Protein AF-A0A8S3TZ10-F1 (afdb_monomer_lite)

Secondary structure (DSSP, 8-state):
-HHHHIIIIIS---EEEEE-SS-SGGGGSHHHHHHHHHGGGEEEEE-SS--TTHHHHHHHHHHHHH-HHHHHHHHHHHHHHHHHHHHHHHHHHHHHHHHHHHHHHHHHHHHHHHHHHHHHHHHHHHH--SS-TTS-S-EEEEE----TTTTSSTT--S----------------------------------GGGSPEEEEEE---TT---EEEEEEE-TTS-HHHHHHHHHHHHHHHHHHHHHHTTSS---TTTSS-HHHHHHHHHHHHHHHH---HHHHHHHHHHHHHTSTTHHHHHTTSEEEE-TTS-EEEE-HHHHTSTT-EEPPTT---TTSSS--PPPHHHHHHHHHHHH-HHHHHHHHHHHHHHHHHHHHHHHHHHHHHHHHHHH-------PPP-----------------------------------------------------------------------------

Radius of gyration: 47.6 Å; chains: 1; bounding box: 102×76×146 Å

pLDDT: mean 73.53, std 22.25, range [31.2, 98.0]

Structure (mmCIF, N/CA/C/O backbone):
data_AF-A0A8S3TZ10-F1
#
_entry.id   AF-A0A8S3TZ10-F1
#
loop_
_atom_site.group_PDB
_atom_site.id
_atom_site.type_symbol
_atom_site.label_atom_id
_atom_site.label_alt_id
_atom_site.label_comp_id
_atom_site.label_asym_id
_atom_site.label_entity_id
_atom_site.label_seq_id
_atom_site.pdbx_PDB_ins_code
_atom_site.Cartn_x
_atom_site.Cartn_y
_atom_site.Cartn_z
_atom_site.occupancy
_atom_site.B_iso_or_equiv
_atom_site.auth_seq_id
_atom_site.auth_comp_id
_atom_site.auth_asym_id
_atom_site.auth_atom_id
_atom_site.pdbx_PDB_model_num
ATOM 1 N N . MET A 1 1 ? 53.317 -5.021 -72.072 1.00 69.06 1 MET A N 1
ATOM 2 C CA . MET A 1 1 ? 52.463 -5.849 -71.174 1.00 69.06 1 MET A CA 1
ATOM 3 C C . MET A 1 1 ? 52.929 -5.753 -69.718 1.00 69.06 1 MET A C 1
ATOM 5 O O . MET A 1 1 ? 52.086 -5.650 -68.832 1.00 69.06 1 MET A O 1
ATOM 9 N N . MET A 1 2 ? 54.244 -5.741 -69.465 1.00 80.00 2 MET A N 1
ATOM 10 C CA . MET A 1 2 ? 54.835 -5.533 -68.132 1.00 80.00 2 MET A CA 1
ATOM 11 C C . MET A 1 2 ? 54.403 -4.209 -67.481 1.00 80.00 2 MET A C 1
ATOM 13 O O . MET A 1 2 ? 54.220 -4.145 -66.272 1.00 80.00 2 MET A O 1
ATOM 17 N N . GLU A 1 3 ? 54.148 -3.181 -68.282 1.00 82.88 3 GLU A N 1
ATOM 18 C CA . GLU A 1 3 ? 53.740 -1.843 -67.849 1.00 82.88 3 GLU A CA 1
ATOM 19 C C . GLU A 1 3 ? 52.319 -1.841 -67.279 1.00 82.88 3 GLU A C 1
ATOM 21 O O . GLU A 1 3 ? 52.067 -1.228 -66.248 1.00 82.88 3 GLU A O 1
ATOM 26 N N . ALA A 1 4 ? 51.397 -2.585 -67.902 1.00 80.69 4 ALA A N 1
ATOM 27 C CA . ALA A 1 4 ? 50.028 -2.730 -67.407 1.00 80.69 4 ALA A CA 1
ATOM 28 C C . ALA A 1 4 ? 49.994 -3.524 -66.094 1.00 80.69 4 ALA A C 1
ATOM 30 O O . ALA A 1 4 ? 49.296 -3.136 -65.161 1.00 80.69 4 ALA A O 1
ATOM 31 N N . ARG A 1 5 ? 50.800 -4.593 -65.988 1.00 84.69 5 ARG A N 1
ATOM 32 C CA . ARG A 1 5 ? 50.999 -5.326 -64.726 1.00 84.69 5 ARG A CA 1
ATOM 33 C C . ARG A 1 5 ? 51.559 -4.415 -63.640 1.00 84.69 5 ARG A C 1
ATOM 35 O O . ARG A 1 5 ? 51.068 -4.433 -62.517 1.00 84.69 5 ARG A O 1
ATOM 42 N N . PHE A 1 6 ? 52.578 -3.627 -63.973 1.00 84.94 6 PHE A N 1
ATOM 43 C CA . PHE A 1 6 ? 53.238 -2.739 -63.027 1.00 84.94 6 PHE A CA 1
ATOM 44 C C . PHE A 1 6 ? 52.306 -1.616 -62.554 1.00 84.94 6 PHE A C 1
ATOM 46 O O . PHE A 1 6 ? 52.175 -1.400 -61.351 1.00 84.94 6 PHE A O 1
ATOM 53 N N . GLY A 1 7 ? 51.590 -0.968 -63.476 1.00 83.44 7 GLY A N 1
ATOM 54 C CA . GLY A 1 7 ? 50.599 0.059 -63.155 1.00 83.44 7 GLY A CA 1
ATOM 55 C C . GLY A 1 7 ? 49.444 -0.472 -62.302 1.00 83.44 7 GLY A C 1
ATOM 56 O O . GLY A 1 7 ? 49.073 0.164 -61.316 1.00 83.44 7 GLY A O 1
ATOM 57 N N . ALA A 1 8 ? 48.932 -1.661 -62.632 1.00 82.00 8 ALA A N 1
ATOM 58 C CA . ALA A 1 8 ? 47.834 -2.288 -61.907 1.00 82.00 8 ALA A CA 1
ATOM 59 C C . ALA A 1 8 ? 48.259 -2.795 -60.516 1.00 82.00 8 ALA A C 1
ATOM 61 O O . ALA A 1 8 ? 47.689 -2.406 -59.498 1.00 82.00 8 ALA A O 1
ATOM 62 N N . TYR A 1 9 ? 49.266 -3.664 -60.442 1.00 82.25 9 TYR A N 1
ATOM 63 C CA . TYR A 1 9 ? 49.587 -4.363 -59.196 1.00 82.25 9 TYR A CA 1
ATOM 64 C C . TYR A 1 9 ? 50.545 -3.595 -58.290 1.00 82.25 9 TYR A C 1
ATOM 66 O O . TYR A 1 9 ? 50.345 -3.600 -57.079 1.00 82.25 9 TYR A O 1
ATOM 74 N N . ASN A 1 10 ? 51.564 -2.939 -58.852 1.00 85.06 10 ASN A N 1
ATOM 75 C CA . ASN A 1 10 ? 52.601 -2.297 -58.039 1.00 85.06 10 ASN A CA 1
ATOM 76 C C . ASN A 1 10 ? 52.246 -0.854 -57.686 1.00 85.06 10 ASN A C 1
ATOM 78 O O . ASN A 1 10 ? 52.433 -0.445 -56.546 1.00 85.06 10 ASN A O 1
ATOM 82 N N . LEU A 1 11 ? 51.723 -0.085 -58.644 1.00 81.56 11 LEU A N 1
ATOM 83 C CA . LEU A 1 11 ? 51.404 1.326 -58.412 1.00 81.56 11 LEU A CA 1
ATOM 84 C C . LEU A 1 11 ? 49.951 1.565 -57.978 1.00 81.56 11 LEU A C 1
ATOM 86 O O . LEU A 1 11 ? 49.644 2.663 -57.521 1.00 81.56 11 LEU A O 1
ATOM 90 N N . GLN A 1 12 ? 49.066 0.567 -58.122 1.00 82.62 12 GLN A N 1
ATOM 91 C CA . GLN A 1 12 ? 47.626 0.670 -57.830 1.00 82.62 12 GLN A CA 1
ATOM 92 C C . GLN A 1 12 ? 46.980 1.936 -58.424 1.00 82.62 12 GLN A C 1
ATOM 94 O O . GLN A 1 12 ? 46.103 2.553 -57.817 1.00 82.62 12 GLN A O 1
ATOM 99 N N . MET A 1 13 ? 47.435 2.357 -59.608 1.00 81.69 13 MET A N 1
ATOM 100 C CA . MET A 1 13 ? 46.935 3.579 -60.235 1.00 81.69 13 MET A CA 1
ATOM 101 C C . MET A 1 13 ? 45.570 3.324 -60.874 1.00 81.69 13 MET A C 1
ATOM 103 O O . MET A 1 13 ? 45.371 2.255 -61.459 1.00 81.69 13 MET A O 1
ATOM 107 N N . PRO A 1 14 ? 44.636 4.291 -60.815 1.00 84.25 14 PRO A N 1
ATOM 108 C CA . PRO A 1 14 ? 43.387 4.179 -61.544 1.00 84.25 14 PRO A CA 1
ATOM 109 C C . PRO A 1 14 ? 43.675 4.092 -63.044 1.00 84.25 14 PRO A C 1
ATOM 111 O O . PRO A 1 14 ? 44.387 4.932 -63.600 1.00 84.25 14 PRO A O 1
ATOM 114 N N . MET A 1 15 ? 43.133 3.067 -63.700 1.00 85.62 15 MET A N 1
ATOM 115 C CA . MET A 1 15 ? 43.373 2.815 -65.120 1.00 85.62 15 MET A CA 1
ATOM 116 C C . MET A 1 15 ? 42.093 2.997 -65.928 1.00 85.62 15 MET A C 1
ATOM 118 O O . MET A 1 15 ? 41.047 2.432 -65.609 1.00 85.62 15 MET A O 1
ATOM 122 N N . VAL A 1 16 ? 42.187 3.737 -67.030 1.00 89.38 16 VAL A N 1
ATOM 123 C CA . VAL A 1 16 ? 41.130 3.799 -68.044 1.00 89.38 16 VAL A CA 1
ATOM 124 C C . VAL A 1 16 ? 41.586 2.967 -69.231 1.00 89.38 16 VAL A C 1
ATOM 126 O O . VAL A 1 16 ? 42.602 3.270 -69.852 1.00 89.38 16 VAL A O 1
ATOM 129 N N . VAL A 1 17 ? 40.858 1.893 -69.529 1.00 89.19 17 VAL A N 1
ATOM 130 C CA . VAL A 1 17 ? 41.248 0.941 -70.573 1.00 89.19 17 VAL A CA 1
ATOM 131 C C . VAL A 1 17 ? 40.295 1.039 -71.747 1.00 89.19 17 VAL A C 1
ATOM 133 O O . VAL A 1 17 ? 39.135 0.635 -71.674 1.00 89.19 17 VAL A O 1
ATOM 136 N N . CYS A 1 18 ? 40.814 1.575 -72.846 1.00 91.88 18 CYS A N 1
ATOM 137 C CA . CYS A 1 18 ? 40.077 1.774 -74.084 1.00 91.88 18 CYS A CA 1
ATOM 138 C C . CYS A 1 18 ? 40.222 0.544 -74.984 1.00 91.88 18 CYS A C 1
ATOM 140 O O . CYS A 1 18 ? 41.298 0.262 -75.509 1.00 91.88 18 CYS A O 1
ATOM 142 N N . VAL A 1 19 ? 39.133 -0.199 -75.174 1.00 90.56 19 VAL A N 1
ATOM 143 C CA . VAL A 1 19 ? 39.123 -1.383 -76.040 1.00 90.56 19 VAL A CA 1
ATOM 144 C C . VAL A 1 19 ? 38.812 -0.962 -77.470 1.00 90.56 19 VAL A C 1
ATOM 146 O O . VAL A 1 19 ? 37.687 -0.549 -77.763 1.00 90.56 19 VAL A O 1
ATOM 149 N N . VAL A 1 20 ? 39.792 -1.120 -78.358 1.00 88.25 20 VAL A N 1
ATOM 150 C CA . VAL A 1 20 ? 39.691 -0.827 -79.796 1.00 88.25 20 VAL A CA 1
ATOM 151 C C . VAL A 1 20 ? 39.575 -2.115 -80.630 1.00 88.25 20 VAL A C 1
ATOM 153 O O . VAL A 1 20 ? 40.051 -3.174 -80.223 1.00 88.25 20 VAL A O 1
ATOM 156 N N . GLY A 1 21 ? 38.918 -2.038 -81.796 1.00 85.44 21 GLY A N 1
ATOM 157 C CA . GLY A 1 21 ? 38.685 -3.173 -82.712 1.00 85.44 21 GLY A CA 1
ATOM 158 C C . GLY A 1 21 ? 37.355 -3.909 -82.489 1.00 85.44 21 GLY A C 1
ATOM 159 O O . GLY A 1 21 ? 36.638 -3.619 -81.543 1.00 85.44 21 GLY A O 1
ATOM 160 N N . THR A 1 22 ? 36.992 -4.869 -83.345 1.00 75.75 22 THR A N 1
ATOM 161 C CA . THR A 1 22 ? 35.667 -5.543 -83.328 1.00 75.75 22 THR A CA 1
ATOM 162 C C . THR A 1 22 ? 35.656 -6.916 -82.640 1.00 75.75 22 THR A C 1
ATOM 164 O O . THR A 1 22 ? 34.593 -7.493 -82.403 1.00 75.75 22 THR A O 1
ATOM 167 N N . GLY A 1 23 ? 36.828 -7.453 -82.290 1.00 79.56 23 GLY A N 1
ATOM 168 C CA . GLY A 1 23 ? 36.976 -8.800 -81.738 1.00 79.56 23 GLY A CA 1
ATOM 169 C C . GLY A 1 23 ? 36.624 -8.925 -80.249 1.00 79.56 23 GLY A C 1
ATOM 170 O O . GLY A 1 23 ? 36.856 -8.019 -79.446 1.00 79.56 23 GLY A O 1
ATOM 171 N N . LYS A 1 24 ? 36.120 -10.103 -79.848 1.00 84.69 24 LYS A N 1
ATOM 172 C CA . LYS A 1 24 ? 35.909 -10.483 -78.433 1.00 84.69 24 LYS A CA 1
ATOM 173 C C . LYS A 1 24 ? 37.162 -11.062 -77.762 1.00 84.69 24 LYS A C 1
ATOM 175 O O . LYS A 1 24 ? 37.143 -11.266 -76.551 1.00 84.69 24 LYS A O 1
ATOM 180 N N . ALA A 1 25 ? 38.235 -11.294 -78.523 1.00 87.00 25 ALA A N 1
ATOM 181 C CA . ALA A 1 25 ? 39.472 -11.915 -78.043 1.00 87.00 25 ALA A CA 1
ATOM 182 C C . ALA A 1 25 ? 40.108 -11.161 -76.862 1.00 87.00 25 ALA A C 1
ATOM 184 O O . ALA A 1 25 ? 40.689 -11.782 -75.977 1.00 87.00 25 ALA A O 1
ATOM 185 N N . TRP A 1 26 ? 39.918 -9.838 -76.781 1.00 87.88 26 TRP A N 1
ATOM 186 C CA . TRP A 1 26 ? 40.441 -9.031 -75.677 1.00 87.88 26 TRP A CA 1
ATOM 187 C C . TRP A 1 26 ? 39.925 -9.493 -74.304 1.00 87.88 26 TRP A C 1
ATOM 189 O O . TRP A 1 26 ? 40.665 -9.401 -73.333 1.00 87.88 26 TRP A O 1
ATOM 199 N N . LYS A 1 27 ? 38.703 -10.043 -74.210 1.00 87.50 27 LYS A N 1
ATOM 200 C CA . LYS A 1 27 ? 38.134 -10.518 -72.935 1.00 87.50 27 LYS A CA 1
ATOM 201 C C . LYS A 1 27 ? 38.930 -11.668 -72.320 1.00 87.50 27 LYS A C 1
ATOM 203 O O . LYS A 1 27 ? 38.946 -11.813 -71.104 1.00 87.50 27 LYS A O 1
ATOM 208 N N . LEU A 1 28 ? 39.560 -12.474 -73.175 1.00 90.50 28 LEU A N 1
ATOM 209 C CA . LEU A 1 28 ? 40.430 -13.584 -72.789 1.00 90.50 28 LEU A CA 1
ATOM 210 C C . LEU A 1 28 ? 41.894 -13.147 -72.677 1.00 90.50 28 LEU A C 1
ATOM 212 O O . LEU A 1 28 ? 42.739 -13.937 -72.270 1.00 90.50 28 LEU A O 1
ATOM 216 N N . SER A 1 29 ? 42.207 -11.898 -73.041 1.00 90.00 29 SER A N 1
ATOM 217 C CA . SER A 1 29 ? 43.552 -11.372 -72.870 1.00 90.00 29 SER A CA 1
ATOM 218 C C . SER A 1 29 ? 43.872 -11.222 -71.392 1.00 90.00 29 SER A C 1
ATOM 220 O O . SER A 1 29 ? 43.019 -10.902 -70.558 1.00 90.00 29 SER A O 1
ATOM 222 N N . GLU A 1 30 ? 45.147 -11.387 -71.086 1.00 87.19 30 GLU A N 1
ATOM 223 C CA . GLU A 1 30 ? 45.658 -11.219 -69.739 1.00 87.19 30 GLU A CA 1
ATOM 224 C C . GLU A 1 30 ? 45.326 -9.836 -69.155 1.00 87.19 30 GLU A C 1
ATOM 226 O O . GLU A 1 30 ? 44.957 -9.720 -67.992 1.00 87.19 30 GLU A O 1
ATOM 231 N N . VAL A 1 31 ? 45.353 -8.793 -69.990 1.00 85.88 31 VAL A N 1
ATOM 232 C CA . VAL A 1 31 ? 45.008 -7.420 -69.601 1.00 85.88 31 VAL A CA 1
ATOM 233 C C . VAL A 1 31 ? 43.568 -7.326 -69.095 1.00 85.88 31 VAL A C 1
ATOM 235 O O . VAL A 1 31 ? 43.329 -6.716 -68.056 1.00 85.88 31 VAL A O 1
ATOM 238 N N . SER A 1 32 ? 42.617 -7.991 -69.756 1.00 88.31 32 SER A N 1
ATOM 239 C CA . SER A 1 32 ? 41.219 -8.042 -69.303 1.00 88.31 32 SER A CA 1
ATOM 240 C C . SER A 1 32 ? 41.070 -8.748 -67.957 1.00 88.31 32 SER A C 1
ATOM 242 O O . SER A 1 32 ? 40.354 -8.263 -67.080 1.00 88.31 32 SER A O 1
ATOM 244 N N . LEU A 1 33 ? 41.770 -9.869 -67.766 1.00 87.31 33 LEU A N 1
ATOM 245 C CA . LEU A 1 33 ? 41.759 -10.601 -66.497 1.00 87.31 33 LEU A CA 1
ATOM 246 C C . LEU A 1 33 ? 42.357 -9.768 -65.357 1.00 87.31 33 LEU A C 1
ATOM 248 O O . LEU A 1 33 ? 41.825 -9.783 -64.248 1.00 87.31 33 LEU A O 1
ATOM 252 N N . MET A 1 34 ? 43.426 -9.014 -65.625 1.00 85.38 34 MET A N 1
ATOM 253 C CA . MET A 1 34 ? 44.031 -8.109 -64.643 1.00 85.38 34 MET A CA 1
ATOM 254 C C . MET A 1 34 ? 43.084 -6.981 -64.239 1.00 85.38 34 MET A C 1
ATOM 256 O O . MET A 1 34 ? 42.878 -6.748 -63.052 1.00 85.38 34 MET A O 1
ATOM 260 N N . ILE A 1 35 ? 42.464 -6.322 -65.218 1.00 85.25 35 ILE A N 1
ATOM 261 C CA . ILE A 1 35 ? 41.505 -5.236 -64.984 1.00 85.25 35 ILE A CA 1
ATOM 262 C C . ILE A 1 35 ? 40.304 -5.733 -64.180 1.00 85.25 35 ILE A C 1
ATOM 264 O O . ILE A 1 35 ? 39.905 -5.095 -63.211 1.00 85.25 35 ILE A O 1
ATOM 268 N N . SER A 1 36 ? 39.769 -6.908 -64.525 1.00 84.88 36 SER A N 1
ATOM 269 C CA . SER A 1 36 ? 38.631 -7.495 -63.813 1.00 84.88 36 SER A CA 1
ATOM 270 C C . SER A 1 36 ? 38.933 -7.782 -62.341 1.00 84.88 36 SER A C 1
ATOM 272 O O . SER A 1 36 ? 38.014 -7.748 -61.528 1.00 84.88 36 SER A O 1
ATOM 274 N N . LYS A 1 37 ? 40.193 -8.071 -61.987 1.00 85.31 37 LYS A N 1
ATOM 275 C CA . LYS A 1 37 ? 40.607 -8.300 -60.595 1.00 85.31 37 LYS A CA 1
ATOM 276 C C . LYS A 1 37 ? 40.741 -7.010 -59.784 1.00 85.31 37 LYS A C 1
ATOM 278 O O . LYS A 1 37 ? 40.631 -7.069 -58.566 1.00 85.31 37 LYS A O 1
ATOM 283 N N . GLN A 1 38 ? 40.973 -5.866 -60.428 1.00 78.88 38 GLN A N 1
ATOM 284 C CA . GLN A 1 38 ? 41.128 -4.580 -59.740 1.00 78.88 38 GLN A CA 1
ATOM 285 C C . GLN A 1 38 ? 39.804 -3.906 -59.346 1.00 78.88 38 GLN A C 1
ATOM 287 O O . GLN A 1 38 ? 39.829 -2.919 -58.611 1.00 78.88 38 GLN A O 1
ATOM 292 N N . GLY A 1 39 ? 38.661 -4.424 -59.805 1.00 81.25 39 GLY A N 1
ATOM 293 C CA . GLY A 1 39 ? 37.341 -3.889 -59.462 1.00 81.25 39 GLY A CA 1
ATOM 294 C C . GLY A 1 39 ? 37.189 -2.415 -59.850 1.00 81.25 39 GLY A C 1
ATOM 295 O O . GLY A 1 39 ? 37.499 -2.028 -60.975 1.00 81.25 39 GLY A O 1
ATOM 296 N N . ASP A 1 40 ? 36.752 -1.592 -58.896 1.00 78.38 40 ASP A N 1
ATOM 297 C CA . ASP A 1 40 ? 36.383 -0.179 -59.096 1.00 78.38 40 ASP A CA 1
ATOM 298 C C . ASP A 1 40 ? 37.543 0.745 -59.522 1.00 78.38 40 ASP A C 1
ATOM 300 O O . ASP A 1 40 ? 37.321 1.901 -59.891 1.00 78.38 40 ASP A O 1
ATOM 304 N N . MET A 1 41 ? 38.788 0.262 -59.476 1.00 77.69 41 MET A N 1
ATOM 305 C CA . MET A 1 41 ? 39.972 1.048 -59.847 1.00 77.69 41 MET A CA 1
ATOM 306 C C . MET A 1 41 ? 40.266 1.045 -61.351 1.00 77.69 41 MET A C 1
ATOM 308 O O . MET A 1 41 ? 41.078 1.849 -61.811 1.00 77.69 41 MET A O 1
ATOM 312 N N . ALA A 1 42 ? 39.620 0.179 -62.134 1.00 85.88 42 ALA A N 1
ATOM 313 C CA . ALA A 1 42 ? 39.851 0.097 -63.569 1.00 85.88 42 ALA A CA 1
ATOM 314 C C . ALA A 1 42 ? 38.538 0.219 -64.353 1.00 85.88 42 ALA A C 1
ATOM 316 O O . ALA A 1 42 ? 37.657 -0.635 -64.280 1.00 85.88 42 ALA A O 1
ATOM 317 N N . THR A 1 43 ? 38.416 1.284 -65.147 1.00 88.69 43 THR A N 1
ATOM 318 C CA . THR A 1 43 ? 37.225 1.532 -65.969 1.00 88.69 43 THR A CA 1
ATOM 319 C C . THR A 1 43 ? 37.487 1.123 -67.412 1.00 88.69 43 THR A C 1
ATOM 321 O O . THR A 1 43 ? 38.398 1.635 -68.063 1.00 88.69 43 THR A O 1
ATOM 324 N N . VAL A 1 44 ? 36.671 0.205 -67.936 1.00 89.62 44 VAL A N 1
ATOM 325 C CA . VAL A 1 44 ? 36.777 -0.259 -69.325 1.00 89.62 44 VAL A CA 1
ATOM 326 C C . VAL A 1 44 ? 35.833 0.536 -70.221 1.00 89.62 44 VAL A C 1
ATOM 328 O O . VAL A 1 44 ? 34.612 0.416 -70.110 1.00 89.62 44 VAL A O 1
ATOM 331 N N . VAL A 1 45 ? 36.392 1.270 -71.182 1.00 91.44 45 VAL A N 1
ATOM 332 C CA . VAL A 1 45 ? 35.627 2.002 -72.197 1.00 91.44 45 VAL A CA 1
ATOM 333 C C . VAL A 1 45 ? 35.708 1.258 -73.527 1.00 91.44 45 VAL A C 1
ATOM 335 O O . VAL A 1 45 ? 36.778 1.055 -74.097 1.00 91.44 45 VAL A O 1
ATOM 338 N N . LYS A 1 46 ? 34.559 0.806 -74.035 1.00 89.62 46 LYS A N 1
ATOM 339 C CA . LYS A 1 46 ? 34.483 0.047 -75.291 1.00 89.62 46 LYS A CA 1
ATOM 340 C C . LYS A 1 46 ? 34.338 1.010 -76.467 1.00 89.62 46 LYS A C 1
ATOM 342 O O . LYS A 1 46 ? 33.260 1.552 -76.671 1.00 89.62 46 LYS A O 1
ATOM 347 N N . MET A 1 47 ? 35.383 1.141 -77.279 1.00 89.25 47 MET A N 1
ATOM 348 C CA . MET A 1 47 ? 35.381 1.932 -78.522 1.00 89.25 47 MET A CA 1
ATOM 349 C C . MET A 1 47 ? 35.062 1.082 -79.765 1.00 89.25 47 MET A C 1
ATOM 351 O O . MET A 1 47 ? 35.232 1.511 -80.898 1.00 89.25 47 MET A O 1
ATOM 355 N N . GLN A 1 48 ? 34.617 -0.162 -79.556 1.00 81.69 48 GLN A N 1
ATOM 356 C CA . GLN A 1 48 ? 34.420 -1.168 -80.607 1.00 81.69 48 GLN A CA 1
ATOM 357 C C . GLN A 1 48 ? 33.201 -0.898 -81.507 1.00 81.69 48 GLN A C 1
ATOM 359 O O . GLN A 1 48 ? 33.123 -1.411 -82.621 1.00 81.69 48 GLN A O 1
ATOM 364 N N . LYS A 1 49 ? 32.220 -0.139 -81.010 1.00 77.31 49 LYS A N 1
ATOM 365 C CA . LYS A 1 49 ? 31.034 0.292 -81.762 1.00 77.31 49 LYS A CA 1
ATOM 366 C C . LYS A 1 49 ? 31.226 1.758 -82.153 1.00 77.31 49 LYS A C 1
ATOM 368 O O . LYS A 1 49 ? 31.906 2.473 -81.424 1.00 77.31 49 LYS A O 1
ATOM 373 N N . LYS A 1 50 ? 30.597 2.215 -83.246 1.00 76.12 50 LYS A N 1
ATOM 374 C CA . LYS A 1 50 ? 30.467 3.649 -83.591 1.00 76.12 50 LYS A CA 1
ATOM 375 C C . LYS A 1 50 ? 29.553 4.370 -82.581 1.00 76.12 50 LYS A C 1
ATOM 377 O O . LYS A 1 50 ? 28.531 4.933 -82.945 1.00 76.12 50 LYS A O 1
ATOM 382 N N . ASP A 1 51 ? 29.874 4.251 -81.300 1.00 78.94 51 ASP A N 1
ATOM 383 C CA . ASP A 1 51 ? 29.222 4.946 -80.205 1.00 78.94 51 ASP A CA 1
ATOM 384 C C . ASP A 1 51 ? 29.912 6.305 -80.086 1.00 78.94 51 ASP A C 1
ATOM 386 O O . ASP A 1 51 ? 31.065 6.385 -79.655 1.00 78.94 51 ASP A O 1
ATOM 390 N N . SER A 1 52 ? 29.241 7.367 -80.539 1.00 80.25 52 SER A N 1
ATOM 391 C CA . SER A 1 52 ? 29.810 8.720 -80.526 1.00 80.25 52 SER A CA 1
ATOM 392 C C . SER A 1 52 ? 30.146 9.186 -79.106 1.00 80.25 52 SER A C 1
ATOM 394 O O . SER A 1 52 ? 31.056 9.989 -78.939 1.00 80.25 52 SER A O 1
ATOM 396 N N . GLY A 1 53 ? 29.491 8.625 -78.081 1.00 86.19 53 GLY A N 1
ATOM 397 C CA . GLY A 1 53 ? 29.718 8.960 -76.673 1.00 86.19 53 GLY A CA 1
ATOM 398 C C . GLY A 1 53 ? 30.889 8.225 -76.010 1.00 86.19 53 GLY A C 1
ATOM 399 O O . GLY A 1 53 ? 31.125 8.403 -74.815 1.00 86.19 53 GLY A O 1
ATOM 400 N N . ALA A 1 54 ? 31.628 7.373 -76.728 1.00 86.25 54 ALA A N 1
ATOM 401 C CA . ALA A 1 54 ? 32.771 6.669 -76.141 1.00 86.25 54 ALA A CA 1
ATOM 402 C C . ALA A 1 54 ? 33.913 7.631 -75.764 1.00 86.25 54 ALA A C 1
ATOM 404 O O . ALA A 1 54 ? 34.561 7.439 -74.736 1.00 86.25 54 ALA A O 1
ATOM 405 N N . TYR A 1 55 ? 34.132 8.678 -76.564 1.00 87.81 55 TYR A N 1
ATOM 406 C CA . TYR A 1 55 ? 35.150 9.697 -76.296 1.00 87.81 55 TYR A CA 1
ATOM 407 C C . TYR A 1 55 ? 34.794 10.558 -75.081 1.00 87.81 55 TYR A C 1
ATOM 409 O O . TYR A 1 55 ? 35.656 10.791 -74.233 1.00 87.81 55 TYR A O 1
ATOM 417 N N . ASP A 1 56 ? 33.521 10.934 -74.939 1.00 90.38 56 ASP A N 1
ATOM 418 C CA . ASP A 1 56 ? 33.036 11.697 -73.784 1.00 90.38 56 ASP A CA 1
ATOM 419 C C . ASP A 1 56 ? 33.187 10.904 -72.484 1.00 90.38 56 ASP A C 1
ATOM 421 O O . ASP A 1 56 ? 33.645 11.446 -71.482 1.00 90.38 56 ASP A O 1
ATOM 425 N N . LYS A 1 57 ? 32.913 9.592 -72.518 1.00 87.81 57 LYS A N 1
ATOM 426 C CA . LYS A 1 57 ? 33.135 8.697 -71.371 1.00 87.81 57 LYS A CA 1
ATOM 427 C C . LYS A 1 57 ? 34.605 8.616 -70.969 1.00 87.81 57 LYS A C 1
ATOM 429 O O . LYS A 1 57 ? 34.905 8.633 -69.780 1.00 87.81 57 LYS A O 1
ATOM 434 N N . VAL A 1 58 ? 35.536 8.550 -71.927 1.00 89.69 58 VAL A N 1
ATOM 435 C CA . VAL A 1 58 ? 36.973 8.605 -71.597 1.00 89.69 58 VAL A CA 1
ATOM 436 C C . VAL A 1 58 ? 37.315 9.942 -70.955 1.00 89.69 58 VAL A C 1
ATOM 438 O O . VAL A 1 58 ? 37.986 9.959 -69.927 1.00 89.69 58 VAL A O 1
ATOM 441 N N . LEU A 1 59 ? 36.839 11.049 -71.528 1.00 87.75 59 LEU A N 1
ATOM 442 C CA . LEU A 1 59 ? 37.096 12.384 -71.001 1.00 87.75 59 LEU A CA 1
ATOM 443 C C . LEU A 1 59 ? 36.542 12.550 -69.578 1.00 87.75 59 LEU A C 1
ATOM 445 O O . LEU A 1 59 ? 37.215 13.124 -68.725 1.00 87.75 59 LEU A O 1
ATOM 449 N N . GLU A 1 60 ? 35.352 12.021 -69.306 1.00 85.62 60 GLU A N 1
ATOM 450 C CA . GLU A 1 60 ? 34.738 12.004 -67.979 1.00 85.62 60 GLU A CA 1
ATOM 451 C C . GLU A 1 60 ? 35.566 11.182 -66.985 1.00 85.62 60 GLU A C 1
ATOM 453 O O . GLU A 1 60 ? 35.906 11.679 -65.910 1.00 85.62 60 GLU A O 1
ATOM 458 N N . CYS A 1 61 ? 35.971 9.961 -67.352 1.00 84.38 61 CYS A N 1
ATOM 459 C CA . CYS A 1 61 ? 36.843 9.141 -66.512 1.00 84.38 61 CYS A CA 1
ATOM 460 C C . CYS A 1 61 ? 38.163 9.863 -66.214 1.00 84.38 61 CYS A C 1
ATOM 462 O O . CYS A 1 61 ? 38.575 9.953 -65.061 1.00 84.38 61 CYS A O 1
ATOM 464 N N . VAL A 1 62 ? 38.807 10.435 -67.231 1.00 83.88 62 VAL A N 1
ATOM 465 C CA . VAL A 1 62 ? 40.073 11.161 -67.077 1.00 83.88 62 VAL A CA 1
ATOM 466 C C . VAL A 1 62 ? 39.904 12.376 -66.162 1.00 83.88 62 VAL A C 1
ATOM 468 O O . VAL A 1 62 ? 40.722 12.567 -65.265 1.00 83.88 62 VAL A O 1
ATOM 471 N N . LYS A 1 63 ? 38.825 13.156 -66.307 1.00 82.44 63 LYS A N 1
ATOM 472 C CA . LYS A 1 63 ? 38.513 14.274 -65.401 1.00 82.44 63 LYS A CA 1
ATOM 473 C C . LYS A 1 63 ? 38.291 13.799 -63.964 1.00 82.44 63 LYS A C 1
ATOM 475 O O . LYS A 1 63 ? 38.817 14.413 -63.041 1.00 82.44 63 LYS A O 1
ATOM 480 N N . ASN A 1 64 ? 37.581 12.690 -63.773 1.00 77.25 64 ASN A N 1
ATOM 481 C CA . ASN A 1 64 ? 37.306 12.129 -62.450 1.00 77.25 64 ASN A CA 1
ATOM 482 C C . ASN A 1 64 ? 38.564 11.593 -61.744 1.00 77.25 64 ASN A C 1
ATOM 484 O O . ASN A 1 64 ? 38.626 11.643 -60.516 1.00 77.25 64 ASN A O 1
ATOM 488 N N . TYR A 1 65 ? 39.556 11.096 -62.493 1.00 74.44 65 TYR A N 1
ATOM 489 C CA . TYR A 1 65 ? 40.770 10.499 -61.922 1.00 74.44 65 TYR A CA 1
ATOM 490 C C . TYR A 1 65 ? 41.990 11.438 -61.879 1.00 74.44 65 TYR A C 1
ATOM 492 O O . TYR A 1 65 ? 42.815 11.286 -60.980 1.00 74.44 65 TYR A O 1
ATOM 500 N N . LEU A 1 66 ? 42.122 12.404 -62.800 1.00 66.00 66 LEU A N 1
ATOM 501 C CA . LEU A 1 66 ? 43.271 13.324 -62.849 1.00 66.00 66 LEU A CA 1
ATOM 502 C C . LEU A 1 66 ? 43.056 14.644 -62.103 1.00 66.00 66 LEU A C 1
ATOM 504 O O . LEU A 1 66 ? 44.046 15.284 -61.756 1.00 66.00 66 LEU A O 1
ATOM 508 N N . LEU A 1 67 ? 41.814 15.069 -61.839 1.00 63.81 67 LEU A N 1
ATOM 509 C CA . LEU A 1 67 ? 41.555 16.312 -61.104 1.00 63.81 67 LEU A CA 1
ATOM 510 C C . LEU A 1 67 ? 41.543 16.028 -59.585 1.00 63.81 67 LEU A C 1
ATOM 512 O O . LEU A 1 67 ? 40.604 15.411 -59.081 1.00 63.81 67 LEU A O 1
ATOM 516 N N . PRO A 1 68 ? 42.556 16.473 -58.810 1.00 55.12 68 PRO A N 1
ATOM 517 C CA . PRO A 1 68 ? 42.720 16.106 -57.393 1.00 55.12 68 PRO A CA 1
ATOM 518 C C . PRO A 1 68 ? 41.631 16.661 -56.460 1.00 55.12 68 PRO A C 1
ATOM 520 O O . PRO A 1 68 ? 41.562 16.293 -55.283 1.00 55.12 68 PRO A O 1
ATOM 523 N N . GLU A 1 69 ? 40.810 17.576 -56.964 1.00 56.19 69 GLU A N 1
ATOM 524 C CA . GLU A 1 69 ? 39.863 18.376 -56.193 1.00 56.19 69 GLU A CA 1
ATOM 525 C C . GLU A 1 69 ? 38.621 17.567 -55.777 1.00 56.19 69 GLU A C 1
ATOM 527 O O . GLU A 1 69 ? 38.139 17.700 -54.653 1.00 56.19 69 GLU A O 1
ATOM 532 N N . THR A 1 70 ? 38.184 16.607 -56.599 1.00 55.38 70 THR A N 1
ATOM 533 C CA . THR A 1 70 ? 37.021 15.742 -56.318 1.00 55.38 70 THR A CA 1
ATOM 534 C C . THR A 1 70 ? 37.380 14.521 -55.458 1.00 55.38 70 THR A C 1
ATOM 536 O O . THR A 1 70 ? 36.612 14.119 -54.578 1.00 55.38 70 THR A O 1
ATOM 539 N N . ALA A 1 71 ? 38.581 13.955 -55.623 1.00 56.28 71 ALA A N 1
ATOM 540 C CA . ALA A 1 71 ? 39.041 12.794 -54.853 1.00 56.28 71 ALA A CA 1
ATOM 541 C C . ALA A 1 71 ? 39.360 13.130 -53.382 1.00 56.28 71 ALA A C 1
ATOM 543 O O . ALA A 1 71 ? 39.071 12.333 -52.480 1.00 56.28 71 ALA A O 1
ATOM 544 N N . LYS A 1 72 ? 39.915 14.322 -53.110 1.00 58.81 72 LYS A N 1
ATOM 545 C CA . LYS A 1 72 ? 40.144 14.806 -51.735 1.00 58.81 72 LYS A CA 1
ATOM 546 C C . LYS A 1 72 ? 38.824 15.107 -51.020 1.00 58.81 72 LYS A C 1
ATOM 548 O O . LYS A 1 72 ? 38.650 14.675 -49.882 1.00 58.81 72 LYS A O 1
ATOM 553 N N . GLN A 1 73 ? 37.864 15.743 -51.696 1.00 59.94 73 GLN A N 1
ATOM 554 C CA . GLN A 1 73 ? 36.539 16.027 -51.130 1.00 59.94 73 GLN A CA 1
ATOM 555 C C . GLN A 1 73 ? 35.750 14.748 -50.805 1.00 59.94 73 GLN A C 1
ATOM 557 O O . GLN A 1 73 ? 35.116 14.668 -49.752 1.00 59.94 73 GLN A O 1
ATOM 562 N N . ARG A 1 74 ? 35.848 13.700 -51.637 1.00 63.84 74 ARG A N 1
ATOM 563 C CA . ARG A 1 74 ? 35.178 12.414 -51.374 1.00 63.84 74 ARG A CA 1
ATOM 564 C C . ARG A 1 74 ? 35.744 11.694 -50.146 1.00 63.84 74 ARG A C 1
ATOM 566 O O . ARG A 1 74 ? 34.969 11.242 -49.306 1.00 63.84 74 ARG A O 1
ATOM 573 N N . LYS A 1 75 ? 37.075 11.660 -49.980 1.00 70.44 75 LYS A N 1
ATOM 574 C CA . LYS A 1 75 ? 37.723 11.070 -48.789 1.00 70.44 75 LYS A CA 1
ATOM 575 C C . LYS A 1 75 ? 37.395 11.835 -47.502 1.00 70.44 75 LYS A C 1
ATOM 577 O O . LYS A 1 75 ? 37.253 11.217 -46.449 1.00 70.44 75 LYS A O 1
ATOM 582 N N . VAL A 1 76 ? 37.255 13.161 -47.574 1.00 72.62 76 VAL A N 1
ATOM 583 C CA . VAL A 1 76 ? 36.832 13.992 -46.433 1.00 72.62 76 VAL A CA 1
ATOM 584 C C . VAL A 1 76 ? 35.368 13.720 -46.074 1.00 72.62 76 VAL A C 1
ATOM 586 O O . VAL A 1 76 ? 35.064 13.501 -44.902 1.00 72.62 76 VAL A O 1
ATOM 589 N N . ARG A 1 77 ? 34.476 13.631 -47.068 1.00 72.50 77 ARG A N 1
ATOM 590 C CA . ARG A 1 77 ? 33.049 13.343 -46.854 1.00 72.50 77 ARG A CA 1
ATOM 591 C C . ARG A 1 77 ? 32.808 11.939 -46.292 1.00 72.50 77 ARG A C 1
ATOM 593 O O . ARG A 1 77 ? 31.987 11.778 -45.397 1.00 72.50 77 ARG A O 1
ATOM 600 N N . GLU A 1 78 ? 33.555 10.937 -46.753 1.00 78.75 78 GLU A N 1
ATOM 601 C CA . GLU A 1 78 ? 33.458 9.567 -46.231 1.00 78.75 78 GLU A CA 1
ATOM 602 C C . GLU A 1 78 ? 33.985 9.456 -44.789 1.00 78.75 78 GLU A C 1
ATOM 604 O O . GLU A 1 78 ? 33.392 8.763 -43.963 1.00 78.75 78 GLU A O 1
ATOM 609 N N . LYS A 1 79 ? 35.064 10.178 -44.447 1.00 80.00 79 LYS A N 1
ATOM 610 C CA . LYS A 1 79 ? 35.548 10.265 -43.059 1.00 80.00 79 LYS A CA 1
ATOM 611 C C . LYS A 1 79 ? 34.537 10.954 -42.141 1.00 80.00 79 LYS A C 1
ATOM 613 O O . LYS A 1 79 ? 34.308 10.459 -41.042 1.00 80.00 79 LYS A O 1
ATOM 618 N N . LEU A 1 80 ? 33.909 12.040 -42.597 1.00 76.69 80 LEU A N 1
ATOM 619 C CA . LEU A 1 80 ? 32.841 12.726 -41.860 1.00 76.69 80 LEU A CA 1
ATOM 620 C C . LEU A 1 80 ? 31.628 11.816 -41.631 1.00 76.69 80 LEU A C 1
ATOM 622 O O . LEU A 1 80 ? 31.168 11.708 -40.499 1.00 76.69 80 LEU A O 1
ATOM 626 N N . ALA A 1 81 ? 31.181 11.085 -42.656 1.00 80.44 81 ALA A N 1
ATOM 627 C CA . ALA A 1 81 ? 30.068 10.143 -42.527 1.00 80.44 81 ALA A CA 1
ATOM 628 C C . ALA A 1 81 ? 30.378 8.993 -41.549 1.00 80.44 81 ALA A C 1
ATOM 630 O O . ALA A 1 81 ? 29.533 8.620 -40.739 1.00 80.44 81 ALA A O 1
ATOM 631 N N . LYS A 1 82 ? 31.608 8.457 -41.562 1.00 82.56 82 LYS A N 1
ATOM 632 C CA . LYS A 1 82 ? 32.033 7.415 -40.607 1.00 82.56 82 LYS A CA 1
ATOM 633 C C . LYS A 1 82 ? 32.143 7.933 -39.171 1.00 82.56 82 LYS A C 1
ATOM 635 O O . LYS A 1 82 ? 31.881 7.174 -38.243 1.00 82.56 82 LYS A O 1
ATOM 640 N N . LEU A 1 83 ? 32.536 9.194 -38.975 1.00 78.38 83 LEU A N 1
ATOM 641 C CA . LEU A 1 83 ? 32.568 9.819 -37.649 1.00 78.38 83 LEU A CA 1
ATOM 642 C C . LEU A 1 83 ? 31.156 10.072 -37.113 1.00 78.38 83 LEU A C 1
ATOM 644 O O . LEU A 1 83 ? 30.902 9.751 -35.957 1.00 78.38 83 LEU A O 1
ATOM 648 N N . GLN A 1 84 ? 30.238 10.551 -37.957 1.00 78.94 84 GLN A N 1
ATOM 649 C CA . GLN A 1 84 ? 28.829 10.721 -37.590 1.00 78.94 84 GLN A CA 1
ATOM 650 C C . GLN A 1 84 ? 28.180 9.379 -37.233 1.00 78.94 84 GLN A C 1
ATOM 652 O O . GLN A 1 84 ? 27.655 9.240 -36.137 1.00 78.94 84 GLN A O 1
ATOM 657 N N . ALA A 1 85 ? 28.351 8.342 -38.060 1.00 81.06 85 ALA A N 1
ATOM 658 C CA . ALA A 1 85 ? 27.810 7.012 -37.767 1.00 81.06 85 ALA A CA 1
ATOM 659 C C . ALA A 1 85 ? 28.372 6.395 -36.469 1.00 81.06 85 ALA A C 1
ATOM 661 O O . ALA A 1 85 ? 27.653 5.710 -35.745 1.00 81.06 85 ALA A O 1
ATOM 662 N N . LYS A 1 86 ? 29.652 6.639 -36.144 1.00 83.44 86 LYS A N 1
ATOM 663 C CA . LYS A 1 86 ? 30.229 6.222 -34.854 1.00 83.44 86 LYS A CA 1
ATOM 664 C C . LYS A 1 86 ? 29.640 7.001 -33.681 1.00 83.44 86 LYS A C 1
ATOM 666 O O . LYS A 1 86 ? 29.394 6.400 -32.643 1.00 83.44 86 LYS A O 1
ATOM 671 N N . GLN A 1 87 ? 29.425 8.304 -33.843 1.00 79.94 87 GLN A N 1
ATOM 672 C CA . GLN A 1 87 ? 28.844 9.152 -32.807 1.00 79.94 87 GLN A CA 1
ATOM 673 C C . GLN A 1 87 ? 27.375 8.795 -32.545 1.00 79.94 87 GLN A C 1
ATOM 675 O O . GLN A 1 87 ? 26.962 8.745 -31.390 1.00 79.94 87 GLN A O 1
ATOM 680 N N . ASP A 1 88 ? 26.614 8.483 -33.592 1.00 80.06 88 ASP A N 1
ATOM 681 C CA . ASP A 1 88 ? 25.216 8.065 -33.476 1.00 80.06 88 ASP A CA 1
ATOM 682 C C . ASP A 1 88 ? 25.096 6.677 -32.833 1.00 80.06 88 ASP A C 1
ATOM 684 O O . ASP A 1 88 ? 24.233 6.471 -31.986 1.00 80.06 88 ASP A O 1
ATOM 688 N N . LYS A 1 89 ? 26.010 5.747 -33.150 1.00 84.38 89 LYS A N 1
ATOM 689 C CA . LYS A 1 89 ? 26.066 4.429 -32.497 1.00 84.38 89 LYS A CA 1
ATOM 690 C C . LYS A 1 89 ? 26.399 4.530 -31.006 1.00 84.38 89 LYS A C 1
ATOM 692 O O . LYS A 1 89 ? 25.767 3.845 -30.214 1.00 84.38 89 LYS A O 1
ATOM 697 N N . LEU A 1 90 ? 27.338 5.405 -30.633 1.00 84.56 90 LEU A N 1
ATOM 698 C CA . LEU A 1 90 ? 27.686 5.655 -29.228 1.00 84.56 90 LEU A CA 1
ATOM 699 C C . LEU A 1 90 ? 26.500 6.243 -28.454 1.00 84.56 90 LEU A C 1
ATOM 701 O O . LEU A 1 90 ? 26.154 5.737 -27.399 1.00 84.56 90 LEU A O 1
ATOM 705 N N . LYS A 1 91 ? 25.807 7.238 -29.026 1.00 81.81 91 LYS A N 1
ATOM 706 C CA . LYS A 1 91 ? 24.601 7.820 -28.414 1.00 81.81 91 LYS A CA 1
ATOM 707 C C . LYS A 1 91 ? 23.470 6.806 -28.248 1.00 81.81 91 LYS A C 1
ATOM 709 O O . LYS A 1 91 ? 22.734 6.882 -27.272 1.00 81.81 91 LYS A O 1
ATOM 714 N N . LEU A 1 92 ? 23.307 5.887 -29.202 1.00 80.56 92 LEU A N 1
ATOM 715 C CA . LEU A 1 92 ? 22.285 4.846 -29.115 1.00 80.56 92 LEU A CA 1
ATOM 716 C C . LEU A 1 92 ? 22.609 3.834 -28.004 1.00 80.56 92 LEU A C 1
ATOM 718 O O . LEU A 1 92 ? 21.719 3.470 -27.244 1.00 80.56 92 LEU A O 1
ATOM 722 N N . GLU A 1 93 ? 23.878 3.422 -27.895 1.00 80.62 93 GLU A N 1
ATOM 723 C CA . GLU A 1 93 ? 24.366 2.527 -26.834 1.00 80.62 93 GLU A CA 1
ATOM 724 C C . GLU A 1 93 ? 24.278 3.190 -25.447 1.00 80.62 93 GLU A C 1
ATOM 726 O O . GLU A 1 93 ? 23.847 2.545 -24.491 1.00 80.62 93 GLU A O 1
ATOM 731 N N . ASP A 1 94 ? 24.606 4.481 -25.337 1.00 79.38 94 ASP A N 1
ATOM 732 C CA . ASP A 1 94 ? 24.466 5.252 -24.095 1.00 79.38 94 ASP A CA 1
ATOM 733 C C . ASP A 1 94 ? 22.989 5.362 -23.673 1.00 79.38 94 ASP A C 1
ATOM 735 O O . ASP A 1 94 ? 22.648 5.075 -22.526 1.00 79.38 94 ASP A O 1
ATOM 739 N N . MET A 1 95 ? 22.088 5.674 -24.613 1.00 78.69 95 MET A N 1
ATOM 740 C CA . MET A 1 95 ? 20.645 5.759 -24.356 1.00 78.69 95 MET A CA 1
ATOM 741 C C . MET A 1 95 ? 20.042 4.401 -23.954 1.00 78.69 95 MET A C 1
ATOM 743 O O . MET A 1 95 ? 19.185 4.337 -23.073 1.00 78.69 95 MET A O 1
ATOM 747 N N . GLU A 1 96 ? 20.492 3.299 -24.563 1.00 79.75 96 GLU A N 1
ATOM 748 C CA . GLU A 1 96 ? 20.048 1.949 -24.193 1.00 79.75 96 GLU A CA 1
ATOM 749 C C . GLU A 1 96 ? 20.549 1.546 -22.796 1.00 79.75 96 GLU A C 1
ATOM 751 O O . GLU A 1 96 ? 19.800 0.951 -22.016 1.00 79.75 96 GLU A O 1
ATOM 756 N N . ASN A 1 97 ? 21.785 1.907 -22.442 1.00 76.38 97 ASN A N 1
ATOM 757 C CA . ASN A 1 97 ? 22.333 1.664 -21.108 1.00 76.38 97 ASN A CA 1
ATOM 758 C C . ASN A 1 97 ? 21.610 2.478 -20.025 1.00 76.38 97 ASN A C 1
ATOM 760 O O . ASN A 1 97 ? 21.338 1.937 -18.953 1.00 76.38 97 ASN A O 1
ATOM 764 N N . GLU A 1 98 ? 21.246 3.733 -20.298 1.00 75.88 98 GLU A N 1
ATOM 765 C CA . GLU A 1 98 ? 20.438 4.549 -19.382 1.00 75.88 98 GLU A CA 1
ATOM 766 C C . GLU A 1 98 ? 19.045 3.944 -19.154 1.00 75.88 98 GLU A C 1
ATOM 768 O O . GLU A 1 98 ? 18.597 3.837 -18.011 1.00 75.88 98 GLU A O 1
ATOM 773 N N . LEU A 1 99 ? 18.382 3.472 -20.216 1.00 72.56 99 LEU A N 1
ATOM 774 C CA . LEU A 1 99 ? 17.087 2.785 -20.122 1.00 72.56 99 LEU A CA 1
ATOM 775 C C . LEU A 1 99 ? 17.170 1.497 -19.289 1.00 72.56 99 LEU A C 1
ATOM 777 O O . LEU A 1 99 ? 16.285 1.233 -18.471 1.00 72.56 99 LEU A O 1
ATOM 781 N N . ARG A 1 100 ? 18.240 0.708 -19.454 1.00 72.88 100 ARG A N 1
ATOM 782 C CA . ARG A 1 100 ? 18.475 -0.504 -18.649 1.00 72.88 100 ARG A CA 1
ATOM 783 C C . ARG A 1 100 ? 18.727 -0.170 -17.178 1.00 72.88 100 ARG A C 1
ATOM 785 O O . ARG A 1 100 ? 18.091 -0.763 -16.311 1.00 72.88 100 ARG A O 1
ATOM 792 N N . GLN A 1 101 ? 19.565 0.829 -16.893 1.00 69.38 101 GLN A N 1
ATOM 793 C CA . GLN A 1 101 ? 19.840 1.271 -15.519 1.00 69.38 101 GLN A CA 1
ATOM 794 C C . GLN A 1 101 ? 18.594 1.836 -14.821 1.00 69.38 101 GLN A C 1
ATOM 796 O O . GLN A 1 101 ? 18.399 1.612 -13.627 1.00 69.38 101 GLN A O 1
ATOM 801 N N . GLN A 1 102 ? 17.717 2.537 -15.547 1.00 66.38 102 GLN A N 1
ATOM 802 C CA . GLN A 1 102 ? 16.433 2.992 -15.004 1.00 66.38 102 GLN A CA 1
ATOM 803 C C . GLN A 1 102 ? 15.504 1.823 -14.653 1.00 66.38 102 GLN A C 1
ATOM 805 O O . GLN A 1 102 ? 14.801 1.889 -13.643 1.00 66.38 102 GLN A O 1
ATOM 810 N N . GLY A 1 103 ? 15.517 0.751 -15.452 1.00 68.31 103 GLY A N 1
ATOM 811 C CA . GLY A 1 103 ? 14.794 -0.485 -15.154 1.00 68.31 103 GLY A CA 1
ATOM 812 C C . GLY A 1 103 ? 15.283 -1.142 -13.864 1.00 68.31 103 GLY A C 1
ATOM 813 O O . GLY A 1 103 ? 14.484 -1.373 -12.958 1.00 68.31 103 GLY A O 1
ATOM 814 N N . ASP A 1 104 ? 16.593 -1.365 -13.745 1.00 72.81 104 ASP A N 1
ATOM 815 C CA . ASP A 1 104 ? 17.195 -2.036 -12.584 1.00 72.81 104 ASP A CA 1
ATOM 816 C C . ASP A 1 104 ? 16.972 -1.254 -11.278 1.00 72.81 104 ASP A C 1
ATOM 818 O O . ASP A 1 104 ? 16.607 -1.837 -10.255 1.00 72.81 104 ASP A O 1
ATOM 822 N N . ASN A 1 105 ? 17.087 0.079 -11.321 1.00 77.00 105 ASN A N 1
ATOM 823 C CA . ASN A 1 105 ? 16.814 0.944 -10.167 1.00 77.00 105 ASN A CA 1
ATOM 824 C C . ASN A 1 105 ? 15.339 0.931 -9.742 1.00 77.00 105 ASN A C 1
ATOM 826 O O . ASN A 1 105 ? 15.022 1.129 -8.569 1.00 77.00 105 ASN A O 1
ATOM 830 N N . ARG A 1 106 ? 14.417 0.706 -10.683 1.00 82.50 106 ARG A N 1
ATOM 831 C CA . ARG A 1 106 ? 12.990 0.600 -10.371 1.00 82.50 106 ARG A CA 1
ATOM 832 C C . ARG A 1 106 ? 12.677 -0.709 -9.652 1.00 82.50 106 ARG A C 1
ATOM 834 O O . ARG A 1 106 ? 11.886 -0.696 -8.712 1.00 82.50 106 ARG A O 1
ATOM 841 N N . PHE A 1 107 ? 13.300 -1.811 -10.070 1.00 83.38 107 PHE A N 1
ATOM 842 C CA . PHE A 1 107 ? 13.125 -3.108 -9.415 1.00 83.38 107 PHE A CA 1
ATOM 843 C C . PHE A 1 107 ? 13.723 -3.124 -8.008 1.00 83.38 107 PHE A C 1
ATOM 845 O O . PHE A 1 107 ? 13.054 -3.578 -7.082 1.00 83.38 107 PHE A O 1
ATOM 852 N N . SER A 1 108 ? 14.928 -2.574 -7.823 1.00 87.25 108 SER A N 1
ATOM 853 C CA . SER A 1 108 ? 15.542 -2.487 -6.492 1.00 87.25 108 SER A CA 1
ATOM 854 C C . SER A 1 108 ? 14.718 -1.616 -5.540 1.00 87.25 108 SER A C 1
ATOM 856 O O . SER A 1 108 ? 14.450 -2.022 -4.411 1.00 87.25 108 SER A O 1
ATOM 858 N N . PHE A 1 109 ? 14.226 -0.466 -6.012 1.00 90.00 109 PHE A N 1
ATOM 859 C CA . PHE A 1 109 ? 13.349 0.394 -5.218 1.00 90.00 109 PHE A CA 1
ATOM 860 C C . PHE A 1 109 ? 12.035 -0.303 -4.843 1.00 90.00 109 PHE A C 1
ATOM 862 O O . PHE A 1 109 ? 11.591 -0.223 -3.698 1.00 90.00 109 PHE A O 1
ATOM 869 N N . GLN A 1 110 ? 11.416 -1.019 -5.785 1.00 92.12 110 GLN A N 1
ATOM 870 C CA . GLN A 1 110 ? 10.200 -1.780 -5.506 1.00 92.12 110 GLN A CA 1
ATOM 871 C C . GLN A 1 110 ? 10.444 -2.854 -4.434 1.00 92.12 110 GLN A C 1
ATOM 873 O O . GLN A 1 110 ? 9.658 -2.967 -3.492 1.00 92.12 110 GLN A O 1
ATOM 878 N N . GLU A 1 111 ? 11.549 -3.596 -4.527 1.00 92.69 111 GLU A N 1
ATOM 879 C CA . GLU A 1 111 ? 11.908 -4.608 -3.531 1.00 92.69 111 GLU A CA 1
ATOM 880 C C . GLU A 1 111 ? 12.114 -3.992 -2.136 1.00 92.69 111 GLU A C 1
ATOM 882 O O . GLU A 1 111 ? 11.654 -4.549 -1.135 1.00 92.69 111 GLU A O 1
ATOM 887 N N . GLU A 1 112 ? 12.747 -2.819 -2.046 1.00 93.50 112 GLU A N 1
ATOM 888 C CA . GLU A 1 112 ? 12.903 -2.089 -0.783 1.00 93.50 112 GLU A CA 1
ATOM 889 C C . GLU A 1 112 ? 11.553 -1.699 -0.167 1.00 93.50 112 GLU A C 1
ATOM 891 O O . GLU A 1 112 ? 11.340 -1.901 1.036 1.00 93.50 112 GLU A O 1
ATOM 896 N N . VAL A 1 113 ? 10.619 -1.197 -0.980 1.00 94.69 113 VAL A N 1
ATOM 897 C CA . VAL A 1 113 ? 9.262 -0.851 -0.532 1.00 94.69 113 VAL A CA 1
ATOM 898 C C . VAL A 1 113 ? 8.532 -2.094 -0.021 1.00 94.69 113 VAL A C 1
ATOM 900 O O . VAL A 1 113 ? 7.984 -2.073 1.086 1.00 94.69 113 VAL A O 1
ATOM 903 N N . GLU A 1 114 ? 8.582 -3.207 -0.752 1.00 94.44 114 GLU A N 1
ATOM 904 C CA . GLU A 1 114 ? 7.979 -4.474 -0.323 1.00 94.44 114 GLU A CA 1
ATOM 905 C C . GLU A 1 114 ? 8.622 -5.012 0.971 1.00 94.44 114 GLU A C 1
ATOM 907 O O . GLU A 1 114 ? 7.940 -5.516 1.870 1.00 94.44 114 GLU A O 1
ATOM 912 N N . LEU A 1 115 ? 9.939 -4.867 1.136 1.00 94.75 115 LEU A N 1
ATOM 913 C CA . LEU A 1 115 ? 10.632 -5.239 2.371 1.00 94.75 115 LEU A CA 1
ATOM 914 C C . LEU A 1 115 ? 10.166 -4.398 3.565 1.00 94.75 115 LEU A C 1
ATOM 916 O O . LEU A 1 115 ? 9.992 -4.940 4.667 1.00 94.75 115 LEU A O 1
ATOM 920 N N . ILE A 1 116 ? 9.958 -3.093 3.372 1.00 96.31 116 ILE A N 1
ATOM 921 C CA . ILE A 1 116 ? 9.413 -2.194 4.396 1.00 96.31 116 ILE A CA 1
ATOM 922 C C . ILE A 1 116 ? 7.975 -2.598 4.740 1.00 96.31 116 ILE A C 1
ATOM 924 O O . ILE A 1 116 ? 7.662 -2.741 5.926 1.00 96.31 116 ILE A O 1
ATOM 928 N N . GLN A 1 117 ? 7.136 -2.881 3.740 1.00 95.56 117 GLN A N 1
ATOM 929 C CA . GLN A 1 117 ? 5.776 -3.399 3.923 1.00 95.56 117 GLN A CA 1
ATOM 930 C C . GLN A 1 117 ? 5.774 -4.685 4.770 1.00 95.56 117 GLN A C 1
ATOM 932 O O . GLN A 1 117 ? 5.124 -4.751 5.820 1.00 95.56 117 GLN A O 1
ATOM 937 N N . ARG A 1 118 ? 6.599 -5.683 4.419 1.00 94.75 118 ARG A N 1
ATOM 938 C CA . ARG A 1 118 ? 6.736 -6.941 5.184 1.00 94.75 118 ARG A CA 1
ATOM 939 C C . ARG A 1 118 ? 7.254 -6.714 6.609 1.00 94.75 118 ARG A C 1
ATOM 941 O O . ARG A 1 118 ? 6.890 -7.448 7.532 1.00 94.75 118 ARG A O 1
ATOM 948 N N . LYS A 1 119 ? 8.145 -5.739 6.833 1.00 95.62 119 LYS A N 1
ATOM 949 C CA . LYS A 1 119 ? 8.608 -5.361 8.185 1.00 95.62 119 LYS A CA 1
ATOM 950 C C . LYS A 1 119 ? 7.485 -4.711 8.996 1.00 95.62 119 LYS A C 1
ATOM 952 O O . LYS A 1 119 ? 7.317 -5.060 10.165 1.00 95.62 119 LYS A O 1
ATOM 957 N N . PHE A 1 120 ? 6.701 -3.828 8.384 1.00 96.44 120 PHE A N 1
ATOM 958 C CA . PHE A 1 120 ? 5.576 -3.155 9.029 1.00 96.44 120 PHE A CA 1
ATOM 959 C C . PHE A 1 120 ? 4.466 -4.137 9.422 1.00 96.44 120 PHE A C 1
ATOM 961 O O . PHE A 1 120 ? 4.051 -4.156 10.580 1.00 96.44 120 PHE A O 1
ATOM 968 N N . LEU A 1 121 ? 4.069 -5.040 8.519 1.00 94.94 121 LEU A N 1
ATOM 969 C CA . LEU A 1 121 ? 3.059 -6.062 8.810 1.00 94.94 121 LEU A CA 1
ATOM 970 C C . LEU A 1 121 ? 3.515 -7.027 9.919 1.00 94.94 121 LEU A C 1
ATOM 972 O O . LEU A 1 121 ? 2.726 -7.399 10.790 1.00 94.94 121 LEU A O 1
ATOM 976 N N . ARG A 1 122 ? 4.808 -7.390 9.953 1.00 93.12 122 ARG A N 1
ATOM 977 C CA . ARG A 1 122 ? 5.397 -8.165 11.063 1.00 93.12 122 ARG A CA 1
ATOM 978 C C . ARG A 1 122 ? 5.357 -7.408 12.388 1.00 93.12 122 ARG A C 1
ATOM 980 O O . ARG A 1 122 ? 5.090 -8.021 13.419 1.00 93.12 122 ARG A O 1
ATOM 987 N N . HIS A 1 123 ? 5.625 -6.103 12.376 1.00 93.62 123 HIS A N 1
ATOM 988 C CA . HIS A 1 123 ? 5.538 -5.267 13.573 1.00 93.62 123 HIS A CA 1
ATOM 989 C C . HIS A 1 123 ? 4.106 -5.238 14.125 1.00 93.62 123 HIS A C 1
ATOM 991 O O . HIS A 1 123 ? 3.923 -5.491 15.315 1.00 93.62 123 HIS A O 1
ATOM 997 N N . ILE A 1 124 ? 3.107 -5.044 13.258 1.00 93.56 124 ILE A N 1
ATOM 998 C CA . ILE A 1 124 ? 1.686 -5.116 13.625 1.00 93.56 124 ILE A CA 1
ATOM 999 C C . ILE A 1 124 ? 1.337 -6.500 14.184 1.00 93.56 124 ILE A C 1
ATOM 1001 O O . ILE A 1 124 ? 0.815 -6.609 15.289 1.00 93.56 124 ILE A O 1
ATOM 1005 N N . SER A 1 125 ? 1.716 -7.568 13.480 1.00 90.69 125 SER A N 1
ATOM 1006 C CA . SER A 1 125 ? 1.422 -8.947 13.898 1.00 90.69 125 SER A CA 1
ATOM 1007 C C . SER A 1 125 ? 2.054 -9.314 15.248 1.00 90.69 125 SER A C 1
ATOM 1009 O O . SER A 1 125 ? 1.513 -10.124 15.985 1.00 90.69 125 SER A O 1
ATOM 1011 N N . LYS A 1 126 ? 3.207 -8.728 15.596 1.00 90.06 126 LYS A N 1
ATOM 1012 C CA . LYS A 1 126 ? 3.859 -8.935 16.901 1.00 90.06 126 LYS A CA 1
ATOM 1013 C C . LYS A 1 126 ? 3.154 -8.185 18.036 1.00 90.06 126 LYS A C 1
ATOM 1015 O O . LYS A 1 126 ? 3.242 -8.594 19.196 1.00 90.06 126 LYS A O 1
ATOM 1020 N N . MET A 1 127 ? 2.540 -7.054 17.707 1.00 88.94 127 MET A N 1
ATOM 1021 C CA . MET A 1 127 ? 1.840 -6.185 18.646 1.00 88.94 127 MET A CA 1
ATOM 1022 C C . MET A 1 127 ? 0.459 -6.741 18.995 1.00 88.94 127 MET A C 1
ATOM 1024 O O . MET A 1 127 ? 0.095 -6.756 20.169 1.00 88.94 127 MET A O 1
ATOM 1028 N N . ILE A 1 128 ? -0.270 -7.242 17.999 1.00 84.75 128 ILE A N 1
ATOM 1029 C CA . ILE A 1 128 ? -1.565 -7.896 18.191 1.00 84.75 128 ILE A CA 1
ATOM 1030 C C . ILE A 1 128 ? -1.301 -9.296 18.740 1.00 84.75 128 ILE A C 1
ATOM 1032 O O . ILE A 1 128 ? -0.990 -10.234 18.010 1.00 84.75 128 ILE A O 1
ATOM 1036 N N . ARG A 1 129 ? -1.350 -9.429 20.064 1.00 69.69 129 ARG A N 1
ATOM 1037 C CA . ARG A 1 129 ? -1.280 -10.727 20.736 1.00 69.69 129 ARG A CA 1
ATOM 1038 C C . ARG A 1 129 ? -2.704 -11.197 21.015 1.00 69.69 129 ARG A C 1
ATOM 1040 O O . ARG A 1 129 ? -3.342 -10.637 21.897 1.00 69.69 129 ARG A O 1
ATOM 1047 N N . GLY A 1 130 ? -3.167 -12.225 20.307 1.00 62.88 130 GLY A N 1
ATOM 1048 C CA . GLY A 1 130 ? -4.438 -12.904 20.590 1.00 62.88 130 GLY A CA 1
ATOM 1049 C C . GLY A 1 130 ? -5.378 -13.023 19.390 1.00 62.88 130 GLY A C 1
ATOM 1050 O O . GLY A 1 130 ? -5.008 -12.693 18.263 1.00 62.88 130 GLY A O 1
ATOM 1051 N N . ASP A 1 131 ? -6.596 -13.488 19.674 1.00 55.31 131 ASP A N 1
ATOM 1052 C CA . ASP A 1 131 ? -7.670 -13.775 18.714 1.00 55.31 131 ASP A CA 1
ATOM 1053 C C . ASP A 1 131 ? -8.348 -12.524 18.121 1.00 55.31 131 ASP A C 1
ATOM 1055 O O . ASP A 1 131 ? -9.279 -12.668 17.338 1.00 55.31 131 ASP A O 1
ATOM 1059 N N . GLU A 1 132 ? -7.817 -11.307 18.345 1.00 57.78 132 GLU A N 1
ATOM 1060 C CA . GLU A 1 132 ? -8.204 -10.050 17.648 1.00 57.78 132 GLU A CA 1
ATOM 1061 C C . GLU A 1 132 ? -7.978 -10.110 16.103 1.00 57.78 132 GLU A C 1
ATOM 1063 O O . GLU A 1 132 ? -7.981 -9.097 15.412 1.00 57.78 132 GLU A O 1
ATOM 1068 N N . SER A 1 133 ? -7.759 -11.305 15.540 1.00 62.78 133 SER A N 1
ATOM 1069 C CA . SER A 1 133 ? -7.425 -11.615 14.143 1.00 62.78 133 SER A CA 1
ATOM 1070 C C . SER A 1 133 ? -8.611 -11.647 13.174 1.00 62.78 133 SER A C 1
ATOM 1072 O O . SER A 1 133 ? -8.430 -12.031 12.018 1.00 62.78 133 SER A O 1
ATOM 1074 N N . GLU A 1 134 ? -9.811 -11.295 13.631 1.00 79.56 134 GLU A N 1
ATOM 1075 C CA . GLU A 1 134 ? -11.034 -11.317 12.813 1.00 79.56 134 GLU A CA 1
ATOM 1076 C C . GLU A 1 134 ? -11.141 -10.128 11.852 1.00 79.56 134 GLU A C 1
ATOM 1078 O O . GLU A 1 134 ? -12.000 -10.113 10.980 1.00 79.56 134 GLU A O 1
ATOM 1083 N N . LEU A 1 135 ? -10.225 -9.166 11.965 1.00 90.56 135 LEU A N 1
ATOM 1084 C CA . LEU A 1 135 ? -10.152 -7.988 11.113 1.00 90.56 135 LEU A CA 1
ATOM 1085 C C . LEU A 1 135 ? -8.893 -7.996 10.228 1.00 90.56 135 LEU A C 1
ATOM 1087 O O . LEU A 1 135 ? -7.825 -8.417 10.696 1.00 90.56 135 LEU A O 1
ATOM 1091 N N . PRO A 1 136 ? -8.976 -7.479 8.984 1.00 94.19 136 PRO A N 1
ATOM 1092 C CA . PRO A 1 136 ? -7.818 -7.088 8.193 1.00 94.19 136 PRO A CA 1
ATOM 1093 C C . PRO A 1 136 ? -6.906 -6.165 8.990 1.00 94.19 136 PRO A C 1
ATOM 1095 O O . PRO A 1 136 ? -7.357 -5.179 9.565 1.00 94.19 136 PRO A O 1
ATOM 1098 N N . LYS A 1 137 ? -5.607 -6.462 9.004 1.00 95.25 137 LYS A N 1
ATOM 1099 C CA . LYS A 1 137 ? -4.622 -5.729 9.807 1.00 95.25 137 LYS A CA 1
ATOM 1100 C C . LYS A 1 137 ? -4.265 -4.368 9.212 1.00 95.25 137 LYS A C 1
ATOM 1102 O O . LYS A 1 137 ? -3.670 -3.518 9.878 1.00 95.25 137 LYS A O 1
ATOM 1107 N N . LEU A 1 138 ? -4.525 -4.186 7.921 1.00 97.25 138 LEU A N 1
ATOM 1108 C CA . LEU A 1 138 ? -4.156 -2.995 7.168 1.00 97.25 138 LEU A CA 1
ATOM 1109 C C . LEU A 1 138 ? -5.416 -2.215 6.798 1.00 97.25 138 LEU A C 1
ATOM 1111 O O . LEU A 1 138 ? -6.095 -2.531 5.821 1.00 97.25 138 LEU A O 1
ATOM 1115 N N . LEU A 1 139 ? -5.694 -1.184 7.591 1.00 97.75 139 LEU A N 1
ATOM 1116 C CA . LEU A 1 139 ? -6.804 -0.257 7.405 1.00 97.75 139 LEU A CA 1
ATOM 1117 C C . LEU A 1 139 ? -6.240 1.148 7.209 1.00 97.75 139 LEU A C 1
ATOM 1119 O O . LEU A 1 139 ? -5.267 1.526 7.857 1.00 97.75 139 LEU A O 1
ATOM 1123 N N . VAL A 1 140 ? -6.834 1.936 6.324 1.00 97.75 140 VAL A N 1
ATOM 1124 C CA . VAL A 1 140 ? -6.390 3.306 6.035 1.00 97.75 140 VAL A CA 1
ATOM 1125 C C . VAL A 1 140 ? -7.573 4.243 5.888 1.00 97.75 140 VAL A C 1
ATOM 1127 O O . VAL A 1 140 ? -8.652 3.799 5.512 1.00 97.75 140 VAL A O 1
ATOM 1130 N N . LEU A 1 141 ? -7.370 5.533 6.162 1.00 97.81 141 LEU A N 1
ATOM 1131 C CA . LEU A 1 141 ? -8.371 6.562 5.888 1.00 97.81 141 LEU A CA 1
ATOM 1132 C C . LEU A 1 141 ? -8.116 7.198 4.518 1.00 97.81 141 LEU A C 1
ATOM 1134 O O . LEU A 1 141 ? -6.983 7.464 4.127 1.00 97.81 141 LEU A O 1
ATOM 1138 N N . ASP A 1 142 ? -9.176 7.461 3.778 1.00 97.62 142 ASP A N 1
ATOM 1139 C CA . ASP A 1 142 ? -9.097 8.096 2.468 1.00 97.62 142 ASP A CA 1
ATOM 1140 C C . ASP A 1 142 ? -10.233 9.103 2.290 1.00 97.62 142 ASP A C 1
ATOM 1142 O O . ASP A 1 142 ? -11.216 9.085 3.038 1.00 97.62 142 ASP A O 1
ATOM 1146 N N . PHE A 1 143 ? -10.105 9.980 1.298 1.00 96.44 143 PHE A N 1
ATOM 1147 C CA . PHE A 1 143 ? -11.212 10.834 0.880 1.00 96.44 143 PHE A CA 1
ATOM 1148 C C . PHE A 1 143 ? -12.178 10.035 0.006 1.00 96.44 143 PHE A C 1
ATOM 1150 O O . PHE A 1 143 ? -11.758 9.222 -0.823 1.00 96.44 143 PHE A O 1
ATOM 1157 N N . VAL A 1 144 ? -13.475 10.266 0.183 1.00 94.44 144 VAL A N 1
ATOM 1158 C CA . VAL A 1 144 ? -14.507 9.706 -0.694 1.00 94.44 144 VAL A CA 1
ATOM 1159 C C . VAL A 1 144 ? -14.404 10.393 -2.056 1.00 94.44 144 VAL A C 1
ATOM 1161 O O . VAL A 1 144 ? -14.397 11.620 -2.133 1.00 94.44 144 VAL A O 1
ATOM 1164 N N . THR A 1 145 ? -14.320 9.617 -3.139 1.00 84.00 145 THR A N 1
ATOM 1165 C CA . THR A 1 145 ? -14.557 10.157 -4.479 1.00 84.00 145 THR A CA 1
ATOM 1166 C C . THR A 1 145 ? -16.041 10.464 -4.583 1.00 84.00 145 THR A C 1
ATOM 1168 O O . THR A 1 145 ? -16.865 9.555 -4.647 1.00 84.00 145 THR A O 1
ATOM 1171 N N . VAL A 1 146 ? -16.401 11.744 -4.555 1.00 73.62 146 VAL A N 1
ATOM 1172 C CA . VAL A 1 146 ? -17.722 12.147 -5.031 1.00 73.62 146 VAL A CA 1
ATOM 1173 C C . VAL A 1 146 ? -17.640 12.050 -6.545 1.00 73.62 146 VAL A C 1
ATOM 1175 O O . VAL A 1 146 ? -17.193 12.988 -7.202 1.00 73.62 146 VAL A O 1
ATOM 1178 N N . ASP A 1 147 ? -17.976 10.885 -7.089 1.00 60.28 147 ASP A N 1
ATOM 1179 C CA . ASP A 1 147 ? -18.183 10.752 -8.522 1.00 60.28 147 ASP A CA 1
ATOM 1180 C C . ASP A 1 147 ? -19.383 11.651 -8.852 1.00 60.28 147 ASP A C 1
ATOM 1182 O O . ASP A 1 147 ? -20.530 11.346 -8.525 1.00 60.28 147 ASP A O 1
ATOM 1186 N N . GLU A 1 148 ? -19.109 12.837 -9.407 1.00 56.66 148 GLU A N 1
ATOM 1187 C CA . GLU A 1 148 ? -20.116 13.873 -9.694 1.00 56.66 148 GLU A CA 1
ATOM 1188 C C . GLU A 1 148 ? -21.215 13.389 -10.668 1.00 56.66 148 GLU A C 1
ATOM 1190 O O . GLU A 1 148 ? -22.215 14.082 -10.861 1.00 56.66 148 GLU A O 1
ATOM 1195 N N . ASP A 1 149 ? -21.065 12.190 -11.238 1.00 50.72 149 ASP A N 1
ATOM 1196 C CA . ASP A 1 149 ? -21.952 11.605 -12.238 1.00 50.72 149 ASP A CA 1
ATOM 1197 C C . ASP A 1 149 ? -23.197 10.906 -11.646 1.00 50.72 149 ASP A C 1
ATOM 1199 O O . ASP A 1 149 ? -24.250 10.922 -12.284 1.00 50.72 149 ASP A O 1
ATOM 1203 N N . ASP A 1 150 ? -23.172 10.395 -10.406 1.00 50.22 150 ASP A N 1
ATOM 1204 C CA . ASP A 1 150 ? -24.345 9.699 -9.825 1.00 50.22 150 ASP A CA 1
ATOM 1205 C C . ASP A 1 150 ? -25.450 10.654 -9.338 1.00 50.22 150 ASP A C 1
ATOM 1207 O O . ASP A 1 150 ? -26.603 10.262 -9.133 1.00 50.22 150 ASP A O 1
ATOM 1211 N N . ASN A 1 151 ? -25.142 11.947 -9.211 1.00 43.19 151 ASN A N 1
ATOM 1212 C CA . ASN A 1 151 ? -26.128 12.969 -8.850 1.00 43.19 151 ASN A CA 1
ATOM 1213 C C . ASN A 1 151 ? -26.899 13.523 -10.066 1.00 43.19 151 ASN A C 1
ATOM 1215 O O . ASN A 1 151 ? -27.828 14.314 -9.895 1.00 43.19 151 ASN A O 1
ATOM 1219 N N . ALA A 1 152 ? -26.545 13.112 -11.291 1.00 46.06 152 ALA A N 1
ATOM 1220 C CA . ALA A 1 152 ? -27.252 13.509 -12.510 1.00 46.06 152 ALA A CA 1
ATOM 1221 C C . ALA A 1 152 ? -28.454 12.602 -12.843 1.00 46.06 152 ALA A C 1
ATOM 1223 O O . ALA A 1 152 ? -29.353 13.033 -13.569 1.00 46.06 152 ALA A O 1
ATOM 1224 N N . GLN A 1 153 ? -28.523 11.386 -12.287 1.00 46.22 153 GLN A N 1
ATOM 1225 C CA . GLN A 1 153 ? -29.556 10.403 -12.645 1.00 46.22 153 GLN A CA 1
ATOM 1226 C C . GLN A 1 153 ? -30.798 10.401 -11.735 1.00 46.22 153 GLN A C 1
ATOM 1228 O O . GLN A 1 153 ? -31.834 9.894 -12.149 1.00 46.22 153 GLN A O 1
ATOM 1233 N N . ASN A 1 154 ? -30.760 11.021 -10.550 1.00 42.69 154 ASN A N 1
ATOM 1234 C CA . ASN A 1 154 ? -31.884 10.999 -9.594 1.00 42.69 154 ASN A CA 1
ATOM 1235 C C . ASN A 1 154 ? -32.870 12.184 -9.715 1.00 42.69 154 ASN A C 1
ATOM 1237 O O . ASN A 1 154 ? -33.653 12.430 -8.800 1.00 42.69 154 ASN A O 1
ATOM 1241 N N . VAL A 1 155 ? -32.860 12.930 -10.830 1.00 48.88 155 VAL A N 1
ATOM 1242 C CA . VAL A 1 155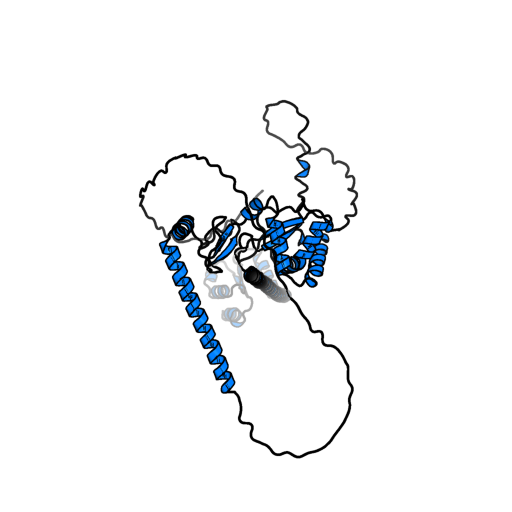 ? -33.789 14.066 -11.069 1.00 48.88 155 VAL A CA 1
ATOM 1243 C C . VAL A 1 155 ? -34.752 13.816 -12.245 1.00 48.88 155 VAL A C 1
ATOM 1245 O O . VAL A 1 155 ? -35.521 14.697 -12.617 1.00 48.88 155 VAL A O 1
ATOM 1248 N N . ILE A 1 156 ? -34.775 12.613 -12.828 1.00 47.22 156 ILE A N 1
ATOM 1249 C CA . ILE A 1 156 ? -35.700 12.274 -13.925 1.00 47.22 156 ILE A CA 1
ATOM 1250 C C . ILE A 1 156 ? -36.503 11.022 -13.567 1.00 47.22 156 ILE A C 1
ATOM 1252 O O . ILE A 1 156 ? -36.396 10.008 -14.234 1.00 47.22 156 ILE A O 1
ATOM 1256 N N . ASP A 1 157 ? -37.304 11.096 -12.508 1.00 43.78 157 ASP A N 1
ATOM 1257 C CA . ASP A 1 157 ? -38.370 10.122 -12.242 1.00 43.78 157 ASP A CA 1
ATOM 1258 C C . ASP A 1 157 ? -39.538 10.813 -11.521 1.00 43.78 157 ASP A C 1
ATOM 1260 O O . ASP A 1 157 ? -39.951 10.421 -10.438 1.00 43.78 157 ASP A O 1
ATOM 1264 N N . ASP A 1 158 ? -40.068 11.893 -12.110 1.00 48.50 158 ASP A N 1
ATOM 1265 C CA . ASP A 1 158 ? -41.458 12.300 -11.855 1.00 48.50 158 ASP A CA 1
ATOM 1266 C C . ASP A 1 158 ? -41.998 13.220 -12.963 1.00 48.50 158 ASP A C 1
ATOM 1268 O O . ASP A 1 158 ? -42.090 14.437 -12.817 1.00 48.50 158 ASP A O 1
ATOM 1272 N N . MET A 1 159 ? -42.308 12.642 -14.124 1.00 43.78 159 MET A N 1
ATOM 1273 C CA . MET A 1 159 ? -43.440 13.080 -14.950 1.00 43.78 159 MET A CA 1
ATOM 1274 C C . MET A 1 159 ? -43.654 12.072 -16.076 1.00 43.78 159 MET A C 1
ATOM 1276 O O . MET A 1 159 ? -42.886 11.993 -17.034 1.00 43.78 159 MET A O 1
ATOM 1280 N N . GLY A 1 160 ? -44.702 11.265 -15.935 1.00 44.28 160 GLY A N 1
ATOM 1281 C CA . GLY A 1 160 ? -45.047 10.235 -16.901 1.00 44.28 160 GLY A CA 1
ATOM 1282 C C . GLY A 1 160 ? -45.389 10.778 -18.286 1.00 44.28 160 GLY A C 1
ATOM 1283 O O . GLY A 1 160 ? -45.859 11.901 -18.441 1.00 44.28 160 GLY A O 1
ATOM 1284 N N . SER A 1 161 ? -45.250 9.924 -19.296 1.00 40.97 161 SER A N 1
ATOM 1285 C CA . SER A 1 161 ? -46.217 9.879 -20.388 1.00 40.97 161 SER A CA 1
ATOM 1286 C C . SER A 1 161 ? -46.102 8.574 -21.165 1.00 40.97 161 SER A C 1
ATOM 1288 O O . SER A 1 161 ? -45.029 8.006 -21.352 1.00 40.97 161 SER A O 1
ATOM 1290 N N . GLN A 1 162 ? -47.268 8.106 -21.577 1.00 46.19 162 GLN A N 1
ATOM 1291 C CA . GLN A 1 162 ? -47.543 6.879 -22.297 1.00 46.19 162 GLN A CA 1
ATOM 1292 C C . GLN A 1 162 ? -46.885 6.834 -23.683 1.00 46.19 162 GLN A C 1
ATOM 1294 O O . GLN A 1 162 ? -46.899 7.818 -24.412 1.00 46.19 162 GLN A O 1
ATOM 1299 N N . GLY A 1 163 ? -46.480 5.622 -24.075 1.00 41.41 163 GLY A N 1
ATOM 1300 C CA . GLY A 1 163 ? -46.647 5.089 -25.430 1.00 41.41 163 GLY A CA 1
ATOM 1301 C C . GLY A 1 163 ? -45.712 5.607 -26.525 1.00 41.41 163 GLY A C 1
ATOM 1302 O O . GLY A 1 163 ? -45.810 6.744 -26.953 1.00 41.41 163 GLY A O 1
ATOM 1303 N N . SER A 1 164 ? -44.915 4.708 -27.106 1.00 40.41 164 SER A N 1
ATOM 1304 C CA . SER A 1 164 ? -45.025 4.379 -28.537 1.00 40.41 164 SER A CA 1
ATOM 1305 C C . SER A 1 164 ? -44.013 3.299 -28.911 1.00 40.41 164 SER A C 1
ATOM 1307 O O . SER A 1 164 ? -42.812 3.433 -28.698 1.00 40.41 164 SER A O 1
ATOM 1309 N N . LEU A 1 165 ? -44.528 2.235 -29.519 1.00 44.34 165 LEU A N 1
ATOM 1310 C CA . LEU A 1 165 ? -43.781 1.272 -30.321 1.00 44.34 165 LEU A CA 1
ATOM 1311 C C . LEU A 1 165 ? -43.212 1.970 -31.569 1.00 44.34 165 LEU A C 1
ATOM 1313 O O . LEU A 1 165 ? -43.863 2.858 -32.118 1.00 44.34 165 LEU A O 1
ATOM 1317 N N . GLY A 1 166 ? -42.060 1.516 -32.067 1.00 37.09 166 GLY A N 1
ATOM 1318 C CA . GLY A 1 166 ? -41.615 1.826 -33.431 1.00 37.09 166 GLY A CA 1
ATOM 1319 C C . GLY A 1 166 ? -40.103 1.945 -33.581 1.00 37.09 166 GLY A C 1
ATOM 1320 O O . GLY A 1 166 ? -39.504 2.906 -33.117 1.00 37.09 166 GLY A O 1
ATOM 1321 N N . GLY A 1 167 ? -39.495 0.962 -34.247 1.00 38.19 167 GLY A N 1
ATOM 1322 C CA . GLY A 1 167 ? -38.081 0.981 -34.610 1.00 38.19 167 GLY A CA 1
ATOM 1323 C C . GLY A 1 167 ? -37.739 1.982 -35.717 1.00 38.19 167 GLY A C 1
ATOM 1324 O O . GLY A 1 167 ? -38.612 2.539 -36.376 1.00 38.19 167 GLY A O 1
ATOM 1325 N N . GLY A 1 168 ? -36.442 2.160 -35.958 1.00 35.16 168 GLY A N 1
ATOM 1326 C CA . GLY A 1 168 ? -35.955 2.941 -37.089 1.00 35.16 168 GLY A CA 1
ATOM 1327 C C . GLY A 1 168 ? -34.476 3.271 -36.972 1.00 35.16 168 GLY A C 1
ATOM 1328 O O . GLY A 1 168 ? -34.078 4.125 -36.190 1.00 35.16 168 GLY A O 1
ATOM 1329 N N . PHE A 1 169 ? -33.667 2.586 -37.775 1.00 39.12 169 PHE A N 1
ATOM 1330 C CA . PHE A 1 169 ? -32.297 2.977 -38.076 1.00 39.12 169 PHE A CA 1
ATOM 1331 C C . PHE A 1 169 ? -32.240 4.389 -38.689 1.00 39.12 169 PHE A C 1
ATOM 1333 O O . PHE A 1 169 ? -33.070 4.740 -39.524 1.00 39.12 169 PHE A O 1
ATOM 1340 N N . SER A 1 170 ? -31.124 5.071 -38.409 1.00 35.94 170 SER A N 1
ATOM 1341 C CA . SER A 1 170 ? -30.326 5.870 -39.353 1.00 35.94 170 SER A CA 1
ATOM 1342 C C . SER A 1 170 ? -30.218 7.385 -39.125 1.00 35.94 170 SER A C 1
ATOM 1344 O O . SER A 1 170 ? -31.186 8.133 -39.055 1.00 35.94 170 SER A O 1
ATOM 1346 N N . SER A 1 171 ? -28.954 7.801 -39.234 1.00 37.69 171 SER A N 1
ATOM 1347 C CA . SER A 1 171 ? -28.449 9.059 -39.788 1.00 37.69 171 SER A CA 1
ATOM 1348 C C . SER A 1 171 ? -28.294 10.279 -38.868 1.00 37.69 171 SER A C 1
ATOM 1350 O O . SER A 1 171 ? -29.236 10.936 -38.441 1.00 37.69 171 SER A O 1
ATOM 1352 N N . VAL A 1 172 ? -27.010 10.567 -38.620 1.00 47.72 172 VAL A N 1
ATOM 1353 C CA . VAL A 1 172 ? -26.349 11.881 -38.677 1.00 47.72 172 VAL A CA 1
ATOM 1354 C C . VAL A 1 172 ? -27.262 13.085 -38.919 1.00 47.72 172 VAL A C 1
ATOM 1356 O O . VAL A 1 172 ? -27.765 13.280 -40.020 1.00 47.72 172 VAL A O 1
ATOM 1359 N N . ASN A 1 173 ? -27.290 13.992 -37.939 1.00 41.16 173 ASN A N 1
ATOM 1360 C CA . ASN A 1 173 ? -27.395 15.419 -38.211 1.00 41.16 173 ASN A CA 1
ATOM 1361 C C . ASN A 1 173 ? -26.383 16.207 -37.375 1.00 41.16 173 ASN A C 1
ATOM 1363 O O . ASN A 1 173 ? -26.461 16.311 -36.152 1.00 41.16 173 ASN A O 1
ATOM 1367 N N . LEU A 1 174 ? -25.410 16.739 -38.113 1.00 49.31 174 LEU A N 1
ATOM 1368 C CA . LEU A 1 174 ? -24.529 17.833 -37.751 1.00 49.31 174 LEU A CA 1
ATOM 1369 C C . LEU A 1 174 ? -25.337 19.119 -37.477 1.00 49.31 174 LEU A C 1
ATOM 1371 O O . LEU A 1 174 ? -26.379 19.356 -38.078 1.00 49.31 174 LEU A O 1
ATOM 1375 N N . PHE A 1 175 ? -24.736 19.999 -36.673 1.00 47.62 175 PHE A N 1
ATOM 1376 C CA . PHE A 1 175 ? -25.059 21.423 -36.502 1.00 47.62 175 PHE A CA 1
ATOM 1377 C C . PHE A 1 175 ? -26.398 21.779 -35.835 1.00 47.62 175 PHE A C 1
ATOM 1379 O O . PHE A 1 175 ? -27.387 22.093 -36.490 1.00 47.62 175 PHE A O 1
ATOM 1386 N N . SER A 1 176 ? -26.366 21.972 -34.511 1.00 41.00 176 SER A N 1
ATOM 1387 C CA . SER A 1 176 ? -27.237 22.965 -33.871 1.00 41.00 176 SER A CA 1
ATOM 1388 C C . SER A 1 176 ? -26.616 23.553 -32.599 1.00 41.00 176 SER A C 1
ATOM 1390 O O . SER A 1 176 ? -26.444 22.888 -31.587 1.00 41.00 176 SER A O 1
ATOM 1392 N N . LYS A 1 177 ? -26.295 24.848 -32.704 1.00 41.84 177 LYS A N 1
ATOM 1393 C CA . LYS A 1 177 ? -26.354 25.883 -31.657 1.00 41.84 177 LYS A CA 1
ATOM 1394 C C . LYS A 1 177 ? -25.574 25.631 -30.361 1.00 41.84 177 LYS A C 1
ATOM 1396 O O . LYS A 1 177 ? -26.107 25.265 -29.324 1.00 41.84 177 LYS A O 1
ATOM 1401 N N . ARG A 1 178 ? -24.308 26.044 -30.431 1.00 43.56 178 ARG A N 1
ATOM 1402 C CA . ARG A 1 178 ? -23.414 26.422 -29.325 1.00 43.56 178 ARG A CA 1
ATOM 1403 C C . ARG A 1 178 ? -24.147 27.341 -28.316 1.00 43.56 178 ARG A C 1
ATOM 1405 O O . ARG A 1 178 ? -24.416 28.497 -28.663 1.00 43.56 178 ARG A O 1
ATOM 1412 N N . PRO A 1 179 ? -24.457 26.894 -27.085 1.00 45.88 179 PRO A N 1
ATOM 1413 C CA . PRO A 1 179 ? -24.901 27.791 -26.025 1.00 45.88 179 PRO A CA 1
ATOM 1414 C C . PRO A 1 179 ? -23.742 28.720 -25.659 1.00 45.88 179 PRO A C 1
ATOM 1416 O O . PRO A 1 179 ? -22.591 28.293 -25.542 1.00 45.88 179 PRO A O 1
ATOM 1419 N N . LYS A 1 180 ? -24.033 30.014 -25.519 1.00 46.53 180 LYS A N 1
ATOM 1420 C CA . LYS A 1 180 ? -23.062 31.015 -25.077 1.00 46.53 180 LYS A CA 1
ATOM 1421 C C . LYS A 1 180 ? -22.547 30.608 -23.698 1.00 46.53 180 LYS A C 1
ATOM 1423 O O . LYS A 1 180 ? -23.303 30.583 -22.735 1.00 46.53 180 LYS A O 1
ATOM 1428 N N . SER A 1 181 ? -21.255 30.308 -23.635 1.00 44.97 181 SER A N 1
ATOM 1429 C CA . SER A 1 181 ? -20.509 30.001 -22.422 1.00 44.97 181 SER A CA 1
ATOM 1430 C C . SER A 1 181 ? -20.600 31.168 -21.435 1.00 44.97 181 SER A C 1
ATOM 1432 O O . SER A 1 181 ? -19.820 32.124 -21.505 1.00 44.97 181 SER A O 1
ATOM 1434 N N . SER A 1 182 ? -21.543 31.098 -20.498 1.00 49.97 182 SER A N 1
ATOM 1435 C CA . SER A 1 182 ? -21.421 31.811 -19.234 1.00 49.97 182 SER A CA 1
ATOM 1436 C C . SER A 1 182 ? -20.189 31.243 -18.541 1.00 49.97 182 SER A C 1
ATOM 1438 O O . SER A 1 182 ? -20.194 30.087 -18.123 1.00 49.97 182 SER A O 1
ATOM 1440 N N . LYS A 1 183 ? -19.106 32.026 -18.490 1.00 47.53 183 LYS A N 1
ATOM 1441 C CA . LYS A 1 183 ? -17.892 31.666 -17.752 1.00 47.53 183 LYS A CA 1
ATOM 1442 C C . LYS A 1 183 ? -18.316 31.220 -16.347 1.00 47.53 183 LYS A C 1
ATOM 1444 O O . LYS A 1 183 ? -18.918 32.042 -15.647 1.00 47.53 183 LYS A O 1
ATOM 1449 N N . PRO A 1 184 ? -18.056 29.966 -15.933 1.00 47.16 184 PRO A N 1
ATOM 1450 C CA . PRO A 1 184 ? -18.346 29.559 -14.572 1.00 47.16 184 PRO A CA 1
ATOM 1451 C C . PRO A 1 184 ? -17.539 30.482 -13.663 1.00 47.16 184 PRO A C 1
ATOM 1453 O O . PRO A 1 184 ? -16.321 30.614 -13.806 1.00 47.16 184 PRO A O 1
ATOM 1456 N N . LYS A 1 185 ? -18.238 31.211 -12.788 1.00 42.09 185 LYS A N 1
ATOM 1457 C CA . LYS A 1 185 ? -17.602 31.992 -11.731 1.00 42.09 185 LYS A CA 1
ATOM 1458 C C . LYS A 1 185 ? -16.777 30.994 -10.927 1.00 42.09 185 LYS A C 1
ATOM 1460 O O . LYS A 1 185 ? -17.348 30.172 -10.216 1.00 42.09 185 LYS A O 1
ATOM 1465 N N . ARG A 1 186 ? -15.455 31.034 -11.111 1.00 47.06 186 ARG A N 1
ATOM 1466 C CA . ARG A 1 186 ? -14.466 30.244 -10.377 1.00 47.06 186 ARG A CA 1
ATOM 1467 C C . ARG A 1 186 ? -14.611 30.645 -8.911 1.00 47.06 186 ARG A C 1
ATOM 1469 O O . ARG A 1 186 ? -14.040 31.646 -8.486 1.00 47.06 186 ARG A O 1
ATOM 1476 N N . LYS A 1 187 ? -15.498 29.955 -8.185 1.00 54.69 187 LYS A N 1
ATOM 1477 C CA . LYS A 1 187 ? -15.623 30.095 -6.736 1.00 54.69 187 LYS A CA 1
ATOM 1478 C C . LYS A 1 187 ? -14.217 29.850 -6.199 1.00 54.69 187 LYS A C 1
ATOM 1480 O O . LYS A 1 187 ? -13.588 28.873 -6.594 1.00 54.69 187 LYS A O 1
ATOM 1485 N N . GLN A 1 188 ? -13.694 30.782 -5.408 1.00 51.75 188 GLN A N 1
ATOM 1486 C CA . GLN A 1 188 ? -12.482 30.539 -4.638 1.00 51.75 188 GLN A CA 1
ATOM 1487 C C . GLN A 1 188 ? -12.781 29.322 -3.767 1.00 51.75 188 GLN A C 1
ATOM 1489 O O . GLN A 1 188 ? -13.553 29.417 -2.815 1.00 51.75 188 GLN A O 1
ATOM 1494 N N . ILE A 1 189 ? -12.273 28.166 -4.185 1.00 58.16 189 ILE A N 1
ATOM 1495 C CA . ILE A 1 189 ? -12.333 26.937 -3.413 1.00 58.16 189 ILE A CA 1
ATOM 1496 C C . ILE A 1 189 ? -11.481 27.238 -2.185 1.00 58.16 189 ILE A C 1
ATOM 1498 O O . ILE A 1 189 ? -10.293 27.525 -2.308 1.00 58.16 189 ILE A O 1
ATOM 1502 N N . LYS A 1 190 ? -12.112 27.307 -1.011 1.00 64.25 190 LYS A N 1
ATOM 1503 C CA . LYS A 1 190 ? -11.366 27.239 0.240 1.00 64.25 190 LYS A CA 1
ATOM 1504 C C . LYS A 1 190 ? -10.756 25.843 0.266 1.00 64.25 190 LYS A C 1
ATOM 1506 O O . LYS A 1 190 ? -11.485 24.858 0.299 1.00 64.25 190 LYS A O 1
ATOM 1511 N N . ASP A 1 191 ? -9.435 25.771 0.187 1.00 74.75 191 ASP A N 1
ATOM 1512 C CA . ASP A 1 191 ? -8.678 24.519 0.218 1.00 74.75 191 ASP A CA 1
ATOM 1513 C C . ASP A 1 191 ? -8.594 23.972 1.651 1.00 74.75 191 ASP A C 1
ATOM 1515 O O . ASP A 1 191 ? -7.512 23.813 2.212 1.00 74.75 191 ASP A O 1
ATOM 1519 N N . ASP A 1 192 ? -9.750 23.730 2.272 1.00 89.12 192 ASP A N 1
ATOM 1520 C CA . ASP A 1 192 ? -9.833 23.094 3.582 1.00 89.12 192 ASP A CA 1
ATOM 1521 C C . ASP A 1 192 ? -10.156 21.609 3.400 1.00 89.12 192 ASP A C 1
ATOM 1523 O O . ASP A 1 192 ? -11.229 21.234 2.925 1.00 89.12 192 ASP A O 1
ATOM 1527 N N . TRP A 1 193 ? -9.203 20.749 3.750 1.00 93.88 193 TRP A N 1
ATOM 1528 C CA . TRP A 1 193 ? -9.377 19.297 3.689 1.00 93.88 193 TRP A CA 1
ATOM 1529 C C . TRP A 1 193 ? -10.410 18.798 4.713 1.00 93.88 193 TRP A C 1
ATOM 1531 O O . TRP A 1 193 ? -10.918 17.692 4.578 1.00 93.88 193 TRP A O 1
ATOM 1541 N N . GLN A 1 194 ? -10.759 19.607 5.721 1.00 93.94 194 GLN A N 1
ATOM 1542 C CA . GLN A 1 194 ? -11.752 19.260 6.748 1.00 93.94 194 GLN A CA 1
ATOM 1543 C C . GLN A 1 194 ? -13.196 19.225 6.219 1.00 93.94 194 GLN A C 1
ATOM 1545 O O . GLN A 1 194 ? -14.105 18.755 6.909 1.00 93.94 194 GLN A O 1
ATOM 1550 N N . GLU A 1 195 ? -13.439 19.767 5.023 1.00 91.88 195 GLU A N 1
ATOM 1551 C CA . GLU A 1 195 ? -14.742 19.694 4.358 1.00 91.88 195 GLU A CA 1
ATOM 1552 C C . GLU A 1 195 ? -14.941 18.381 3.589 1.00 91.88 195 GLU A C 1
ATOM 1554 O O . GLU A 1 195 ? -16.076 18.063 3.236 1.00 91.88 195 GLU A O 1
ATOM 1559 N N . GLU A 1 196 ? -13.869 17.615 3.366 1.00 93.62 196 GLU A N 1
ATOM 1560 C CA . GLU A 1 196 ? -13.920 16.340 2.655 1.00 93.62 196 GLU A CA 1
ATOM 1561 C C . GLU A 1 196 ? -14.645 15.262 3.468 1.00 93.62 196 GLU A C 1
ATOM 1563 O O . GLU A 1 196 ? -14.605 15.227 4.703 1.00 93.62 196 GLU A O 1
ATOM 1568 N N . GLN A 1 197 ? -15.301 14.348 2.756 1.00 95.06 197 GLN A N 1
ATOM 1569 C CA . GLN A 1 197 ? -15.868 13.148 3.358 1.00 95.06 197 GLN A CA 1
ATOM 1570 C C . GLN A 1 197 ? -14.784 12.079 3.493 1.00 95.06 197 GLN A C 1
ATOM 1572 O O . GLN A 1 197 ? -14.016 11.832 2.563 1.00 95.06 197 GLN A O 1
ATOM 1577 N N . PHE A 1 198 ? -14.736 11.433 4.656 1.00 96.81 198 PHE A N 1
ATOM 1578 C CA . PHE A 1 198 ? -13.755 10.397 4.961 1.00 96.81 198 PHE A CA 1
ATOM 1579 C C . PHE A 1 198 ? -14.356 9.008 4.807 1.00 96.81 198 PHE A C 1
ATOM 1581 O O . PHE A 1 198 ? -15.529 8.778 5.100 1.00 96.81 198 PHE A O 1
ATOM 1588 N N . CYS A 1 199 ? -13.515 8.064 4.413 1.00 97.25 199 CYS A N 1
ATOM 1589 C CA . CYS A 1 199 ? -13.840 6.650 4.414 1.00 97.25 199 CYS A CA 1
ATOM 1590 C C . CYS A 1 199 ? -12.663 5.812 4.907 1.00 97.25 199 CYS A C 1
ATOM 1592 O O . CYS A 1 199 ? -11.514 6.251 4.848 1.00 97.25 199 CYS A O 1
ATOM 1594 N N . ILE A 1 200 ? -12.946 4.604 5.392 1.00 97.94 200 ILE A N 1
ATOM 1595 C CA . ILE A 1 200 ? -11.929 3.599 5.703 1.00 97.94 200 ILE A CA 1
ATOM 1596 C C . ILE A 1 200 ? -11.827 2.633 4.524 1.00 97.94 200 ILE A C 1
ATOM 1598 O O . ILE A 1 200 ? -12.832 2.139 4.019 1.00 97.94 200 ILE A O 1
ATOM 1602 N N . ARG A 1 201 ? -10.605 2.335 4.089 1.00 97.75 201 ARG A N 1
ATOM 1603 C CA . ARG A 1 201 ? -10.322 1.306 3.086 1.00 97.75 201 ARG A CA 1
ATOM 1604 C C . ARG A 1 201 ? -9.458 0.206 3.688 1.00 97.75 201 ARG A C 1
ATOM 1606 O O . ARG A 1 201 ? -8.589 0.478 4.518 1.00 97.75 201 ARG A O 1
ATOM 1613 N N . ALA A 1 202 ? -9.683 -1.025 3.243 1.00 97.38 202 ALA A N 1
ATOM 1614 C CA . ALA A 1 202 ? -8.840 -2.163 3.578 1.00 97.38 202 ALA A CA 1
ATOM 1615 C C . ALA A 1 202 ? -7.800 -2.412 2.475 1.00 97.38 202 ALA A C 1
ATOM 1617 O O . ALA A 1 202 ? -8.052 -2.179 1.288 1.00 97.38 202 ALA A O 1
ATOM 1618 N N . LEU A 1 203 ? -6.623 -2.889 2.876 1.00 97.81 203 LEU A N 1
ATOM 1619 C CA . LEU A 1 203 ? -5.540 -3.267 1.969 1.00 97.81 203 LEU A CA 1
ATOM 1620 C C . LEU A 1 203 ? -5.344 -4.785 1.971 1.00 97.81 203 LEU A C 1
ATOM 1622 O O . LEU A 1 203 ? -5.359 -5.418 3.027 1.00 97.81 203 LEU A O 1
ATOM 1626 N N . CYS A 1 204 ? -5.076 -5.359 0.797 1.00 97.31 204 CYS A N 1
ATOM 1627 C CA . CYS A 1 204 ? -4.641 -6.750 0.683 1.00 97.31 204 CYS A CA 1
ATOM 1628 C C . CYS A 1 204 ? -3.266 -6.948 1.349 1.00 97.31 204 CYS A C 1
ATOM 1630 O O . CYS A 1 204 ? -2.312 -6.227 1.051 1.00 97.31 204 CYS A O 1
ATOM 1632 N N . GLU A 1 205 ? -3.134 -7.979 2.186 1.00 96.56 205 GLU A N 1
ATOM 1633 C CA . GLU A 1 205 ? -1.916 -8.311 2.945 1.00 96.56 205 GLU A CA 1
ATOM 1634 C C . GLU A 1 205 ? -0.947 -9.232 2.177 1.00 96.56 205 GLU A C 1
ATOM 1636 O O . GLU A 1 205 ? -0.254 -10.057 2.782 1.00 96.56 205 GLU A O 1
ATOM 1641 N N . ASP A 1 206 ? -0.909 -9.133 0.846 1.00 95.56 206 ASP A N 1
ATOM 1642 C CA . ASP A 1 206 ? -0.005 -9.957 0.039 1.00 95.56 206 ASP A CA 1
ATOM 1643 C C . ASP A 1 206 ? 1.454 -9.494 0.188 1.00 95.56 206 ASP A C 1
ATOM 1645 O O . ASP A 1 206 ? 1.745 -8.298 0.271 1.00 95.56 206 ASP A O 1
ATOM 1649 N N . GLU A 1 207 ? 2.397 -10.442 0.231 1.00 91.25 207 GLU A N 1
ATOM 1650 C CA . GLU A 1 207 ? 3.818 -10.135 0.467 1.00 91.25 207 GLU A CA 1
ATOM 1651 C C . GLU A 1 207 ? 4.514 -9.501 -0.759 1.00 91.25 207 GLU A C 1
ATOM 1653 O O . GLU A 1 207 ? 5.620 -8.973 -0.598 1.00 91.25 207 GLU A O 1
ATOM 1658 N N . GLN A 1 208 ? 3.877 -9.533 -1.942 1.00 90.44 208 GLN A N 1
ATOM 1659 C CA . GLN A 1 208 ? 4.366 -8.934 -3.199 1.00 90.44 208 GLN A CA 1
ATOM 1660 C C . GLN A 1 208 ? 3.834 -7.514 -3.453 1.00 90.44 208 GLN A C 1
ATOM 1662 O O . GLN A 1 208 ? 4.054 -6.952 -4.522 1.00 90.44 208 GLN A O 1
ATOM 1667 N N . GLY A 1 209 ? 3.101 -6.938 -2.502 1.00 92.75 209 GLY A N 1
ATOM 1668 C CA . GLY A 1 209 ? 2.615 -5.570 -2.612 1.00 92.75 209 GLY A CA 1
ATOM 1669 C C . GLY A 1 209 ? 1.186 -5.405 -2.121 1.00 92.75 209 GLY A C 1
ATOM 1670 O O . GLY A 1 209 ? 0.297 -6.218 -2.387 1.00 92.75 209 GLY A O 1
ATOM 1671 N N . TRP A 1 210 ? 0.958 -4.304 -1.416 1.00 96.50 210 TRP A N 1
ATOM 1672 C CA . TRP A 1 210 ? -0.374 -3.913 -0.973 1.00 96.50 210 TRP A CA 1
ATOM 1673 C C . TRP A 1 210 ? -1.154 -3.240 -2.100 1.00 96.50 210 TRP A C 1
ATOM 1675 O O . TRP A 1 210 ? -0.585 -2.534 -2.928 1.00 96.50 210 TRP A O 1
ATOM 1685 N N . HIS A 1 211 ? -2.469 -3.432 -2.103 1.00 96.62 211 HIS A N 1
ATOM 1686 C CA . HIS A 1 211 ? -3.406 -2.714 -2.964 1.00 96.62 211 HIS A CA 1
ATOM 1687 C C . HIS A 1 211 ? -4.759 -2.589 -2.259 1.00 96.62 211 HIS A C 1
ATOM 1689 O O . HIS A 1 211 ? -5.060 -3.369 -1.351 1.00 96.62 211 HIS A O 1
ATOM 1695 N N . LEU A 1 212 ? -5.549 -1.590 -2.652 1.00 96.62 212 LEU A N 1
ATOM 1696 C CA . LEU A 1 212 ? -6.886 -1.355 -2.104 1.00 96.62 212 LEU A CA 1
ATOM 1697 C C . LEU A 1 212 ? -7.860 -2.416 -2.606 1.00 96.62 212 LEU A C 1
ATOM 1699 O O . LEU A 1 212 ? -7.802 -2.807 -3.772 1.00 96.62 212 LEU A O 1
ATOM 1703 N N . VAL A 1 213 ? -8.765 -2.850 -1.734 1.00 95.19 213 VAL A N 1
ATOM 1704 C CA . VAL A 1 213 ? -9.751 -3.882 -2.060 1.00 95.19 213 VAL A CA 1
ATOM 1705 C C . VAL A 1 213 ? -11.158 -3.348 -1.834 1.00 95.19 213 VAL A C 1
ATOM 1707 O O . VAL A 1 213 ? -11.436 -2.762 -0.792 1.00 95.19 213 VAL A O 1
ATOM 1710 N N . GLY A 1 214 ? -12.001 -3.563 -2.847 1.00 92.25 214 GLY A N 1
ATOM 1711 C CA . GLY A 1 214 ? -13.445 -3.351 -2.842 1.00 92.25 214 GLY A CA 1
ATOM 1712 C C . GLY A 1 214 ? -13.928 -1.955 -2.435 1.00 92.25 214 GLY A C 1
ATOM 1713 O O . GLY A 1 214 ? -13.321 -0.935 -2.779 1.00 92.25 214 GLY A O 1
ATOM 1714 N N . ASN A 1 215 ? -15.091 -1.926 -1.785 1.00 95.12 215 ASN A N 1
ATOM 1715 C CA . ASN A 1 215 ? -15.844 -0.719 -1.485 1.00 95.12 215 ASN A CA 1
ATOM 1716 C C . ASN A 1 215 ? -15.381 -0.093 -0.160 1.00 95.12 215 ASN A C 1
ATOM 1718 O O . ASN A 1 215 ? -15.252 -0.803 0.843 1.00 95.12 215 ASN A O 1
ATOM 1722 N N . PRO A 1 216 ? -15.164 1.233 -0.128 1.00 96.50 216 PRO A N 1
ATOM 1723 C CA . PRO A 1 216 ? -14.789 1.938 1.090 1.00 96.50 216 PRO A CA 1
ATOM 1724 C C . PRO A 1 216 ? -15.924 1.926 2.128 1.00 96.50 216 PRO A C 1
ATOM 1726 O O . PRO A 1 216 ? -17.099 2.000 1.777 1.00 96.50 216 PRO A O 1
ATOM 1729 N N . LEU A 1 217 ? -15.563 1.908 3.411 1.00 96.44 217 LEU A N 1
ATOM 1730 C CA . LEU A 1 217 ? -16.482 2.094 4.533 1.00 96.44 217 LEU A CA 1
ATOM 1731 C C . LEU A 1 217 ? -16.673 3.594 4.785 1.00 96.44 217 LEU A C 1
ATOM 1733 O O . LEU A 1 217 ? -15.754 4.267 5.258 1.00 96.44 217 LEU A O 1
ATOM 1737 N N . SER A 1 218 ? -17.832 4.135 4.419 1.00 96.19 218 SER A N 1
ATOM 1738 C CA . SER A 1 218 ? -18.113 5.570 4.536 1.00 96.19 218 SER A CA 1
ATOM 1739 C C . SER A 1 218 ? -18.236 6.006 5.997 1.00 96.19 218 SER A C 1
ATOM 1741 O O . SER A 1 218 ? -19.003 5.424 6.747 1.00 96.19 218 SER A O 1
ATOM 1743 N N . LEU A 1 219 ? -17.554 7.081 6.401 1.00 95.75 219 LEU A N 1
ATOM 1744 C CA . LEU A 1 219 ? -17.677 7.652 7.751 1.00 95.75 219 LEU A CA 1
ATOM 1745 C C . LEU A 1 219 ? -18.687 8.809 7.816 1.00 95.75 219 LEU A C 1
ATOM 1747 O O . LEU A 1 219 ? -18.605 9.662 8.699 1.00 95.75 219 LEU A O 1
ATOM 1751 N N . THR A 1 220 ? -19.651 8.860 6.893 1.00 93.12 220 THR A N 1
ATOM 1752 C CA . THR A 1 220 ? -20.659 9.934 6.801 1.00 93.12 220 THR A CA 1
ATOM 1753 C C . THR A 1 220 ? -21.564 10.050 8.027 1.00 93.12 220 THR A C 1
ATOM 1755 O O . THR A 1 220 ? -22.111 11.123 8.273 1.00 93.12 220 THR A O 1
ATOM 1758 N N . ASN A 1 221 ? -21.705 8.976 8.807 1.00 91.94 221 ASN A N 1
ATOM 1759 C CA . ASN A 1 221 ? -22.556 8.948 10.000 1.00 91.94 221 ASN A CA 1
ATOM 1760 C C . ASN A 1 221 ? -21.898 9.615 11.223 1.00 91.94 221 ASN A C 1
ATOM 1762 O O . ASN A 1 221 ? -22.585 9.951 12.188 1.00 91.94 221 ASN A O 1
ATOM 1766 N N . LEU A 1 222 ? -20.578 9.830 11.189 1.00 93.62 222 LEU A N 1
ATOM 1767 C CA . LEU A 1 222 ? -19.827 10.441 12.283 1.00 93.62 222 LEU A CA 1
ATOM 1768 C C . LEU A 1 222 ? -19.857 11.967 12.190 1.00 93.62 222 LEU A C 1
ATOM 1770 O O . LEU A 1 222 ? -19.723 12.564 11.118 1.00 93.62 222 LEU A O 1
ATOM 1774 N N . LYS A 1 223 ? -19.979 12.631 13.342 1.00 95.44 223 LYS A N 1
ATOM 1775 C CA . LYS A 1 223 ? -19.891 14.097 13.394 1.00 95.44 223 LYS A CA 1
ATOM 1776 C C . LYS A 1 223 ? -18.463 14.544 13.083 1.00 95.44 223 LYS A C 1
ATOM 1778 O O . LYS A 1 223 ? -17.499 13.875 13.448 1.00 95.44 223 LYS A O 1
ATOM 1783 N N . LYS A 1 224 ? -18.305 15.737 12.497 1.00 94.31 224 LYS A N 1
ATOM 1784 C CA . LYS A 1 224 ? -16.982 16.302 12.160 1.00 94.31 224 LYS A CA 1
ATOM 1785 C C . LYS A 1 224 ? -16.011 16.313 13.349 1.00 94.31 224 LYS A C 1
ATOM 1787 O O . LYS A 1 224 ? -14.847 15.956 13.191 1.00 94.31 224 LYS A O 1
ATOM 1792 N N . ASP A 1 225 ? -16.495 16.648 14.544 1.00 96.06 225 ASP A N 1
ATOM 1793 C CA . ASP A 1 225 ? -15.673 16.668 15.763 1.00 96.06 225 ASP A CA 1
ATOM 1794 C C . ASP A 1 225 ? -15.173 15.268 16.161 1.00 96.06 225 ASP A C 1
ATOM 1796 O O . ASP A 1 225 ? -14.036 15.109 16.613 1.00 96.06 225 ASP A O 1
ATOM 1800 N N . GLU A 1 226 ? -15.997 14.237 15.955 1.00 96.00 226 GLU A N 1
ATOM 1801 C CA . GLU A 1 226 ? -15.657 12.837 16.231 1.00 96.00 226 GLU A CA 1
ATOM 1802 C C . GLU A 1 226 ? -14.650 12.300 15.209 1.00 96.00 226 GLU A C 1
ATOM 1804 O O . GLU A 1 226 ? -13.704 11.604 15.589 1.00 96.00 226 GLU A O 1
ATOM 1809 N N . ILE A 1 227 ? -14.787 12.689 13.936 1.00 95.88 227 ILE A N 1
ATOM 1810 C CA . ILE A 1 227 ? -13.808 12.388 12.882 1.00 95.88 227 ILE A CA 1
ATOM 1811 C C . ILE A 1 227 ? -12.461 13.030 13.223 1.00 95.88 227 ILE A C 1
ATOM 1813 O O . ILE A 1 227 ? -11.435 12.357 13.209 1.00 95.88 227 ILE A O 1
ATOM 1817 N N . MET A 1 228 ? -12.441 14.308 13.607 1.00 96.12 228 MET A N 1
ATOM 1818 C CA . MET A 1 228 ? -11.197 14.997 13.969 1.00 96.12 228 MET A CA 1
ATOM 1819 C C . MET A 1 228 ? -10.530 14.394 15.206 1.00 96.12 228 MET A C 1
ATOM 1821 O O . MET A 1 228 ? -9.305 14.257 15.244 1.00 96.12 228 MET A O 1
ATOM 1825 N N . LYS A 1 229 ? -11.318 13.999 16.211 1.00 96.12 229 LYS A N 1
ATOM 1826 C CA . LYS A 1 229 ? -10.816 13.262 17.377 1.00 96.12 229 LYS A CA 1
ATOM 1827 C C . LYS A 1 229 ? -10.208 11.922 16.957 1.00 96.12 229 LYS A C 1
ATOM 1829 O O . LYS A 1 229 ? -9.080 11.622 17.338 1.00 96.12 229 LYS A O 1
ATOM 1834 N N . THR A 1 230 ? -10.914 11.169 16.118 1.00 95.88 230 THR A N 1
ATOM 1835 C CA . THR A 1 230 ? -10.447 9.896 15.556 1.00 95.88 230 THR A CA 1
ATOM 1836 C C . THR A 1 230 ? -9.137 10.061 14.793 1.00 95.88 230 THR A C 1
ATOM 1838 O O . THR A 1 230 ? -8.204 9.288 15.001 1.00 95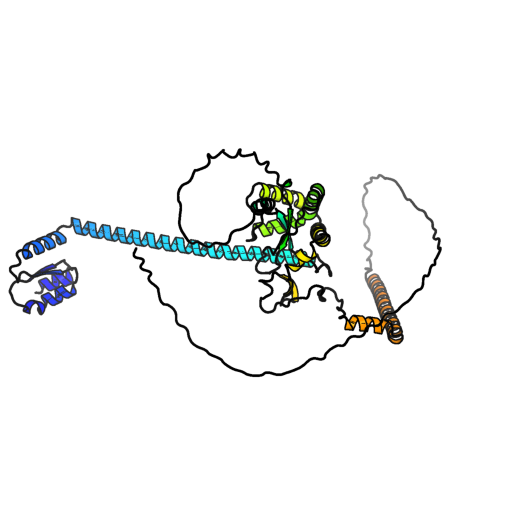.88 230 THR A O 1
ATOM 1841 N N . LEU A 1 231 ? -9.036 11.073 13.930 1.00 96.44 231 LEU A N 1
ATOM 1842 C CA . LEU A 1 231 ? -7.836 11.337 13.138 1.00 96.44 231 LEU A CA 1
ATOM 1843 C C . LEU A 1 231 ? -6.623 11.601 14.030 1.00 96.44 231 LEU A C 1
ATOM 1845 O O . LEU A 1 231 ? -5.556 11.059 13.766 1.00 96.44 231 LEU A O 1
ATOM 1849 N N . LYS A 1 232 ? -6.787 12.363 15.117 1.00 96.06 232 LYS A N 1
ATOM 1850 C CA . LYS A 1 232 ? -5.714 12.601 16.096 1.00 96.06 232 LYS A CA 1
ATOM 1851 C C . LYS A 1 232 ? -5.325 11.334 16.852 1.00 96.06 232 LYS A C 1
ATOM 1853 O O . LYS A 1 232 ? -4.142 11.048 16.998 1.00 96.06 232 LYS A O 1
ATOM 1858 N N . GLU A 1 233 ? -6.308 10.555 17.303 1.00 95.94 233 GLU A N 1
ATOM 1859 C CA . GLU A 1 233 ? -6.062 9.299 18.024 1.00 95.94 233 GLU A CA 1
ATOM 1860 C C . GLU A 1 233 ? -5.380 8.244 17.139 1.00 95.94 233 GLU A C 1
ATOM 1862 O O . GLU A 1 233 ? -4.550 7.477 17.622 1.00 95.94 233 GLU A O 1
ATOM 1867 N N . THR A 1 234 ? -5.692 8.219 15.842 1.00 97.12 234 THR A N 1
ATOM 1868 C CA . THR A 1 234 ? -5.152 7.254 14.869 1.00 97.12 234 THR A CA 1
ATOM 186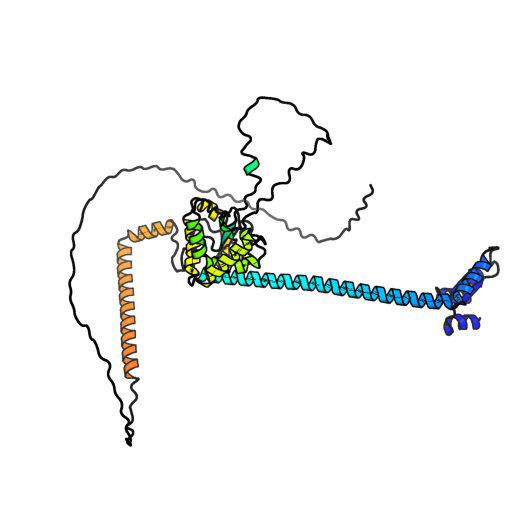9 C C . THR A 1 234 ? -3.901 7.758 14.134 1.00 97.12 234 THR A C 1
ATOM 1871 O O . THR A 1 234 ? -3.193 6.960 13.509 1.00 97.12 234 THR A O 1
ATOM 1874 N N . ALA A 1 235 ? -3.560 9.046 14.260 1.00 97.19 235 ALA A N 1
ATOM 1875 C CA . ALA A 1 235 ? -2.447 9.704 13.574 1.00 97.19 235 ALA A CA 1
ATOM 1876 C C . ALA A 1 235 ? -1.100 8.956 13.631 1.00 97.19 235 ALA A C 1
ATOM 1878 O O . ALA A 1 235 ? -0.486 8.808 12.575 1.00 97.19 235 ALA A O 1
ATOM 1879 N N . PRO A 1 236 ? -0.605 8.424 14.771 1.00 96.69 236 PRO A N 1
ATOM 1880 C CA . PRO A 1 236 ? 0.704 7.757 14.784 1.00 96.69 236 PRO A CA 1
ATOM 1881 C C . PRO A 1 236 ? 0.724 6.441 13.997 1.00 96.69 236 PRO A C 1
ATOM 1883 O O . PRO A 1 236 ? 1.784 6.028 13.517 1.00 96.69 236 PRO A O 1
ATOM 1886 N N . TYR A 1 237 ? -0.422 5.770 13.854 1.00 97.19 237 TYR A N 1
ATOM 1887 C CA . TYR A 1 237 ? -0.551 4.616 12.968 1.00 97.19 237 TYR A CA 1
ATOM 1888 C C . TYR A 1 237 ? -0.592 5.065 11.503 1.00 97.19 237 TYR A C 1
ATOM 1890 O O . TYR A 1 237 ? 0.227 4.606 10.699 1.00 97.19 237 TYR A O 1
ATOM 1898 N N . LEU A 1 238 ? -1.472 6.023 11.192 1.00 97.62 238 LEU A N 1
ATOM 1899 C CA . LEU A 1 238 ? -1.677 6.554 9.843 1.00 97.62 238 LEU A CA 1
ATOM 1900 C C . LEU A 1 238 ? -0.407 7.184 9.260 1.00 97.62 238 LEU A C 1
ATOM 1902 O O . LEU A 1 238 ? -0.043 6.902 8.124 1.00 97.62 238 LEU A O 1
ATOM 1906 N N . ALA A 1 239 ? 0.342 7.951 10.052 1.00 96.88 239 ALA A N 1
ATOM 1907 C CA . ALA A 1 239 ? 1.592 8.572 9.624 1.00 96.88 239 ALA A CA 1
ATOM 1908 C C . ALA A 1 239 ? 2.619 7.537 9.141 1.00 96.88 239 ALA A C 1
ATOM 1910 O O . ALA A 1 239 ? 3.316 7.762 8.151 1.00 96.88 239 ALA A O 1
ATOM 1911 N N . ARG A 1 240 ? 2.705 6.381 9.815 1.00 96.38 240 ARG A N 1
ATOM 1912 C CA . ARG A 1 240 ? 3.640 5.315 9.434 1.00 96.38 240 ARG A CA 1
ATOM 1913 C C . ARG A 1 240 ? 3.177 4.571 8.192 1.00 96.38 240 ARG A C 1
ATOM 1915 O O . ARG A 1 240 ? 3.990 4.362 7.298 1.00 96.38 240 ARG A O 1
ATOM 1922 N N . ILE A 1 241 ? 1.904 4.178 8.126 1.00 97.75 241 ILE A N 1
ATOM 1923 C CA . ILE A 1 241 ? 1.397 3.455 6.954 1.00 97.75 241 ILE A CA 1
ATOM 1924 C C . ILE A 1 241 ? 1.377 4.361 5.716 1.00 97.75 241 ILE A C 1
ATOM 1926 O O . ILE A 1 241 ? 1.809 3.922 4.656 1.00 97.75 241 ILE A O 1
ATOM 1930 N N . TYR A 1 242 ? 1.029 5.646 5.837 1.00 98.00 242 TYR A N 1
ATOM 1931 C CA . TYR A 1 242 ? 1.080 6.582 4.711 1.00 98.00 242 TYR A CA 1
ATOM 1932 C C . TYR A 1 242 ? 2.494 6.899 4.236 1.00 98.00 242 TYR A C 1
ATOM 1934 O O . TYR A 1 242 ? 2.690 7.104 3.042 1.00 98.00 242 TYR A O 1
ATOM 1942 N N . ALA A 1 243 ? 3.498 6.903 5.120 1.00 96.69 243 ALA A N 1
ATOM 1943 C CA . ALA A 1 243 ? 4.890 7.030 4.686 1.00 96.69 243 ALA A CA 1
ATOM 1944 C C . ALA A 1 243 ? 5.304 5.873 3.757 1.00 96.69 243 ALA A C 1
ATOM 1946 O O . ALA A 1 243 ? 6.029 6.097 2.791 1.00 96.69 243 ALA A O 1
ATOM 1947 N N . ILE A 1 244 ? 4.799 4.662 4.023 1.00 96.88 244 ILE A N 1
ATOM 1948 C CA . ILE A 1 244 ? 5.014 3.478 3.180 1.00 96.88 244 ILE A CA 1
ATOM 1949 C C . ILE A 1 244 ? 4.183 3.585 1.898 1.00 96.88 244 ILE A C 1
ATOM 1951 O O . ILE A 1 244 ? 4.704 3.385 0.804 1.00 96.88 244 ILE A O 1
ATOM 1955 N N . LEU A 1 245 ? 2.899 3.934 2.015 1.00 96.88 245 LEU A N 1
ATOM 1956 C CA . LEU A 1 245 ? 1.988 3.990 0.872 1.00 96.88 245 LEU A CA 1
ATOM 1957 C C . LEU A 1 245 ? 2.364 5.081 -0.131 1.00 96.88 245 LEU A C 1
ATOM 1959 O O . LEU A 1 245 ? 2.264 4.843 -1.329 1.00 96.88 245 LEU A O 1
ATOM 1963 N N . LYS A 1 246 ? 2.903 6.216 0.330 1.00 95.62 246 LYS A N 1
ATOM 1964 C CA . LYS A 1 246 ? 3.422 7.289 -0.533 1.00 95.62 246 LYS A CA 1
ATOM 1965 C C . LYS A 1 246 ? 4.554 6.827 -1.461 1.00 95.62 246 LYS A C 1
ATOM 1967 O O . LYS A 1 246 ? 4.764 7.432 -2.505 1.00 95.62 246 LYS A O 1
ATOM 1972 N N . GLN A 1 247 ? 5.298 5.791 -1.072 1.00 94.06 247 GLN A N 1
ATOM 1973 C CA . GLN A 1 247 ? 6.362 5.192 -1.888 1.00 94.06 247 GLN A CA 1
ATOM 1974 C C . GLN A 1 247 ? 5.873 3.990 -2.708 1.00 94.06 247 GLN A C 1
ATOM 1976 O O . GLN A 1 247 ? 6.599 3.490 -3.563 1.00 94.06 247 GLN A O 1
ATOM 1981 N N . SER A 1 248 ? 4.659 3.512 -2.439 1.00 93.88 248 SER A N 1
ATOM 1982 C CA . SER A 1 248 ? 4.060 2.367 -3.117 1.00 93.88 248 SER A CA 1
ATOM 1983 C C . SER A 1 248 ? 3.290 2.782 -4.373 1.00 93.88 248 SER A C 1
ATOM 1985 O O . SER A 1 248 ? 3.056 3.961 -4.621 1.00 93.88 248 SER A O 1
ATOM 1987 N N . SER A 1 249 ? 2.846 1.797 -5.152 1.00 91.81 249 SER A N 1
ATOM 1988 C CA . SER A 1 249 ? 1.962 1.995 -6.306 1.00 91.81 249 SER A CA 1
ATOM 1989 C C . SER A 1 249 ? 0.482 2.191 -5.940 1.00 91.81 249 SER A C 1
ATOM 1991 O O . SER A 1 249 ? -0.351 2.291 -6.839 1.00 91.81 249 SER A O 1
ATOM 1993 N N . VAL A 1 250 ? 0.130 2.227 -4.650 1.00 95.38 250 VAL A N 1
ATOM 1994 C CA . VAL A 1 250 ? -1.262 2.343 -4.199 1.00 95.38 250 VAL A CA 1
ATOM 1995 C C . VAL A 1 250 ? -1.785 3.760 -4.439 1.00 95.38 250 VAL A C 1
ATOM 1997 O O . VAL A 1 250 ? -1.294 4.719 -3.844 1.00 95.38 250 VAL A O 1
ATOM 2000 N N . SER A 1 251 ? -2.812 3.898 -5.280 1.00 93.62 251 SER A N 1
ATOM 2001 C CA . SER A 1 251 ? -3.501 5.167 -5.512 1.00 93.62 251 SER A CA 1
ATOM 2002 C C . SER A 1 251 ? -4.578 5.403 -4.452 1.00 93.62 251 SER A C 1
ATOM 2004 O O . SER A 1 251 ? -5.519 4.628 -4.321 1.00 93.62 251 SER A O 1
ATOM 2006 N N . MET A 1 252 ? -4.449 6.498 -3.703 1.00 95.25 252 MET A N 1
ATOM 2007 C CA . MET A 1 252 ? -5.454 6.983 -2.750 1.00 95.25 252 MET A CA 1
ATOM 2008 C C . MET A 1 252 ? -5.749 8.451 -3.030 1.00 95.25 252 MET A C 1
ATOM 2010 O O . MET A 1 252 ? -4.857 9.196 -3.452 1.00 95.25 252 MET A O 1
ATOM 2014 N N . ASN A 1 253 ? -6.965 8.896 -2.738 1.00 95.31 253 ASN A N 1
ATOM 2015 C CA . ASN A 1 253 ? -7.364 10.284 -2.969 1.00 95.31 253 ASN A CA 1
ATOM 2016 C C . ASN A 1 253 ? -6.617 11.244 -2.041 1.00 95.31 253 ASN A C 1
ATOM 2018 O O . ASN A 1 253 ? -6.159 12.298 -2.484 1.00 95.31 253 ASN A O 1
ATOM 2022 N N . CYS A 1 254 ? -6.403 10.855 -0.784 1.00 95.19 254 CYS A N 1
ATOM 2023 C CA . CYS A 1 254 ? -5.644 11.649 0.181 1.00 95.19 254 CYS A CA 1
ATOM 2024 C C . CYS A 1 254 ? -4.133 11.704 -0.120 1.00 95.19 254 CYS A C 1
ATOM 2026 O O . CYS A 1 254 ? -3.455 12.626 0.328 1.00 95.19 254 CYS A O 1
ATOM 2028 N N . LEU A 1 255 ? -3.610 10.749 -0.903 1.00 94.31 255 LEU A N 1
ATOM 2029 C CA . LEU A 1 255 ? -2.213 10.715 -1.357 1.00 94.31 255 LEU A CA 1
ATOM 2030 C C . LEU A 1 255 ? -2.011 11.341 -2.741 1.00 94.31 255 LEU A C 1
ATOM 2032 O O . LEU A 1 255 ? -0.868 11.509 -3.172 1.00 94.31 255 LEU A O 1
ATOM 2036 N N . SER A 1 256 ? -3.095 11.682 -3.442 1.00 89.25 256 SER A N 1
ATOM 2037 C CA . SER A 1 256 ? -3.010 12.433 -4.692 1.00 89.25 256 SER A CA 1
ATOM 2038 C C . SER A 1 256 ? -2.287 13.763 -4.451 1.00 89.25 256 SER A C 1
ATOM 2040 O O . SER A 1 256 ? -2.420 14.359 -3.382 1.00 89.25 256 SER A O 1
ATOM 2042 N N . SER A 1 257 ? -1.542 14.264 -5.443 1.00 80.44 257 SER A N 1
ATOM 2043 C CA . SER A 1 257 ? -0.828 15.558 -5.383 1.00 80.44 257 SER A CA 1
ATOM 2044 C C . SER A 1 257 ? -1.764 16.781 -5.369 1.00 80.44 257 SER A C 1
ATOM 2046 O O . SER A 1 257 ? -1.430 17.844 -5.890 1.00 80.44 257 SER A O 1
ATOM 2048 N N . SER A 1 258 ? -2.970 16.630 -4.822 1.00 89.31 258 SER A N 1
ATOM 2049 C CA . SER A 1 258 ? -3.873 17.727 -4.523 1.00 89.31 258 SER A CA 1
ATOM 2050 C C . SER A 1 258 ? -3.368 18.487 -3.296 1.00 89.31 258 SER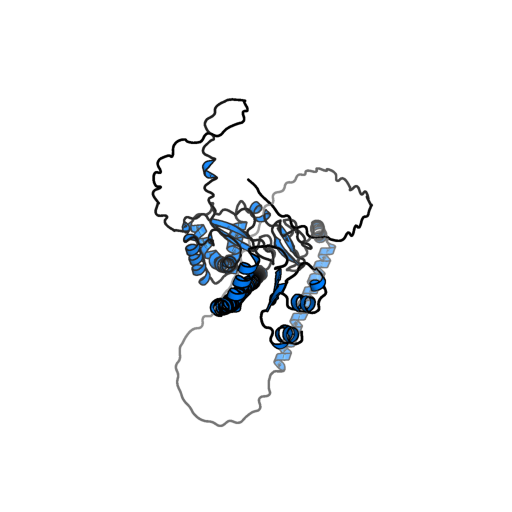 A C 1
ATOM 2052 O O . SER A 1 258 ? -2.876 17.897 -2.334 1.00 89.31 258 SER A O 1
ATOM 2054 N N . LEU A 1 259 ? -3.538 19.812 -3.299 1.00 92.19 259 LEU A N 1
ATOM 2055 C CA . LEU A 1 259 ? -3.162 20.660 -2.164 1.00 92.19 259 LEU A CA 1
ATOM 2056 C C . LEU A 1 259 ? -3.836 20.193 -0.859 1.00 92.19 259 LEU A C 1
ATOM 2058 O O . LEU A 1 259 ? -3.217 20.198 0.201 1.00 92.19 259 LEU A O 1
ATOM 2062 N N . LYS A 1 260 ? -5.088 19.724 -0.946 1.00 93.38 260 LYS A N 1
ATOM 2063 C CA . LYS A 1 260 ? -5.837 19.178 0.194 1.00 93.38 260 LYS A CA 1
ATOM 2064 C C . LYS A 1 260 ? -5.195 17.911 0.763 1.00 93.38 260 LYS A C 1
ATOM 2066 O O . LYS A 1 260 ? -5.059 17.802 1.979 1.00 93.38 260 LYS A O 1
ATOM 2071 N N . GLY A 1 261 ? -4.776 16.982 -0.101 1.00 94.62 261 GLY A N 1
ATOM 2072 C CA . GLY A 1 261 ? -4.071 15.764 0.305 1.00 94.62 261 GLY A CA 1
ATOM 2073 C C . GLY A 1 261 ? -2.755 16.071 1.017 1.00 94.62 261 GLY A C 1
ATOM 2074 O O . GLY A 1 261 ? -2.486 15.526 2.085 1.00 94.62 261 GLY A O 1
ATOM 2075 N N . GLU A 1 262 ? -1.971 17.021 0.500 1.00 94.81 262 GLU A N 1
ATOM 2076 C CA . GLU A 1 262 ? -0.720 17.452 1.139 1.00 94.81 262 GLU A CA 1
ATOM 2077 C C . GLU A 1 262 ? -0.949 18.070 2.526 1.00 94.81 262 GLU A C 1
ATOM 2079 O O . GLU A 1 262 ? -0.278 17.681 3.483 1.00 94.81 262 GLU A O 1
ATOM 2084 N N . LEU A 1 263 ? -1.939 18.959 2.668 1.00 95.88 263 LEU A N 1
ATOM 2085 C CA . LEU A 1 263 ? -2.296 19.564 3.958 1.00 95.88 263 LEU A CA 1
ATOM 2086 C C . LEU A 1 263 ? -2.791 18.526 4.977 1.00 95.88 263 LEU A C 1
ATOM 2088 O O . LEU A 1 263 ? -2.432 18.591 6.156 1.00 95.88 263 LEU A O 1
ATOM 2092 N N . PHE A 1 264 ? -3.586 17.552 4.533 1.00 97.00 264 PHE A N 1
ATOM 2093 C CA . PHE A 1 264 ? -4.025 16.436 5.370 1.00 97.00 264 PHE A CA 1
ATOM 2094 C C . PHE A 1 264 ? -2.842 15.566 5.815 1.00 97.00 264 PHE A C 1
ATOM 2096 O O . PHE A 1 264 ? -2.708 15.225 6.992 1.00 97.00 264 PHE A O 1
ATOM 2103 N N . MET A 1 265 ? -1.934 15.253 4.894 1.00 96.75 265 MET A N 1
ATOM 2104 C CA . MET A 1 265 ? -0.726 14.490 5.186 1.00 96.75 265 MET A CA 1
ATOM 2105 C C . MET A 1 265 ? 0.210 15.222 6.153 1.00 96.75 265 MET A C 1
ATOM 2107 O O . MET A 1 265 ? 0.812 14.589 7.022 1.00 96.75 265 MET A O 1
ATOM 2111 N N . ASP A 1 266 ? 0.326 16.543 6.046 1.00 96.25 266 ASP A N 1
ATOM 2112 C CA . ASP A 1 266 ? 1.068 17.378 6.995 1.00 96.25 266 ASP A CA 1
ATOM 2113 C C . ASP A 1 266 ? 0.449 17.343 8.387 1.00 96.25 266 ASP A C 1
ATOM 2115 O O . ASP A 1 266 ? 1.168 17.183 9.377 1.00 96.25 266 ASP A O 1
ATOM 2119 N N . PHE A 1 267 ? -0.879 17.424 8.461 1.00 96.44 267 PHE A N 1
ATOM 2120 C CA . PHE A 1 267 ? -1.616 17.288 9.710 1.00 96.44 267 PHE A CA 1
ATOM 2121 C C . PHE A 1 267 ? -1.349 15.929 10.376 1.00 96.44 267 PHE A C 1
ATOM 2123 O O . PHE A 1 267 ? -0.911 15.891 11.526 1.00 96.44 267 PHE A O 1
ATOM 2130 N N . ILE A 1 268 ? -1.510 14.819 9.646 1.00 97.19 268 ILE A N 1
ATOM 2131 C CA . ILE A 1 268 ? -1.263 13.468 10.177 1.00 97.19 268 ILE A CA 1
ATOM 2132 C C . ILE A 1 268 ? 0.197 13.289 10.609 1.00 97.19 268 ILE A C 1
ATOM 2134 O O . ILE A 1 268 ? 0.461 12.700 11.658 1.00 97.19 268 ILE A O 1
ATOM 2138 N N . ARG A 1 269 ? 1.160 13.820 9.842 1.00 95.81 269 ARG A N 1
ATOM 2139 C CA . ARG A 1 269 ? 2.581 13.784 10.219 1.00 95.81 269 ARG A CA 1
ATOM 2140 C C . ARG A 1 269 ? 2.850 14.559 11.503 1.00 95.81 269 ARG A C 1
ATOM 2142 O O . ARG A 1 269 ? 3.594 14.063 12.343 1.00 95.81 269 ARG A O 1
ATOM 2149 N N . LYS A 1 270 ? 2.261 15.746 11.657 1.00 95.62 270 LYS A N 1
ATOM 2150 C CA . LYS A 1 270 ? 2.437 16.588 12.843 1.00 95.62 270 LYS A CA 1
ATOM 2151 C C . LYS A 1 270 ? 1.855 15.922 14.089 1.00 95.62 270 LYS A C 1
ATOM 2153 O O . LYS A 1 270 ? 2.571 15.755 15.069 1.00 95.62 270 LYS A O 1
ATOM 2158 N N . GLU A 1 271 ? 0.602 15.481 14.025 1.00 95.19 271 GLU A N 1
ATOM 2159 C CA . GLU A 1 271 ? -0.072 14.832 15.158 1.00 95.19 271 GLU A CA 1
ATOM 2160 C C . GLU A 1 271 ? 0.560 13.467 15.491 1.00 95.19 271 GLU A C 1
ATOM 2162 O O . GLU A 1 271 ? 0.686 13.097 16.656 1.00 95.19 271 GLU A O 1
ATOM 2167 N N . GLY A 1 272 ? 1.034 12.729 14.480 1.00 92.44 272 GLY A N 1
ATOM 2168 C CA . GLY A 1 272 ? 1.647 11.413 14.662 1.00 92.44 272 GLY A CA 1
ATOM 2169 C C . GLY A 1 272 ? 3.020 11.424 15.347 1.00 92.44 272 GLY A C 1
ATOM 2170 O O . GLY A 1 272 ? 3.442 10.379 15.847 1.00 92.44 272 GLY A O 1
ATOM 2171 N N . ILE A 1 273 ? 3.719 12.568 15.391 1.00 89.00 273 ILE A N 1
ATOM 2172 C CA . ILE A 1 273 ? 5.004 12.717 16.105 1.00 89.00 273 ILE A CA 1
ATOM 2173 C C . ILE A 1 273 ? 4.787 12.784 17.623 1.00 89.00 273 ILE A C 1
ATOM 2175 O O . ILE A 1 273 ? 5.573 12.211 18.381 1.00 89.00 273 ILE A O 1
ATOM 2179 N N . ASP A 1 274 ? 3.717 13.447 18.065 1.00 74.88 274 ASP A N 1
ATOM 2180 C CA . ASP A 1 274 ? 3.495 13.771 19.480 1.00 74.88 274 ASP A CA 1
ATOM 2181 C C . ASP A 1 274 ? 2.922 12.591 20.286 1.00 74.88 274 ASP A C 1
ATOM 2183 O O . ASP A 1 274 ? 3.098 12.487 21.505 1.00 74.88 274 ASP A O 1
ATOM 2187 N N . THR A 1 275 ? 2.273 11.642 19.616 1.00 69.31 275 THR A N 1
ATOM 2188 C CA . THR A 1 275 ? 1.578 10.516 20.251 1.00 69.31 275 THR A CA 1
ATOM 2189 C C . THR A 1 275 ? 2.465 9.273 20.393 1.00 69.31 275 THR A C 1
ATOM 2191 O O . THR A 1 275 ? 2.917 8.685 19.410 1.00 69.31 275 THR A O 1
ATOM 2194 N N . LYS A 1 276 ? 2.681 8.808 21.632 1.00 74.94 276 LYS A N 1
ATOM 2195 C CA . LYS A 1 276 ? 3.592 7.682 21.935 1.00 74.94 276 LYS A CA 1
ATOM 2196 C C . LYS A 1 276 ? 2.997 6.281 21.720 1.00 74.94 276 LYS A C 1
ATOM 2198 O O . LYS A 1 276 ? 3.756 5.314 21.664 1.00 74.94 276 LYS A O 1
ATOM 2203 N N . ASN A 1 277 ? 1.681 6.143 21.548 1.00 88.19 277 ASN A N 1
ATOM 2204 C CA . ASN A 1 277 ? 1.018 4.836 21.602 1.00 88.19 277 ASN A CA 1
ATOM 2205 C C . ASN A 1 277 ? 0.500 4.368 20.235 1.00 88.19 277 ASN A C 1
ATOM 2207 O O . ASN A 1 277 ? -0.695 4.392 19.956 1.00 88.19 277 ASN A O 1
ATOM 2211 N N . PHE A 1 278 ? 1.408 3.863 19.395 1.00 92.56 278 PHE A N 1
ATOM 2212 C CA . PHE A 1 278 ? 1.060 3.234 18.110 1.00 92.56 278 PHE A CA 1
ATOM 2213 C C . PHE A 1 278 ? 0.018 2.103 18.257 1.00 92.56 278 PHE A C 1
ATOM 2215 O O . PHE A 1 278 ? -0.851 1.960 17.405 1.00 92.56 278 PHE A O 1
ATOM 2222 N N . SER A 1 279 ? 0.080 1.322 19.344 1.00 92.62 279 SER A N 1
ATOM 2223 C CA . SER A 1 279 ? -0.870 0.228 19.599 1.00 92.62 279 SER A CA 1
ATOM 2224 C C . SER A 1 279 ? -2.287 0.712 19.878 1.00 92.62 279 SER A C 1
ATOM 2226 O O . SER A 1 279 ? -3.236 0.064 19.444 1.00 92.62 279 SER A O 1
ATOM 2228 N N . ASP A 1 280 ? -2.437 1.821 20.598 1.00 93.94 280 ASP A N 1
ATOM 2229 C CA . ASP A 1 280 ? -3.758 2.360 20.923 1.00 93.94 280 ASP A CA 1
ATOM 2230 C C . ASP A 1 280 ? -4.383 2.956 19.663 1.00 93.94 280 ASP A C 1
ATOM 2232 O O . ASP A 1 280 ? -5.517 2.633 19.334 1.00 93.94 280 ASP A O 1
ATOM 2236 N N . ALA A 1 281 ? -3.596 3.705 18.882 1.00 95.56 281 ALA A N 1
ATOM 2237 C CA . ALA A 1 281 ? -4.006 4.229 17.581 1.00 95.56 281 ALA A CA 1
ATOM 2238 C C . ALA A 1 281 ? -4.470 3.128 16.617 1.00 95.56 281 ALA A C 1
ATOM 2240 O O . ALA A 1 281 ? -5.503 3.256 15.959 1.00 95.56 281 ALA A O 1
ATOM 2241 N N . TYR A 1 282 ? -3.727 2.020 16.570 1.00 95.38 282 TYR A N 1
ATOM 2242 C CA . TYR A 1 282 ? -4.091 0.839 15.796 1.00 95.38 282 TYR A CA 1
ATOM 2243 C C . TYR A 1 282 ? -5.420 0.222 16.264 1.00 95.38 282 TYR A C 1
ATOM 2245 O O . TYR A 1 282 ? -6.284 -0.093 15.447 1.00 95.38 282 TYR A O 1
ATOM 2253 N N . LYS A 1 283 ? -5.610 0.058 17.578 1.00 94.12 283 LYS A N 1
ATOM 2254 C CA . LYS A 1 283 ? -6.853 -0.489 18.138 1.00 94.12 283 LYS A CA 1
ATOM 2255 C C . LYS A 1 283 ? -8.039 0.449 17.909 1.00 94.12 283 LYS A C 1
ATOM 2257 O O . LYS A 1 283 ? -9.130 -0.032 17.626 1.00 94.12 283 LYS A O 1
ATOM 2262 N N . THR A 1 284 ? -7.833 1.765 17.968 1.00 95.44 284 THR A N 1
ATOM 2263 C CA . THR A 1 284 ? -8.882 2.763 17.723 1.00 95.44 284 THR A CA 1
ATOM 2264 C C . THR A 1 284 ? -9.456 2.645 16.315 1.00 95.44 284 THR A C 1
ATOM 2266 O O . THR A 1 284 ? -10.674 2.581 16.185 1.00 95.44 284 THR A O 1
ATOM 2269 N N . ILE A 1 285 ? -8.621 2.557 15.268 1.00 95.88 285 ILE A N 1
ATOM 2270 C CA . ILE A 1 285 ? -9.141 2.424 13.894 1.00 95.88 285 ILE A CA 1
ATOM 2271 C C . ILE A 1 285 ? -9.907 1.106 13.700 1.00 95.88 285 ILE A C 1
ATOM 2273 O O . ILE A 1 285 ? -10.950 1.094 13.056 1.00 95.88 285 ILE A O 1
ATOM 2277 N N . HIS A 1 286 ? -9.451 0.015 14.321 1.00 95.12 286 HIS A N 1
ATOM 2278 C CA . HIS A 1 286 ? -10.136 -1.280 14.255 1.00 95.12 286 HIS A CA 1
ATOM 2279 C C . HIS A 1 286 ? -11.467 -1.275 15.006 1.00 95.12 286 HIS A C 1
ATOM 2281 O O . HIS A 1 286 ? -12.441 -1.835 14.515 1.00 95.12 286 HIS A O 1
ATOM 2287 N N . ARG A 1 287 ? -11.527 -0.612 16.167 1.00 95.31 287 ARG A N 1
ATOM 2288 C CA . ARG A 1 287 ? -12.767 -0.437 16.928 1.00 95.31 287 ARG A CA 1
ATOM 2289 C C . ARG A 1 287 ? -13.820 0.304 16.106 1.00 95.31 287 ARG A C 1
ATOM 2291 O O . ARG A 1 287 ? -14.960 -0.125 16.084 1.00 95.31 287 ARG A O 1
ATOM 2298 N N . ILE A 1 288 ? -13.425 1.358 15.392 1.00 95.62 288 ILE A N 1
ATOM 2299 C CA . ILE A 1 288 ? -14.350 2.127 14.544 1.00 95.62 288 ILE A CA 1
ATOM 2300 C C . ILE A 1 288 ? -14.932 1.258 13.433 1.00 95.62 288 ILE A C 1
ATOM 2302 O O . ILE A 1 288 ? -16.126 1.332 13.178 1.00 95.62 288 ILE A O 1
ATOM 2306 N N . VAL A 1 289 ? -14.109 0.418 12.799 1.00 95.75 289 VAL A N 1
ATOM 2307 C CA . VAL A 1 289 ? -14.606 -0.535 11.797 1.00 95.75 289 VAL A CA 1
ATOM 2308 C C . VAL A 1 289 ? -15.546 -1.557 12.433 1.00 95.75 289 VAL A C 1
ATOM 2310 O O . VAL A 1 289 ? -16.608 -1.807 11.881 1.00 95.75 289 VAL A O 1
ATOM 2313 N N . ALA A 1 290 ? -15.186 -2.118 13.591 1.00 94.38 290 ALA A N 1
ATOM 2314 C CA . ALA A 1 290 ? -15.992 -3.121 14.292 1.00 94.38 290 ALA A CA 1
ATOM 2315 C C . ALA A 1 290 ? -17.351 -2.595 14.789 1.00 94.38 290 ALA A C 1
ATOM 2317 O O . ALA A 1 290 ? -18.295 -3.366 14.903 1.00 94.38 290 ALA A O 1
ATOM 2318 N N . GLU A 1 291 ? -17.444 -1.302 15.105 1.00 95.12 291 GLU A N 1
ATOM 2319 C CA . GLU A 1 291 ? -18.669 -0.642 15.576 1.00 95.12 291 GLU A CA 1
ATOM 2320 C C . GLU A 1 291 ? -19.535 -0.085 14.430 1.00 95.12 291 GLU A C 1
ATOM 2322 O O . GLU A 1 291 ? -20.605 0.460 14.692 1.00 95.12 291 GLU A O 1
ATOM 2327 N N . HIS A 1 292 ? -19.090 -0.186 13.173 1.00 96.00 292 HIS A N 1
ATOM 2328 C CA . HIS A 1 292 ? -19.805 0.363 12.021 1.00 96.00 292 HIS A CA 1
ATOM 2329 C C . HIS A 1 292 ? -20.921 -0.572 11.530 1.00 96.00 292 HIS A C 1
ATOM 2331 O O . HIS A 1 292 ? -20.721 -1.781 11.441 1.00 96.00 292 HIS A O 1
ATOM 2337 N N . ASP A 1 293 ? -22.061 -0.011 11.115 1.00 94.94 293 ASP A N 1
ATOM 2338 C CA . ASP A 1 293 ? -23.232 -0.783 10.665 1.00 94.94 293 ASP A CA 1
ATOM 2339 C C . ASP A 1 293 ? -22.907 -1.705 9.469 1.00 94.94 293 ASP A C 1
ATOM 2341 O O . ASP A 1 293 ? -23.242 -2.887 9.470 1.00 94.94 293 ASP A O 1
ATOM 2345 N N . ASP A 1 294 ? -22.162 -1.194 8.482 1.00 94.62 294 ASP A N 1
ATOM 2346 C CA . ASP A 1 294 ? -21.732 -1.954 7.292 1.00 94.62 294 ASP A CA 1
ATOM 2347 C C . ASP A 1 294 ? -20.474 -2.831 7.503 1.00 94.62 294 ASP A C 1
ATOM 2349 O O . ASP A 1 294 ? -19.809 -3.223 6.537 1.00 94.62 294 ASP A O 1
ATOM 2353 N N . TYR A 1 295 ? -20.111 -3.135 8.756 1.00 93.19 295 TYR A N 1
ATOM 2354 C CA . TYR A 1 295 ? -18.929 -3.933 9.106 1.00 93.19 295 TYR A CA 1
ATOM 2355 C C . TYR A 1 295 ? -18.846 -5.250 8.321 1.00 93.19 295 TYR A C 1
ATOM 2357 O O . TYR A 1 295 ? -17.825 -5.533 7.693 1.00 93.19 295 TYR A O 1
ATOM 2365 N N . GLU A 1 296 ? -19.915 -6.051 8.310 1.00 91.06 296 GLU A N 1
ATOM 2366 C CA . GLU A 1 296 ? -19.884 -7.384 7.695 1.00 91.06 296 GLU A CA 1
ATOM 2367 C C . GLU A 1 296 ? -19.616 -7.301 6.189 1.00 91.06 296 GLU A C 1
ATOM 2369 O O . GLU A 1 296 ? -18.778 -8.029 5.653 1.00 91.06 296 GLU A O 1
ATOM 2374 N N . GLN A 1 297 ? -20.281 -6.369 5.499 1.00 93.19 297 GLN A N 1
ATOM 2375 C CA . GLN A 1 297 ? -20.078 -6.156 4.069 1.00 93.19 297 GLN A CA 1
ATOM 2376 C C . GLN A 1 297 ? -18.657 -5.672 3.769 1.00 93.19 297 GLN A C 1
ATOM 2378 O O . GLN A 1 297 ? -18.083 -6.060 2.751 1.00 93.19 297 GLN A O 1
ATOM 2383 N N . PHE A 1 298 ? -18.080 -4.842 4.638 1.00 94.25 298 PHE A N 1
ATOM 2384 C CA . PHE A 1 298 ? -16.714 -4.352 4.494 1.00 94.25 298 PHE A CA 1
ATOM 2385 C C . PHE A 1 298 ? -15.669 -5.463 4.653 1.00 94.25 298 PHE A C 1
ATOM 2387 O O . PHE A 1 298 ? -14.757 -5.578 3.834 1.00 94.25 298 PHE A O 1
ATOM 2394 N N . ILE A 1 299 ? -15.823 -6.322 5.661 1.00 90.94 299 ILE A N 1
ATOM 2395 C CA . ILE A 1 299 ? -14.871 -7.405 5.942 1.00 90.94 299 ILE A CA 1
ATOM 2396 C C . ILE A 1 299 ? -14.939 -8.522 4.906 1.00 90.94 299 ILE A C 1
ATOM 2398 O O . ILE A 1 299 ? -13.895 -9.029 4.499 1.00 90.94 299 ILE A O 1
ATOM 2402 N N . ASN A 1 300 ? -16.131 -8.838 4.399 1.00 91.31 300 ASN A N 1
ATOM 2403 C CA . ASN A 1 300 ? -16.337 -9.899 3.406 1.00 91.31 300 ASN A CA 1
ATOM 2404 C C . ASN A 1 300 ? -15.686 -9.625 2.033 1.00 91.31 300 ASN A C 1
ATOM 2406 O O . ASN A 1 300 ? -15.730 -10.475 1.145 1.00 91.31 300 ASN A O 1
ATOM 2410 N N . GLN A 1 301 ? -15.070 -8.457 1.834 1.00 94.38 301 GLN A N 1
ATOM 2411 C CA . GLN A 1 301 ? -14.311 -8.128 0.622 1.00 94.38 301 GLN A CA 1
ATOM 2412 C C . GLN A 1 301 ? -12.917 -8.770 0.603 1.00 94.38 301 GLN A C 1
ATOM 2414 O O . GLN A 1 301 ? -12.305 -8.915 -0.460 1.00 94.38 301 GLN A O 1
ATOM 2419 N N . LEU A 1 302 ? -12.403 -9.131 1.779 1.00 95.56 302 LEU A N 1
ATOM 2420 C CA . LEU A 1 302 ? -11.135 -9.815 1.962 1.00 95.56 302 LEU A CA 1
ATOM 2421 C C . LEU A 1 302 ? -11.383 -11.184 2.580 1.00 95.56 302 LEU A C 1
ATOM 2423 O O . LEU A 1 302 ? -12.214 -11.365 3.462 1.00 95.56 302 LEU A O 1
ATOM 2427 N N . ASN A 1 303 ? -10.585 -12.145 2.150 1.00 94.75 303 ASN A N 1
ATOM 2428 C CA . ASN A 1 303 ? -10.666 -13.511 2.605 1.00 94.75 303 ASN A CA 1
ATOM 2429 C C . ASN A 1 303 ? -9.488 -13.843 3.509 1.00 94.75 303 ASN A C 1
ATOM 2431 O O . ASN A 1 303 ? -8.319 -13.610 3.180 1.00 94.75 303 ASN A O 1
ATOM 2435 N N . ARG A 1 304 ? -9.798 -14.428 4.662 1.00 93.56 304 ARG A N 1
ATOM 2436 C CA . ARG A 1 304 ? -8.795 -14.922 5.595 1.00 93.56 304 ARG A CA 1
ATOM 2437 C C . ARG A 1 304 ? -8.136 -16.164 4.994 1.00 93.56 304 ARG A C 1
ATOM 2439 O O . ARG A 1 304 ? -8.808 -17.133 4.664 1.00 93.56 304 ARG A O 1
ATOM 2446 N N . CYS A 1 305 ? -6.819 -16.149 4.854 1.00 94.19 305 CYS A N 1
ATOM 2447 C CA . CYS A 1 305 ? -6.077 -17.190 4.151 1.00 94.19 305 CYS A CA 1
ATOM 2448 C C . CYS A 1 305 ? -4.886 -17.684 4.979 1.00 94.19 305 CYS A C 1
ATOM 2450 O O . CYS A 1 305 ? -4.121 -16.877 5.515 1.00 94.19 305 CYS A O 1
ATOM 2452 N N . TYR A 1 306 ? -4.685 -19.001 5.041 1.00 93.00 306 TYR A N 1
ATOM 2453 C CA . TYR A 1 306 ? -3.423 -19.599 5.468 1.00 93.00 306 TYR A CA 1
ATOM 2454 C C . TYR A 1 306 ? -2.433 -19.600 4.311 1.00 93.00 306 TYR A C 1
ATOM 2456 O O . TYR A 1 306 ? -2.669 -20.203 3.262 1.00 93.00 306 TYR A O 1
ATOM 2464 N N . LEU A 1 307 ? -1.295 -18.955 4.535 1.00 92.62 307 LEU A N 1
ATOM 2465 C CA . LEU A 1 307 ? -0.149 -19.029 3.642 1.00 92.62 307 LEU A CA 1
ATOM 2466 C C . LEU A 1 307 ? 0.632 -20.325 3.890 1.00 92.62 307 LEU A C 1
ATOM 2468 O O . LEU A 1 307 ? 0.626 -20.861 4.998 1.00 92.62 307 LEU A O 1
ATOM 2472 N N . GLN A 1 308 ? 1.428 -20.754 2.907 1.00 90.00 308 GLN A N 1
ATOM 2473 C CA . GLN A 1 308 ? 2.357 -21.891 3.041 1.00 90.00 308 GLN A CA 1
ATOM 2474 C C . GLN A 1 308 ? 3.327 -21.750 4.230 1.00 90.00 308 GLN A C 1
ATOM 2476 O O . GLN A 1 308 ? 3.840 -22.734 4.752 1.00 90.00 308 GLN A O 1
ATOM 2481 N N . THR A 1 309 ? 3.572 -20.516 4.682 1.00 8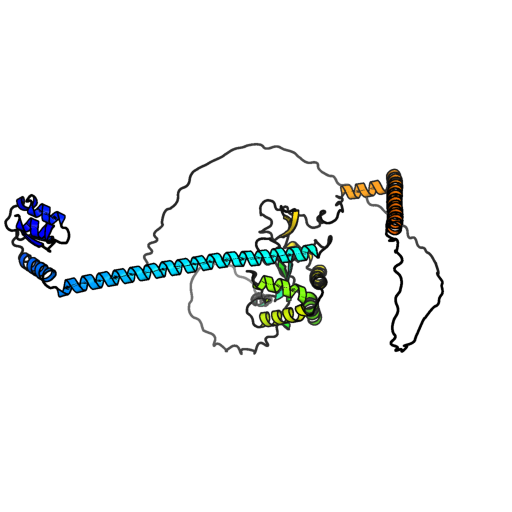8.19 309 THR A N 1
ATOM 2482 C CA . THR A 1 309 ? 4.408 -20.213 5.852 1.00 88.19 309 THR A CA 1
ATOM 2483 C C . THR A 1 309 ? 3.727 -20.513 7.195 1.00 88.19 309 THR A C 1
ATOM 2485 O O . THR A 1 309 ? 4.361 -20.360 8.237 1.00 88.19 309 THR A O 1
ATOM 2488 N N . GLY A 1 310 ? 2.441 -20.882 7.195 1.00 87.81 310 GLY A N 1
ATOM 2489 C CA . GLY A 1 310 ? 1.608 -21.057 8.389 1.00 87.81 310 GLY A CA 1
ATOM 2490 C C . GLY A 1 310 ? 1.042 -19.751 8.961 1.00 87.81 310 GLY A C 1
ATOM 2491 O O . GLY A 1 310 ? 0.330 -19.773 9.962 1.00 87.81 310 GLY A O 1
ATOM 2492 N N . LYS A 1 311 ? 1.344 -18.600 8.347 1.00 89.50 311 LYS A N 1
ATOM 2493 C CA . LYS A 1 311 ? 0.772 -17.304 8.738 1.00 89.50 311 LYS A CA 1
ATOM 2494 C C . LYS A 1 311 ? -0.642 -17.141 8.185 1.00 89.50 311 LYS A C 1
ATOM 2496 O O . LYS A 1 311 ? -0.940 -17.626 7.097 1.00 89.50 311 LYS A O 1
ATOM 2501 N N . ILE A 1 312 ? -1.460 -16.376 8.904 1.00 90.75 312 ILE A N 1
ATOM 2502 C CA . ILE A 1 312 ? -2.767 -15.925 8.420 1.00 90.75 312 ILE A CA 1
ATOM 2503 C C . ILE A 1 312 ? -2.641 -14.512 7.853 1.00 90.75 312 ILE A C 1
ATOM 2505 O O . ILE A 1 312 ? -2.187 -13.599 8.561 1.00 90.75 312 ILE A O 1
ATOM 2509 N N . SER A 1 313 ? -3.111 -14.337 6.624 1.00 93.94 313 SER A N 1
ATOM 2510 C CA . SER A 1 313 ? -3.203 -13.046 5.943 1.00 93.94 313 SER A CA 1
ATOM 2511 C C . SER A 1 313 ? -4.601 -12.823 5.375 1.00 93.94 313 SER A C 1
ATOM 2513 O O . SER A 1 313 ? -5.294 -13.780 5.035 1.00 93.94 313 SER A O 1
ATOM 2515 N N . TRP A 1 314 ? -4.998 -11.559 5.259 1.00 95.69 314 TRP A N 1
ATOM 2516 C CA . TRP A 1 314 ? -6.225 -11.150 4.575 1.00 95.69 314 TRP A CA 1
ATOM 2517 C C . TRP A 1 314 ? -5.924 -10.824 3.116 1.00 95.69 314 TRP A C 1
ATOM 2519 O O . TRP A 1 314 ? -5.189 -9.878 2.826 1.00 95.69 314 TRP A O 1
ATOM 2529 N N . LEU A 1 315 ? -6.450 -11.632 2.199 1.00 96.88 315 LEU A N 1
ATOM 2530 C CA . LEU A 1 315 ? -6.160 -11.544 0.771 1.00 96.88 31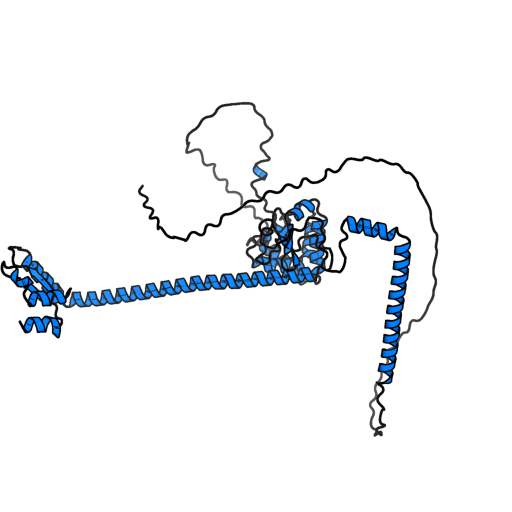5 LEU A CA 1
ATOM 2531 C C . LEU A 1 315 ? -7.423 -11.239 -0.026 1.00 96.88 315 LEU A C 1
ATOM 2533 O O . LEU A 1 315 ? -8.516 -11.675 0.322 1.00 96.88 315 LEU A O 1
ATOM 2537 N N . CYS A 1 316 ? -7.270 -10.498 -1.117 1.00 96.94 316 CYS A N 1
ATOM 2538 C CA . CYS A 1 316 ? -8.339 -10.316 -2.088 1.00 96.94 316 CYS A CA 1
ATOM 2539 C C . CYS A 1 316 ? -8.572 -11.592 -2.908 1.00 96.94 316 CYS A C 1
ATOM 2541 O O . CYS A 1 316 ? -7.753 -12.518 -2.928 1.00 96.94 316 CYS A O 1
ATOM 2543 N N . THR A 1 317 ? -9.669 -11.597 -3.661 1.00 95.94 317 THR A N 1
ATOM 2544 C CA . THR A 1 317 ? -10.045 -12.710 -4.538 1.00 95.94 317 THR A CA 1
ATOM 2545 C C . THR A 1 317 ? -9.002 -13.030 -5.605 1.00 95.94 317 THR A C 1
ATOM 2547 O O . THR A 1 317 ? -8.864 -14.183 -5.985 1.00 95.94 317 THR A O 1
ATOM 2550 N N . THR A 1 318 ? -8.215 -12.054 -6.062 1.00 96.06 318 THR A N 1
ATOM 2551 C CA . THR A 1 318 ? -7.170 -12.301 -7.069 1.00 96.06 318 THR A CA 1
ATOM 2552 C C . THR A 1 318 ? -5.931 -12.978 -6.485 1.00 96.06 318 THR A C 1
ATOM 2554 O O . THR A 1 318 ? -5.221 -13.688 -7.196 1.00 96.06 318 THR A O 1
ATOM 2557 N N . HIS A 1 319 ? -5.647 -12.778 -5.196 1.00 96.38 319 HIS A N 1
ATOM 2558 C CA . HIS A 1 319 ? -4.465 -13.342 -4.541 1.00 96.38 319 HIS A CA 1
ATOM 2559 C C . HIS A 1 319 ? -4.732 -14.644 -3.798 1.00 96.38 319 HIS A C 1
ATOM 2561 O O . HIS A 1 319 ? -3.785 -15.401 -3.595 1.00 96.38 319 HIS A O 1
ATOM 2567 N N . GLN A 1 320 ? -5.981 -14.941 -3.439 1.00 95.19 320 GLN A N 1
ATOM 2568 C CA . GLN A 1 320 ? -6.329 -16.211 -2.796 1.00 95.19 320 GLN A CA 1
ATOM 2569 C C . GLN A 1 320 ? -6.117 -17.429 -3.718 1.00 95.19 320 GLN A C 1
ATOM 2571 O O . GLN A 1 320 ? -5.839 -18.517 -3.227 1.00 95.19 320 GLN A O 1
ATOM 2576 N N . ASP A 1 321 ? -6.194 -17.243 -5.042 1.00 94.00 321 ASP A N 1
ATOM 2577 C CA . ASP A 1 321 ? -6.118 -18.326 -6.037 1.00 94.00 321 ASP A CA 1
ATOM 2578 C C . ASP A 1 321 ? -4.677 -18.810 -6.304 1.00 94.00 321 ASP A C 1
ATOM 2580 O O . ASP A 1 321 ? -4.439 -19.705 -7.120 1.00 94.00 321 ASP A O 1
ATOM 2584 N N . ARG A 1 322 ? -3.677 -18.226 -5.629 1.00 93.31 322 ARG A N 1
ATOM 2585 C CA . ARG A 1 322 ? -2.275 -18.642 -5.765 1.00 93.31 322 ARG A CA 1
ATOM 2586 C C . ARG A 1 322 ? -2.047 -20.014 -5.122 1.00 93.31 322 ARG A C 1
ATOM 2588 O O . ARG A 1 322 ? -2.666 -20.394 -4.130 1.00 93.31 322 ARG A O 1
ATOM 2595 N N . THR A 1 323 ? -1.106 -20.772 -5.680 1.00 88.31 323 THR A N 1
ATOM 2596 C CA . THR A 1 323 ? -0.849 -22.154 -5.260 1.00 88.31 323 THR A CA 1
ATOM 2597 C C . THR A 1 323 ? -0.398 -22.251 -3.796 1.00 88.31 323 THR A C 1
ATOM 2599 O O . THR A 1 323 ? 0.479 -21.526 -3.328 1.00 88.31 323 THR A O 1
ATOM 2602 N N . GLY A 1 324 ? -0.989 -23.194 -3.054 1.00 89.44 324 GLY A N 1
ATOM 2603 C CA . GLY A 1 324 ? -0.669 -23.460 -1.646 1.00 89.44 324 GLY A CA 1
ATOM 2604 C C . GLY A 1 324 ? -1.209 -22.431 -0.648 1.00 89.44 324 GLY A C 1
ATOM 2605 O O . GLY A 1 324 ? -0.727 -22.374 0.483 1.00 89.44 324 GLY A O 1
ATOM 2606 N N . ILE A 1 325 ? -2.201 -21.636 -1.045 1.00 94.75 325 ILE A N 1
ATOM 2607 C CA . ILE A 1 325 ? -3.007 -20.836 -0.125 1.00 94.75 325 ILE A CA 1
ATOM 2608 C C . ILE A 1 325 ? -4.261 -21.632 0.242 1.00 94.75 325 ILE A C 1
ATOM 2610 O O . ILE A 1 325 ? -4.907 -22.219 -0.622 1.00 94.75 325 ILE A O 1
ATOM 2614 N N . THR A 1 326 ? -4.585 -21.691 1.535 1.00 94.94 326 THR A N 1
ATOM 2615 C CA . THR A 1 326 ? -5.812 -22.339 2.026 1.00 94.94 326 THR A CA 1
ATOM 2616 C C . THR A 1 326 ? -6.765 -21.281 2.560 1.00 94.94 326 THR A C 1
ATOM 2618 O O . THR A 1 326 ? -6.423 -20.553 3.492 1.00 94.94 326 THR A O 1
ATOM 2621 N N . LEU A 1 327 ? -7.957 -21.199 1.974 1.00 93.62 327 LEU A N 1
ATOM 2622 C CA . LEU A 1 327 ? -9.014 -20.304 2.429 1.00 93.62 327 LEU A CA 1
ATOM 2623 C C . LEU A 1 327 ? -9.538 -20.758 3.798 1.00 93.62 327 LEU A C 1
ATOM 2625 O O . LEU A 1 327 ? -9.863 -21.931 3.984 1.00 93.62 327 LEU A O 1
ATOM 2629 N N . LEU A 1 328 ? -9.622 -19.830 4.747 1.00 89.31 328 LEU A N 1
ATOM 2630 C CA . LEU A 1 328 ? -10.242 -20.056 6.046 1.00 89.31 328 LEU A CA 1
ATOM 2631 C C . LEU A 1 328 ? -11.710 -19.630 5.986 1.00 89.31 328 LEU A C 1
ATOM 2633 O O . LEU A 1 328 ? -11.983 -18.498 5.579 1.00 89.31 328 LEU A O 1
ATOM 2637 N N . PRO A 1 329 ? -12.657 -20.492 6.400 1.00 81.75 329 PRO A N 1
ATOM 2638 C CA . PRO A 1 329 ? -14.053 -20.099 6.480 1.00 81.75 329 PRO A CA 1
ATOM 2639 C C . PRO A 1 329 ? -14.229 -18.889 7.409 1.00 81.75 329 PRO A C 1
ATOM 2641 O O . PRO A 1 329 ? -13.548 -18.812 8.443 1.00 81.75 329 PRO A O 1
ATOM 2644 N N . PRO A 1 330 ? -15.155 -17.968 7.097 1.00 73.69 330 PRO A N 1
ATOM 2645 C CA . PRO A 1 330 ? -15.521 -16.903 8.023 1.00 73.69 330 PRO A CA 1
ATOM 2646 C C . PRO A 1 330 ? -15.929 -17.510 9.377 1.00 73.69 330 PRO A C 1
ATOM 2648 O O . PRO A 1 330 ? -16.623 -18.523 9.428 1.00 73.69 330 PRO A O 1
ATOM 2651 N N . GLY A 1 331 ? -15.417 -16.946 10.475 1.00 63.66 331 GLY A N 1
ATOM 2652 C CA . GLY A 1 331 ? -15.636 -17.452 11.838 1.00 63.66 331 GLY A CA 1
ATOM 2653 C C . GLY A 1 331 ? -14.670 -18.548 12.315 1.00 63.66 331 GLY A C 1
ATOM 2654 O O . GLY A 1 331 ? -14.670 -18.883 13.497 1.00 63.66 331 GLY A O 1
ATOM 2655 N N . THR A 1 332 ? -13.789 -19.085 11.459 1.00 58.06 332 THR A N 1
ATOM 2656 C CA . THR A 1 332 ? -12.736 -20.007 11.927 1.00 58.06 332 THR A CA 1
ATOM 2657 C C . THR A 1 332 ? -11.562 -19.223 12.512 1.00 58.06 332 THR A C 1
ATOM 2659 O O . THR A 1 332 ? -10.712 -18.674 11.806 1.00 58.06 332 THR A O 1
ATOM 2662 N N . VAL A 1 333 ? -11.516 -19.121 13.839 1.00 53.50 333 VAL A N 1
ATOM 2663 C CA . VAL A 1 333 ? -10.391 -18.503 14.547 1.00 53.50 333 VAL A CA 1
ATOM 2664 C C . VAL A 1 333 ? -9.176 -19.425 14.442 1.00 53.50 333 VAL A C 1
ATOM 2666 O O . VAL A 1 333 ? -9.210 -20.585 14.850 1.00 53.50 333 VAL A O 1
ATOM 2669 N N . SER A 1 334 ? -8.078 -18.924 13.869 1.00 44.28 334 SER A N 1
ATOM 2670 C CA . SER A 1 334 ? -6.837 -19.686 13.705 1.00 44.28 334 SER A CA 1
ATOM 2671 C C . SER A 1 334 ? -6.089 -19.891 15.034 1.00 44.28 334 SER A C 1
ATOM 2673 O O . SER A 1 334 ? -5.092 -19.227 15.319 1.00 44.28 334 SER A O 1
ATOM 2675 N N . MET A 1 335 ? -6.537 -20.885 15.788 1.00 51.06 335 MET A N 1
ATOM 2676 C CA . MET A 1 335 ? -5.842 -22.014 16.435 1.00 51.06 335 MET A CA 1
ATOM 2677 C C . MET A 1 335 ? -4.364 -21.988 16.873 1.00 51.06 335 MET A C 1
ATOM 2679 O O . MET A 1 335 ? -4.001 -22.795 17.724 1.00 51.06 335 MET A O 1
ATOM 2683 N N . HIS A 1 336 ? -3.453 -21.244 16.241 1.00 43.91 336 HIS A N 1
ATOM 2684 C CA . HIS A 1 336 ? -2.019 -21.598 16.248 1.00 43.91 336 HIS A CA 1
ATOM 2685 C C . HIS A 1 336 ? -1.072 -20.613 16.942 1.00 43.91 336 HIS A C 1
ATOM 2687 O O . HIS A 1 336 ? 0.126 -20.885 16.998 1.00 43.91 336 HIS A O 1
ATOM 2693 N N . SER A 1 337 ? -1.546 -19.512 17.535 1.00 42.31 337 SER A N 1
ATOM 2694 C CA . SER A 1 337 ? -0.638 -18.550 18.190 1.00 42.31 337 SER A CA 1
ATOM 2695 C C . SER A 1 337 ? -0.580 -18.630 19.722 1.00 42.31 337 SER A C 1
ATOM 2697 O O . SER A 1 337 ? 0.371 -18.107 20.305 1.00 42.31 337 SER A O 1
ATOM 2699 N N . SER A 1 338 ? -1.493 -19.337 20.401 1.00 41.03 338 SER A N 1
ATOM 2700 C CA . SER A 1 338 ? -1.399 -19.506 21.861 1.00 41.03 338 SER A CA 1
ATOM 2701 C C . SER A 1 338 ? -2.191 -20.692 22.420 1.00 41.03 338 SER A C 1
ATOM 2703 O O . SER A 1 338 ? -3.119 -20.490 23.187 1.00 41.03 338 SER A O 1
ATOM 2705 N N . GLY A 1 339 ? -1.827 -21.932 22.080 1.00 43.81 339 GLY A N 1
ATOM 2706 C CA . GLY A 1 339 ? -2.117 -23.114 22.914 1.00 43.81 339 GLY A CA 1
ATOM 2707 C C . GLY A 1 339 ? -3.580 -23.430 23.272 1.00 43.81 339 GLY A C 1
ATOM 2708 O O . GLY A 1 339 ? -3.795 -24.247 24.163 1.00 43.81 339 GLY A O 1
ATOM 2709 N N . TYR A 1 340 ? -4.568 -22.832 22.607 1.00 40.97 340 TYR A N 1
ATOM 2710 C CA . TYR A 1 340 ? -5.971 -23.204 22.748 1.00 40.97 340 TYR A CA 1
ATOM 2711 C C . TYR A 1 340 ? -6.373 -24.056 21.545 1.00 40.97 340 TYR A C 1
ATOM 2713 O O . TYR A 1 340 ? -6.380 -23.603 20.402 1.00 40.97 340 TYR A O 1
ATOM 2721 N N . THR A 1 341 ? -6.660 -25.326 21.816 1.00 40.47 341 THR A N 1
ATOM 2722 C CA . THR A 1 341 ? -7.335 -26.236 20.890 1.00 40.47 341 THR A CA 1
ATOM 2723 C C . THR A 1 341 ? -8.723 -25.679 20.588 1.00 40.47 341 THR A C 1
ATOM 2725 O O . THR A 1 341 ? -9.551 -25.592 21.492 1.00 40.47 341 THR A O 1
ATOM 2728 N N . VAL A 1 342 ? -8.976 -25.306 19.333 1.00 44.06 342 VAL A N 1
ATOM 2729 C CA . VAL A 1 342 ? -10.326 -25.242 18.763 1.00 44.06 342 VAL A CA 1
ATOM 2730 C C . VAL A 1 342 ? -10.938 -26.585 19.013 1.00 44.06 342 VAL A C 1
ATOM 2732 O O . VAL A 1 342 ? -10.404 -27.625 18.628 1.00 44.06 342 VAL A O 1
ATOM 2735 N N . LEU A 1 343 ? -12.031 -26.497 19.734 1.00 49.53 343 LEU A N 1
ATOM 2736 C CA . LEU A 1 343 ? -12.954 -27.573 19.880 1.00 49.53 343 LEU A CA 1
ATOM 2737 C C . LEU A 1 343 ? -13.868 -27.448 18.658 1.00 49.53 343 LEU A C 1
ATOM 2739 O O . LEU A 1 343 ? -14.531 -26.422 18.508 1.00 49.53 343 LEU A O 1
ATOM 2743 N N . TYR A 1 344 ? -13.861 -28.440 17.767 1.00 64.81 344 TYR A N 1
ATOM 2744 C CA . TYR A 1 344 ? -14.956 -28.600 16.809 1.00 64.81 344 TYR A CA 1
ATOM 2745 C C . TYR A 1 344 ? -16.287 -28.730 17.573 1.00 64.81 344 TYR A C 1
ATOM 2747 O O . TYR A 1 344 ? -16.281 -28.968 18.782 1.00 64.81 344 TYR A O 1
ATOM 2755 N N . ASP A 1 345 ? -17.438 -28.606 16.910 1.00 64.38 345 ASP A N 1
ATOM 2756 C CA . ASP A 1 345 ? -18.734 -28.812 17.582 1.00 64.38 345 ASP A CA 1
ATOM 2757 C C . ASP A 1 345 ? -18.775 -30.165 18.313 1.00 64.38 345 ASP A C 1
ATOM 2759 O O . ASP A 1 345 ? -19.277 -30.267 19.434 1.00 64.38 345 ASP A O 1
ATOM 2763 N N . GLU A 1 346 ? -18.145 -31.191 17.740 1.00 65.12 346 GLU A N 1
ATOM 2764 C CA . GLU A 1 346 ? -17.955 -32.496 18.369 1.00 65.12 346 GLU A CA 1
ATOM 2765 C C . GLU A 1 346 ? -17.107 -32.428 19.645 1.00 65.12 346 GLU A C 1
ATOM 2767 O O . GLU A 1 346 ? -17.407 -33.108 20.624 1.00 65.12 346 GLU A O 1
ATOM 2772 N N . ASP A 1 347 ? -16.074 -31.593 19.672 1.00 62.41 347 ASP A N 1
ATOM 2773 C CA . ASP A 1 347 ? -15.212 -31.409 20.835 1.00 62.41 347 ASP A CA 1
ATOM 2774 C C . ASP A 1 347 ? -15.863 -30.523 21.908 1.00 62.41 347 ASP A C 1
ATOM 2776 O O . ASP A 1 347 ? -15.580 -30.693 23.095 1.00 62.41 347 ASP A O 1
ATOM 2780 N N . ILE A 1 348 ? -16.747 -29.592 21.528 1.00 71.12 348 ILE A N 1
ATOM 2781 C CA . ILE A 1 348 ? -17.587 -28.833 22.467 1.00 71.12 348 ILE A CA 1
ATOM 2782 C C . ILE A 1 348 ? -18.562 -29.802 23.136 1.00 71.12 348 ILE A C 1
ATOM 2784 O O . ILE A 1 348 ? -18.625 -29.858 24.366 1.00 71.12 348 ILE A O 1
ATOM 2788 N N . MET A 1 349 ? -19.239 -30.643 22.346 1.00 78.62 349 MET A N 1
ATOM 2789 C CA . MET A 1 349 ? -20.110 -31.698 22.869 1.00 78.62 349 MET A CA 1
ATOM 2790 C C . MET A 1 349 ? -19.338 -32.683 23.752 1.00 78.62 349 MET A C 1
ATOM 2792 O O . MET A 1 349 ? -19.817 -33.054 24.824 1.00 78.62 349 MET A O 1
ATOM 2796 N N . LEU A 1 350 ? -18.129 -33.078 23.351 1.00 80.50 350 LEU A N 1
ATOM 2797 C CA . LEU A 1 350 ? -17.268 -33.954 24.141 1.00 80.50 350 LEU A CA 1
ATOM 2798 C C . LEU A 1 350 ? -16.811 -33.274 25.437 1.00 80.50 350 LEU A C 1
ATOM 2800 O O . LEU A 1 350 ? -16.831 -33.898 26.494 1.00 80.50 350 LEU A O 1
ATOM 2804 N N . SER A 1 351 ? -16.441 -31.995 25.384 1.00 80.44 351 SER A N 1
ATOM 2805 C CA . SER A 1 351 ? -16.075 -31.182 26.548 1.00 80.44 351 SER A CA 1
ATOM 2806 C C . SER A 1 351 ? -17.226 -31.099 27.545 1.00 80.44 351 SER A C 1
ATOM 2808 O O . SER A 1 351 ? -17.025 -31.305 28.744 1.00 80.44 351 SER A O 1
ATOM 2810 N N . ASP A 1 352 ? -18.443 -30.865 27.068 1.00 86.31 352 ASP A N 1
ATOM 2811 C CA . ASP A 1 352 ? -19.626 -30.778 27.918 1.00 86.31 352 ASP A CA 1
ATOM 2812 C C . ASP A 1 352 ? -20.046 -32.148 28.466 1.00 86.31 352 ASP A C 1
ATOM 2814 O O . ASP A 1 352 ? -20.381 -32.261 29.649 1.00 86.31 352 ASP A O 1
ATOM 2818 N N . PHE A 1 353 ? -19.904 -33.214 27.673 1.00 91.19 353 PHE A N 1
ATOM 2819 C CA . PHE A 1 353 ? -20.086 -34.589 28.136 1.00 91.19 353 PHE A CA 1
ATOM 2820 C C . PHE A 1 353 ? -19.073 -34.965 29.229 1.00 91.19 353 PHE A C 1
ATOM 2822 O O . PHE A 1 353 ? -19.440 -35.531 30.263 1.00 91.19 353 PHE A O 1
ATOM 2829 N N . LEU A 1 354 ? -17.800 -34.601 29.053 1.00 86.62 354 LEU A N 1
ATOM 2830 C CA . LEU A 1 354 ? -16.752 -34.823 30.049 1.00 86.62 354 LEU A CA 1
ATOM 2831 C C . LEU A 1 354 ? -17.019 -34.022 31.328 1.00 86.62 354 LEU A C 1
ATOM 2833 O O . LEU A 1 354 ? -16.902 -34.575 32.419 1.00 86.62 354 LEU A O 1
ATOM 2837 N N . LYS A 1 355 ? -17.454 -32.760 31.230 1.00 85.94 355 LYS A N 1
ATOM 2838 C CA . LYS A 1 355 ? -17.845 -31.952 32.403 1.00 85.94 355 LYS A CA 1
ATOM 2839 C C . LYS A 1 355 ? -19.049 -32.530 33.152 1.00 85.94 355 LYS A C 1
ATOM 2841 O O . LYS A 1 355 ? -19.131 -32.356 34.366 1.00 85.94 355 LYS A O 1
ATOM 2846 N N . ALA A 1 356 ? -19.965 -33.208 32.461 1.00 90.75 356 ALA A N 1
ATOM 2847 C CA . ALA A 1 356 ? -21.107 -33.880 33.080 1.00 90.75 356 ALA A CA 1
ATOM 2848 C C . ALA A 1 356 ? -20.732 -35.218 33.752 1.00 90.75 356 ALA A C 1
ATOM 2850 O O . ALA A 1 356 ? -21.451 -35.693 34.637 1.00 90.75 356 ALA A O 1
ATOM 2851 N N . SER A 1 357 ? -19.606 -35.830 33.370 1.00 94.44 357 SER A N 1
ATOM 2852 C CA . SER A 1 357 ? -19.144 -37.099 33.936 1.00 94.44 357 SER A CA 1
ATOM 2853 C C . SER A 1 357 ? -18.531 -36.928 35.331 1.00 94.44 357 SER A C 1
ATOM 2855 O O . SER A 1 357 ? -17.551 -36.208 35.535 1.00 94.44 357 SER A O 1
ATOM 2857 N N . LYS A 1 358 ? -19.067 -37.669 36.312 1.00 93.31 358 LYS A N 1
ATOM 2858 C CA . LYS A 1 358 ? -18.552 -37.689 37.695 1.00 93.31 358 LYS A CA 1
ATOM 2859 C C . LYS A 1 358 ? -17.124 -38.231 37.787 1.00 93.31 358 LYS A C 1
ATOM 2861 O O . LYS A 1 358 ? -16.380 -37.818 38.676 1.00 93.31 358 LYS A O 1
ATOM 2866 N N . ASP A 1 359 ? -16.743 -39.135 36.891 1.00 90.19 359 ASP A N 1
ATOM 2867 C CA . ASP A 1 359 ? -15.423 -39.768 36.917 1.00 90.19 359 ASP A CA 1
ATOM 2868 C C . ASP A 1 359 ? -14.343 -38.832 36.369 1.00 90.19 359 ASP A C 1
ATOM 2870 O O . ASP A 1 359 ? -13.258 -38.737 36.942 1.00 90.19 359 ASP A O 1
ATOM 2874 N N . TYR A 1 360 ? -14.673 -38.053 35.334 1.00 84.06 360 TYR A N 1
ATOM 2875 C CA . TYR A 1 360 ? -13.782 -37.019 34.812 1.00 84.06 360 TYR A CA 1
ATOM 2876 C C . TYR A 1 360 ? -13.539 -35.904 35.836 1.00 84.06 360 TYR A C 1
ATOM 2878 O O . TYR A 1 360 ? -12.404 -35.466 36.008 1.00 84.06 360 TYR A O 1
ATOM 2886 N N . LEU A 1 361 ? -14.577 -35.482 36.568 1.00 86.44 361 LEU A N 1
ATOM 2887 C CA . LEU A 1 361 ? -14.439 -34.488 37.639 1.00 86.44 361 LEU A CA 1
ATOM 2888 C C . LEU A 1 361 ? -13.498 -34.969 38.753 1.00 86.44 361 LEU A C 1
ATOM 2890 O O . LEU A 1 361 ? -12.603 -34.225 39.149 1.00 86.44 361 LEU A O 1
ATOM 2894 N N . LYS A 1 362 ? -13.635 -36.226 39.201 1.00 89.44 362 LYS A N 1
ATOM 2895 C CA . LYS A 1 362 ? -12.714 -36.822 40.185 1.00 89.44 362 LYS A CA 1
ATOM 2896 C C . LYS A 1 362 ? -11.275 -36.835 39.678 1.00 89.44 362 LYS A C 1
ATOM 2898 O O . LYS A 1 362 ? -10.372 -36.430 40.403 1.00 89.44 362 LYS A O 1
ATOM 2903 N N . TRP A 1 363 ? -11.068 -37.275 38.438 1.00 87.38 363 TRP A N 1
ATOM 2904 C CA . TRP A 1 363 ? -9.737 -37.336 37.838 1.00 87.38 363 TRP A CA 1
ATOM 2905 C C . TRP A 1 363 ? -9.107 -35.944 37.698 1.00 87.38 363 TRP A C 1
ATOM 2907 O O . TRP A 1 363 ? -7.957 -35.747 38.079 1.00 87.38 363 TRP A O 1
ATOM 2917 N N . LYS A 1 364 ? -9.879 -34.955 37.235 1.00 83.75 364 LYS A N 1
ATOM 2918 C CA . LYS A 1 364 ? -9.430 -33.566 37.090 1.00 83.75 364 LYS A CA 1
ATOM 2919 C C . LYS A 1 364 ? -9.045 -32.937 38.431 1.00 83.75 364 LYS A C 1
ATOM 2921 O O . LYS A 1 364 ? -8.049 -32.217 38.494 1.00 83.75 364 LYS A O 1
ATOM 2926 N N . ASP A 1 365 ? -9.799 -33.215 39.493 1.00 85.25 365 ASP A N 1
ATOM 2927 C CA . ASP A 1 365 ? -9.474 -32.743 40.841 1.00 85.25 365 ASP A CA 1
ATOM 2928 C C . ASP A 1 365 ? -8.194 -33.401 41.378 1.00 85.25 365 ASP A C 1
ATOM 2930 O O . ASP A 1 365 ? -7.346 -32.712 41.953 1.00 85.25 365 ASP A O 1
ATOM 2934 N N . GLU A 1 366 ? -7.997 -34.705 41.152 1.00 84.06 366 GLU A N 1
ATOM 2935 C CA . GLU A 1 366 ? -6.754 -35.387 41.531 1.00 84.06 366 GLU A CA 1
ATOM 2936 C C . GLU A 1 366 ? -5.542 -34.855 40.763 1.00 84.06 366 GLU A C 1
ATOM 2938 O O . GLU A 1 366 ? -4.501 -34.578 41.369 1.00 84.06 366 GLU A O 1
ATOM 2943 N N . ASP A 1 367 ? -5.679 -34.642 39.456 1.00 80.12 367 ASP A N 1
ATOM 2944 C CA . ASP A 1 367 ? -4.591 -34.164 38.605 1.00 80.12 367 ASP A CA 1
ATOM 2945 C C . ASP A 1 367 ? -4.232 -32.701 38.927 1.00 80.12 367 ASP A C 1
ATOM 2947 O O . ASP A 1 367 ? -3.059 -32.334 39.064 1.00 80.12 367 ASP A O 1
ATOM 2951 N N . PHE A 1 368 ? -5.238 -31.867 39.213 1.00 78.56 368 PHE A N 1
ATOM 2952 C CA . PHE A 1 368 ? -5.029 -30.513 39.729 1.00 78.56 368 PHE A CA 1
ATOM 2953 C C . PHE A 1 368 ? -4.317 -30.521 41.093 1.00 78.56 368 PHE A C 1
ATOM 2955 O O . PHE A 1 368 ? -3.414 -29.710 41.341 1.00 78.56 368 PHE A O 1
ATOM 2962 N N . LEU A 1 369 ? -4.666 -31.451 41.988 1.00 78.44 369 LEU A N 1
ATOM 2963 C CA . LEU A 1 369 ? -3.986 -31.623 43.276 1.00 78.44 369 LEU A CA 1
ATOM 2964 C C . LEU A 1 369 ? -2.535 -32.099 43.105 1.00 78.44 369 LEU A C 1
ATOM 2966 O O . LEU A 1 369 ? -1.651 -31.611 43.820 1.00 78.44 369 LEU A O 1
ATOM 2970 N N . LEU A 1 370 ? -2.263 -32.992 42.153 1.00 82.56 370 LEU A N 1
ATOM 2971 C CA . LEU A 1 370 ? -0.919 -33.444 41.779 1.00 82.56 370 LEU A CA 1
ATOM 2972 C C . LEU A 1 370 ? -0.071 -32.294 41.224 1.00 82.56 370 LEU A C 1
ATOM 2974 O O . LEU A 1 370 ? 1.025 -32.043 41.738 1.00 82.56 370 LEU A O 1
ATOM 2978 N N . ALA A 1 371 ? -0.595 -31.519 40.274 1.00 78.69 371 ALA A N 1
ATOM 2979 C CA . ALA A 1 371 ? 0.075 -30.336 39.730 1.00 78.69 371 ALA A CA 1
ATOM 2980 C C . ALA A 1 371 ? 0.355 -29.280 40.820 1.00 78.69 371 ALA A C 1
ATOM 2982 O O . ALA A 1 371 ? 1.441 -28.685 40.884 1.00 78.69 371 ALA A O 1
ATOM 2983 N N . ARG A 1 372 ? -0.584 -29.087 41.757 1.00 78.88 372 ARG A N 1
ATOM 2984 C CA . ARG A 1 372 ? -0.416 -28.189 42.913 1.00 78.88 372 ARG A CA 1
ATOM 2985 C C . ARG A 1 372 ? 0.638 -28.690 43.909 1.00 78.88 372 ARG A C 1
ATOM 2987 O O . ARG A 1 372 ? 1.365 -27.884 44.494 1.00 78.88 372 ARG A O 1
ATOM 2994 N N . ARG A 1 373 ? 0.759 -30.006 44.109 1.00 82.12 373 ARG A N 1
ATOM 2995 C CA . ARG A 1 373 ? 1.826 -30.609 44.932 1.00 82.12 373 ARG A CA 1
ATOM 2996 C C . ARG A 1 373 ? 3.196 -30.448 44.272 1.00 82.12 373 ARG A C 1
ATOM 2998 O O . ARG A 1 373 ? 4.145 -30.046 44.944 1.00 82.12 373 ARG A O 1
ATOM 3005 N N . GLN A 1 374 ? 3.293 -30.678 42.964 1.00 86.12 374 GLN A N 1
ATOM 3006 C CA . GLN A 1 374 ? 4.546 -30.532 42.216 1.00 86.12 374 GLN A CA 1
ATOM 3007 C C . GLN A 1 374 ? 5.035 -29.075 42.166 1.00 86.12 374 GLN A C 1
ATOM 3009 O O . GLN A 1 374 ? 6.224 -28.814 42.357 1.00 86.12 374 GLN A O 1
ATOM 3014 N N . SER A 1 375 ? 4.132 -28.110 41.976 1.00 78.38 375 SER A N 1
ATOM 3015 C CA . SER A 1 375 ? 4.473 -26.678 41.997 1.00 78.38 375 SER A CA 1
ATOM 3016 C C . SER A 1 375 ? 4.937 -26.205 43.380 1.00 78.38 375 SER A C 1
ATOM 3018 O O . SER A 1 375 ? 5.957 -25.518 43.475 1.00 78.38 375 SER A O 1
ATOM 3020 N N . LYS A 1 376 ? 4.283 -26.644 44.466 1.00 81.75 376 LYS A N 1
ATOM 3021 C CA . LYS A 1 376 ? 4.767 -26.398 45.838 1.00 81.75 376 LYS A CA 1
ATOM 3022 C C . LYS A 1 376 ? 6.153 -26.999 46.082 1.00 81.75 376 LYS A C 1
ATOM 3024 O O . LYS A 1 376 ? 7.013 -26.320 46.636 1.00 81.75 376 LYS A O 1
ATOM 3029 N N . ALA A 1 377 ? 6.403 -28.230 45.633 1.00 81.25 377 ALA A N 1
ATOM 3030 C CA . ALA A 1 377 ? 7.712 -28.868 45.780 1.00 81.25 377 ALA A CA 1
ATOM 3031 C C . ALA A 1 377 ? 8.828 -28.105 45.036 1.00 81.25 377 ALA A C 1
ATOM 3033 O O . ALA A 1 377 ? 9.947 -28.000 45.540 1.00 81.25 377 ALA A O 1
ATOM 3034 N N . ARG A 1 378 ? 8.528 -27.527 43.864 1.00 80.12 378 ARG A N 1
ATOM 3035 C CA . ARG A 1 378 ? 9.478 -26.689 43.108 1.00 80.12 378 ARG A CA 1
ATOM 3036 C C . ARG A 1 378 ? 9.799 -25.372 43.818 1.00 80.12 378 ARG A C 1
ATOM 3038 O O . ARG A 1 378 ? 10.961 -24.978 43.831 1.00 80.12 378 ARG A O 1
ATOM 3045 N N . LEU A 1 379 ? 8.808 -24.722 44.431 1.00 78.06 379 LEU A N 1
ATOM 3046 C CA . LEU A 1 379 ? 9.025 -23.500 45.218 1.00 78.06 379 LEU A CA 1
ATOM 3047 C C . LEU A 1 379 ? 9.906 -23.768 46.445 1.00 78.06 379 LEU A C 1
ATOM 3049 O O . LEU A 1 379 ? 10.877 -23.051 46.663 1.00 78.06 379 LEU A O 1
ATOM 3053 N N . VAL A 1 380 ? 9.650 -24.861 47.171 1.00 83.44 380 VAL A N 1
ATOM 3054 C CA . VAL A 1 380 ? 10.465 -25.248 48.336 1.00 83.44 380 VAL A CA 1
ATOM 3055 C C . VAL A 1 380 ? 11.919 -25.535 47.941 1.00 83.44 380 VAL A C 1
ATOM 3057 O O . VAL A 1 380 ? 12.830 -25.065 48.617 1.00 83.44 380 VAL A O 1
ATOM 3060 N N . LYS A 1 381 ? 12.154 -26.235 46.818 1.00 82.00 381 LYS A N 1
ATOM 3061 C CA . LYS A 1 381 ? 13.514 -26.470 46.292 1.00 82.00 381 LYS A CA 1
ATOM 3062 C C . LYS A 1 381 ? 14.228 -25.178 45.884 1.00 82.00 381 LYS A C 1
ATOM 3064 O O . LYS A 1 381 ? 15.443 -25.072 46.028 1.00 82.00 381 LYS A O 1
ATOM 3069 N N . ARG A 1 382 ? 13.489 -24.195 45.364 1.00 77.25 382 ARG A N 1
ATOM 3070 C CA . ARG A 1 382 ? 14.049 -22.895 44.976 1.00 77.25 382 ARG A CA 1
ATOM 3071 C C . ARG A 1 382 ? 14.452 -22.076 46.203 1.00 77.25 382 ARG A C 1
ATOM 3073 O O . ARG A 1 382 ? 15.528 -21.484 46.203 1.00 77.25 382 ARG A O 1
ATOM 3080 N N . ASP A 1 383 ? 13.639 -22.099 47.254 1.00 80.50 383 ASP A N 1
ATOM 3081 C CA . ASP A 1 383 ? 13.931 -21.397 48.506 1.00 80.50 383 ASP A CA 1
ATOM 3082 C C . ASP A 1 383 ? 15.085 -22.040 49.289 1.00 80.50 383 ASP A C 1
ATOM 3084 O O . ASP A 1 383 ? 15.872 -21.324 49.911 1.00 80.50 383 ASP A O 1
ATOM 3088 N N . SER A 1 384 ? 15.233 -23.371 49.249 1.00 81.94 384 SER A N 1
ATOM 3089 C CA . SER A 1 384 ? 16.395 -24.046 49.841 1.00 81.94 384 SER A CA 1
ATOM 3090 C C . SER A 1 384 ? 17.684 -23.734 49.077 1.00 81.94 384 SER A C 1
ATOM 3092 O O . SER A 1 384 ? 18.675 -23.368 49.705 1.00 81.94 384 SER A O 1
ATOM 3094 N N . ALA A 1 385 ? 17.650 -23.756 47.739 1.00 80.69 385 ALA A N 1
ATOM 3095 C CA . ALA A 1 385 ? 18.800 -23.400 46.904 1.00 80.69 385 ALA A CA 1
ATOM 3096 C C . ALA A 1 385 ? 19.234 -21.933 47.096 1.00 80.69 385 ALA A C 1
ATOM 3098 O O . ALA A 1 385 ? 20.424 -21.635 47.169 1.00 80.69 385 ALA A O 1
ATOM 3099 N N . LEU A 1 386 ? 18.279 -21.006 47.251 1.00 80.31 386 LEU A N 1
ATOM 3100 C CA . LEU A 1 386 ? 18.564 -19.597 47.559 1.00 80.31 386 LEU A CA 1
ATOM 3101 C C . LEU A 1 386 ? 19.200 -19.408 48.945 1.00 80.31 386 LEU A C 1
ATOM 3103 O O . LEU A 1 386 ? 20.024 -18.511 49.120 1.00 80.31 386 LEU A O 1
ATOM 3107 N N . LYS A 1 387 ? 18.833 -20.231 49.935 1.00 82.50 387 LYS A N 1
ATOM 3108 C CA . LYS A 1 387 ? 19.438 -20.192 51.276 1.00 82.50 387 LYS A CA 1
ATOM 3109 C C . LYS A 1 387 ? 20.851 -20.772 51.293 1.00 82.50 387 LYS A C 1
ATOM 3111 O O . LYS A 1 387 ? 21.695 -20.226 51.999 1.00 82.50 387 LYS A O 1
ATOM 3116 N N . GLU A 1 388 ? 21.114 -21.822 50.520 1.00 79.56 388 GLU A N 1
ATOM 3117 C CA . GLU A 1 388 ? 22.459 -22.395 50.367 1.00 79.56 388 GLU A CA 1
ATOM 3118 C C . GLU A 1 388 ? 23.396 -21.434 49.629 1.00 79.56 388 GLU A C 1
ATOM 3120 O O . GLU A 1 388 ? 24.452 -21.098 50.163 1.00 79.56 388 GLU A O 1
ATOM 3125 N N . ALA A 1 389 ? 22.955 -20.856 48.506 1.00 77.38 389 ALA A N 1
ATOM 3126 C CA . ALA A 1 389 ? 23.739 -19.873 47.753 1.00 77.38 389 ALA A CA 1
ATOM 3127 C C . ALA A 1 389 ? 24.116 -18.634 48.591 1.00 77.38 389 ALA A C 1
ATOM 3129 O O . ALA A 1 389 ? 25.190 -18.061 48.429 1.00 77.38 389 ALA A O 1
ATOM 3130 N N . LYS A 1 390 ? 23.253 -18.231 49.533 1.00 78.12 390 LYS A N 1
ATOM 3131 C CA . LYS A 1 390 ? 23.509 -17.094 50.433 1.00 78.12 390 LYS A CA 1
ATOM 3132 C C . LYS A 1 390 ? 24.449 -17.434 51.597 1.00 78.12 390 LYS A C 1
ATOM 3134 O O . LYS A 1 390 ? 24.983 -16.527 52.229 1.00 78.12 390 LYS A O 1
ATOM 3139 N N . LYS A 1 391 ? 24.641 -18.722 51.897 1.00 74.19 391 LYS A N 1
ATOM 3140 C CA . LYS A 1 391 ? 25.556 -19.203 52.944 1.00 74.19 391 LYS A CA 1
ATOM 3141 C C . LYS A 1 391 ? 26.987 -19.371 52.422 1.00 74.19 391 LYS A C 1
ATOM 3143 O O . LYS A 1 391 ? 27.925 -19.308 53.208 1.00 74.19 391 LYS A O 1
ATOM 3148 N N . GLU A 1 392 ? 27.142 -19.526 51.110 1.00 67.81 392 GLU A N 1
ATOM 3149 C CA . GLU A 1 392 ? 28.428 -19.736 50.436 1.00 67.81 392 GLU A CA 1
ATOM 3150 C C . GLU A 1 392 ? 29.112 -18.421 50.004 1.00 67.81 392 GLU A C 1
ATOM 3152 O O . GLU A 1 392 ? 30.313 -18.393 49.757 1.00 67.81 392 GLU A O 1
ATOM 3157 N N . SER A 1 393 ? 28.385 -17.296 49.991 1.00 59.53 393 SER A N 1
ATOM 3158 C CA . SER A 1 393 ? 28.892 -15.994 49.530 1.00 59.53 393 SER A CA 1
ATOM 3159 C C . SER A 1 393 ? 29.377 -15.043 50.640 1.00 59.53 393 SER A C 1
ATOM 3161 O O . SER A 1 393 ? 29.404 -13.832 50.423 1.00 59.53 393 SER A O 1
ATOM 3163 N N . LEU A 1 394 ? 29.727 -15.536 51.834 1.00 56.97 394 LEU A N 1
ATOM 3164 C CA . LEU A 1 394 ? 30.377 -14.717 52.869 1.00 56.97 394 LEU A CA 1
ATOM 3165 C C . LEU A 1 394 ? 31.903 -14.908 52.799 1.00 56.97 394 LEU A C 1
ATOM 3167 O O . LEU A 1 394 ? 32.405 -15.922 53.290 1.00 56.97 394 LEU A O 1
ATOM 3171 N N . PRO A 1 395 ? 32.663 -13.965 52.210 1.00 55.69 395 PRO A N 1
ATOM 3172 C CA . PRO A 1 395 ? 34.116 -14.027 52.243 1.00 55.69 395 PRO A CA 1
ATOM 3173 C C . PRO A 1 395 ? 34.614 -13.818 53.680 1.00 55.69 395 PRO A C 1
ATOM 3175 O O . PRO A 1 395 ? 34.193 -12.886 54.368 1.00 55.69 395 PRO A O 1
ATOM 3178 N N . LYS A 1 396 ? 35.532 -14.684 54.130 1.00 55.97 396 LYS A N 1
ATOM 3179 C CA . LYS A 1 396 ? 36.355 -14.451 55.325 1.00 55.97 396 LYS A CA 1
ATOM 3180 C C . LYS A 1 396 ? 37.110 -13.135 55.128 1.00 55.97 396 LYS A C 1
ATOM 3182 O O . LYS A 1 396 ? 38.018 -13.059 54.307 1.00 55.97 396 LYS A O 1
ATOM 3187 N N . VAL A 1 397 ? 36.708 -12.105 55.863 1.00 49.25 397 VAL A N 1
ATOM 3188 C CA . VAL A 1 397 ? 37.418 -10.827 55.935 1.00 49.25 397 VAL A CA 1
ATOM 3189 C C . VAL A 1 397 ? 38.684 -11.047 56.762 1.00 49.25 397 VAL A C 1
ATOM 3191 O O . VAL A 1 397 ? 38.605 -11.262 57.969 1.00 49.25 397 VAL A O 1
ATOM 3194 N N . GLU A 1 398 ? 39.843 -11.035 56.102 1.00 51.16 398 GLU A N 1
ATOM 3195 C CA . GLU A 1 398 ? 41.145 -10.907 56.757 1.00 51.16 398 GLU A CA 1
ATOM 3196 C C . GLU A 1 398 ? 41.285 -9.503 57.357 1.00 51.16 398 GLU A C 1
ATOM 3198 O O . GLU A 1 398 ? 41.130 -8.485 56.677 1.00 51.16 398 GLU A O 1
ATOM 3203 N N . GLU A 1 399 ? 41.586 -9.460 58.654 1.00 53.84 399 GLU A N 1
ATOM 3204 C CA . GLU A 1 399 ? 41.918 -8.252 59.399 1.00 53.84 399 GLU A CA 1
ATOM 3205 C C . GLU A 1 399 ? 43.175 -7.583 58.822 1.00 53.84 399 GLU A C 1
ATOM 3207 O O . GLU A 1 399 ? 44.297 -8.056 59.011 1.00 53.84 399 GLU A O 1
ATOM 3212 N N . ARG A 1 400 ? 43.012 -6.425 58.172 1.00 45.66 400 ARG A N 1
ATOM 3213 C CA . ARG A 1 400 ? 44.117 -5.488 57.931 1.00 45.66 400 ARG A CA 1
ATOM 3214 C C . ARG A 1 400 ? 44.081 -4.342 58.936 1.00 45.66 400 ARG A C 1
ATOM 3216 O O . ARG A 1 400 ? 43.075 -3.656 59.104 1.00 45.66 400 ARG A O 1
ATOM 3223 N N . LYS A 1 401 ? 45.225 -4.180 59.605 1.00 48.94 401 LYS A N 1
ATOM 3224 C CA . LYS A 1 401 ? 45.534 -3.175 60.624 1.00 48.94 401 LYS A CA 1
ATOM 3225 C C . LYS A 1 401 ? 45.409 -1.745 60.086 1.00 48.94 401 LYS A C 1
ATOM 3227 O O . LYS A 1 401 ? 45.718 -1.465 58.933 1.00 48.94 401 LYS A O 1
ATOM 3232 N N . LYS A 1 402 ? 44.962 -0.875 60.993 1.00 47.34 402 LYS A N 1
ATOM 3233 C CA . LYS A 1 402 ? 44.745 0.569 60.862 1.00 47.34 402 LYS A CA 1
ATOM 3234 C C . LYS A 1 402 ? 46.059 1.352 60.776 1.00 47.34 402 LYS A C 1
ATOM 3236 O O . LYS A 1 402 ? 46.969 1.066 61.547 1.00 47.34 402 LYS A O 1
ATOM 3241 N N . GLU A 1 403 ? 46.039 2.439 60.010 1.00 42.16 403 GLU A N 1
ATOM 3242 C CA . GLU A 1 403 ? 46.728 3.691 60.348 1.00 42.16 403 GLU A CA 1
ATOM 3243 C C . GLU A 1 403 ? 45.742 4.871 60.223 1.00 42.16 403 GLU A C 1
ATOM 3245 O O . GLU A 1 403 ? 44.798 4.783 59.430 1.00 42.16 403 GLU A O 1
ATOM 3250 N N . PRO A 1 404 ? 45.888 5.937 61.034 1.00 58.38 404 PRO A N 1
ATOM 3251 C CA . PRO A 1 404 ? 44.951 7.054 61.080 1.00 58.38 404 PRO A CA 1
ATOM 3252 C C . PRO A 1 404 ? 45.472 8.267 60.294 1.00 58.38 404 PRO A C 1
ATOM 3254 O O . PRO A 1 404 ? 46.666 8.520 60.309 1.00 58.38 404 PRO A O 1
ATOM 3257 N N . GLU A 1 405 ? 44.579 9.080 59.718 1.00 38.50 405 GLU A N 1
ATOM 3258 C CA . GLU A 1 405 ? 44.556 10.530 59.979 1.00 38.50 405 GLU A CA 1
ATOM 3259 C C . GLU A 1 405 ? 43.443 11.298 59.233 1.00 38.50 405 GLU A C 1
ATOM 3261 O O . GLU A 1 405 ? 43.189 11.097 58.051 1.00 38.50 405 GLU A O 1
ATOM 3266 N N . LYS A 1 406 ? 42.893 12.264 59.989 1.00 42.06 406 LYS A N 1
ATOM 3267 C CA . LYS A 1 406 ? 42.393 13.606 59.620 1.00 42.06 406 LYS A CA 1
ATOM 3268 C C . LYS A 1 406 ? 41.011 13.787 58.963 1.00 42.06 406 LYS A C 1
ATOM 3270 O O . LYS A 1 406 ? 40.827 13.717 57.758 1.00 42.06 406 LYS A O 1
ATOM 3275 N N . ASN A 1 407 ? 40.073 14.161 59.847 1.00 43.59 407 ASN A N 1
ATOM 3276 C CA . ASN A 1 407 ? 39.258 15.391 59.840 1.00 43.59 407 ASN A CA 1
ATOM 3277 C C . ASN A 1 407 ? 39.028 16.102 58.496 1.00 43.59 407 ASN A C 1
ATOM 3279 O O . ASN A 1 407 ? 39.967 16.665 57.951 1.00 43.59 407 ASN A O 1
ATOM 3283 N N . TYR A 1 408 ? 37.756 16.295 58.133 1.00 45.34 408 TYR A N 1
ATOM 3284 C CA . TYR A 1 408 ? 37.132 17.627 58.122 1.00 45.34 408 TYR A CA 1
ATOM 3285 C C . TYR A 1 408 ? 35.618 17.502 58.340 1.00 45.34 408 TYR A C 1
ATOM 3287 O O . TYR A 1 408 ? 34.970 16.561 57.886 1.00 45.34 408 TYR A O 1
ATOM 3295 N N . ALA A 1 409 ? 35.091 18.441 59.119 1.00 45.88 409 ALA A N 1
ATOM 3296 C CA . ALA A 1 409 ? 33.688 18.603 59.451 1.00 45.88 409 ALA A CA 1
ATOM 3297 C C . ALA A 1 409 ? 32.933 19.300 58.311 1.00 45.88 409 ALA A C 1
ATOM 3299 O O . ALA A 1 409 ? 33.480 20.223 57.728 1.00 45.88 409 ALA A O 1
ATOM 3300 N N . GLU A 1 410 ? 31.669 18.934 58.078 1.00 43.47 410 GLU A N 1
ATOM 3301 C CA . GLU A 1 410 ? 30.545 19.880 58.157 1.00 43.47 410 GLU A CA 1
ATOM 3302 C C . GLU A 1 410 ? 29.181 19.180 58.016 1.00 43.47 410 GLU A C 1
ATOM 3304 O O . GLU A 1 410 ? 28.964 18.274 57.217 1.00 43.47 410 GLU A O 1
ATOM 3309 N N . LYS A 1 411 ? 28.265 19.610 58.883 1.00 54.06 411 LYS A N 1
ATOM 3310 C CA . LYS A 1 411 ? 26.807 19.395 58.898 1.00 54.06 411 LYS A CA 1
ATOM 3311 C C . LYS A 1 411 ? 26.174 20.547 58.075 1.00 54.06 411 LYS A C 1
ATOM 3313 O O . LYS A 1 411 ? 26.850 21.566 57.975 1.00 54.06 411 LYS A O 1
ATOM 3318 N N . PRO A 1 412 ? 24.899 20.509 57.611 1.00 54.56 412 PRO A N 1
ATOM 3319 C CA . PRO A 1 412 ? 23.764 20.167 58.473 1.00 54.56 412 PRO A CA 1
ATOM 3320 C C . PRO A 1 412 ? 22.523 19.481 57.857 1.00 54.56 412 PRO A C 1
ATOM 3322 O O . PRO A 1 412 ? 22.164 19.619 56.700 1.00 54.56 412 PRO A O 1
ATOM 3325 N N . LYS A 1 413 ? 21.857 18.778 58.782 1.00 41.38 413 LYS A N 1
ATOM 3326 C CA . LYS A 1 413 ? 20.426 18.476 58.959 1.00 41.38 413 LYS A CA 1
ATOM 3327 C C . LYS A 1 413 ? 19.427 19.081 57.958 1.00 41.38 413 LYS A C 1
ATOM 3329 O O . LYS A 1 413 ? 19.257 20.294 57.931 1.00 41.38 413 LYS A O 1
ATOM 3334 N N . GLU A 1 414 ? 18.555 18.217 57.440 1.00 40.91 414 GLU A N 1
ATOM 3335 C CA . GLU A 1 414 ? 17.145 18.550 57.228 1.00 40.91 414 GLU A CA 1
ATOM 3336 C C . GLU A 1 414 ? 16.240 17.429 57.765 1.00 40.91 414 GLU A C 1
ATOM 3338 O O . GLU A 1 414 ? 16.643 16.273 57.904 1.00 40.91 414 GLU A O 1
ATOM 3343 N N . LYS A 1 415 ? 15.063 17.841 58.227 1.00 38.34 415 LYS A N 1
ATOM 3344 C CA . LYS A 1 415 ? 14.153 17.172 59.155 1.00 38.34 415 LYS A CA 1
ATOM 3345 C C . LYS A 1 415 ? 12.896 16.677 58.422 1.00 38.34 415 LYS A C 1
ATOM 3347 O O . LYS A 1 415 ? 12.388 17.388 57.571 1.00 38.34 415 LYS A O 1
ATOM 3352 N N . GLN A 1 416 ? 12.323 15.601 58.981 1.00 39.59 416 GLN A N 1
ATOM 3353 C CA . GLN A 1 416 ? 10.891 15.227 59.029 1.00 39.59 416 GLN A CA 1
ATOM 3354 C C . GLN A 1 416 ? 10.228 14.546 57.805 1.00 39.59 416 GLN A C 1
ATOM 3356 O O . GLN A 1 416 ? 10.660 14.750 56.679 1.00 39.59 416 GLN A O 1
ATOM 3361 N N . PRO A 1 417 ? 9.094 13.829 58.000 1.00 53.72 417 PRO A N 1
ATOM 3362 C CA . PRO A 1 417 ? 8.747 12.985 59.150 1.00 53.72 417 PRO A CA 1
ATOM 3363 C C . PRO A 1 417 ? 8.172 11.605 58.770 1.00 53.72 417 PRO A C 1
ATOM 3365 O O . PRO A 1 417 ? 7.684 11.352 57.671 1.00 53.72 417 PRO A O 1
ATOM 3368 N N . GLU A 1 418 ? 8.192 10.732 59.773 1.00 35.72 418 GLU A N 1
ATOM 3369 C CA . GLU A 1 418 ? 7.386 9.522 59.885 1.00 35.72 418 GLU A CA 1
ATOM 3370 C C . GLU A 1 418 ? 5.885 9.836 59.789 1.00 35.72 418 GLU A C 1
ATOM 3372 O O . GLU A 1 418 ? 5.409 10.803 60.383 1.00 35.72 418 GLU A O 1
ATOM 3377 N N . ASN A 1 419 ? 5.120 8.948 59.153 1.00 38.62 419 ASN A N 1
ATOM 3378 C CA . ASN A 1 419 ? 3.730 8.743 59.538 1.00 38.62 419 ASN A CA 1
ATOM 3379 C C . ASN A 1 419 ? 3.445 7.237 59.628 1.00 38.62 419 ASN A C 1
ATOM 3381 O O . ASN A 1 419 ? 3.638 6.480 58.675 1.00 38.62 419 ASN A O 1
ATOM 3385 N N . LYS A 1 420 ? 3.046 6.817 60.827 1.00 39.38 420 LYS A N 1
ATOM 3386 C CA . LYS A 1 420 ? 2.628 5.467 61.211 1.00 39.38 420 LYS A CA 1
ATOM 3387 C C . LYS A 1 420 ? 1.120 5.488 61.487 1.00 39.38 420 LYS A C 1
ATOM 3389 O O . LYS A 1 420 ? 0.580 6.533 61.828 1.00 39.38 420 LYS A O 1
ATOM 3394 N N . SER A 1 421 ? 0.540 4.286 61.492 1.00 37.31 421 SER A N 1
ATOM 3395 C CA . SER A 1 421 ? -0.786 3.896 62.008 1.00 37.31 421 SER A CA 1
ATOM 3396 C C . SER A 1 421 ? -1.976 4.046 61.067 1.00 37.31 421 SER A C 1
ATOM 3398 O O . SER A 1 421 ? -2.059 4.995 60.309 1.00 37.31 421 SER A O 1
ATOM 3400 N N . GLN A 1 422 ? -3.019 3.216 61.139 1.00 35.62 422 GLN A N 1
ATOM 3401 C CA . GLN A 1 422 ? -3.273 1.826 61.576 1.00 35.62 422 GLN A CA 1
ATOM 3402 C C . GLN A 1 422 ? -4.797 1.628 61.378 1.00 35.62 422 GLN A C 1
ATOM 3404 O O . GLN A 1 422 ? -5.531 2.609 61.353 1.00 35.62 422 GLN A O 1
ATOM 3409 N N . ASN A 1 423 ? -5.245 0.365 61.377 1.00 32.84 423 ASN A N 1
ATOM 3410 C CA . ASN A 1 423 ? -6.631 -0.146 61.518 1.00 32.84 423 ASN A CA 1
ATOM 3411 C C . ASN A 1 423 ? -7.463 -0.287 60.227 1.00 32.84 423 ASN A C 1
ATOM 3413 O O . ASN A 1 423 ? -7.640 0.663 59.480 1.00 32.84 423 ASN A O 1
ATOM 3417 N N . ARG A 1 424 ? -7.840 -1.521 59.819 1.00 35.00 424 ARG A N 1
ATOM 3418 C CA . ARG A 1 424 ? -8.906 -2.423 60.364 1.00 35.00 424 ARG A CA 1
ATOM 3419 C C . ARG A 1 424 ? -10.273 -1.714 60.330 1.00 35.00 424 ARG A C 1
ATOM 3421 O O . ARG A 1 424 ? -10.372 -0.629 60.867 1.00 35.00 424 ARG A O 1
ATOM 3428 N N . SER A 1 425 ? -11.356 -2.240 59.754 1.00 37.16 425 SER A N 1
ATOM 3429 C CA . SER A 1 425 ? -11.853 -3.623 59.716 1.00 37.16 425 SER A CA 1
ATOM 3430 C C . SER A 1 425 ? -12.973 -3.807 58.669 1.00 37.16 425 SER A C 1
ATOM 3432 O O . SER A 1 425 ? -13.635 -2.857 58.274 1.00 37.16 425 SER A O 1
ATOM 3434 N N . SER A 1 426 ? -13.161 -5.066 58.272 1.00 35.53 426 SER A N 1
ATOM 3435 C CA . SER A 1 426 ? -14.138 -5.677 57.350 1.00 35.53 426 SER A CA 1
ATOM 3436 C C . SER A 1 426 ? -15.605 -5.676 57.887 1.00 35.53 426 SER A C 1
ATOM 3438 O O . SER A 1 426 ? -15.878 -4.986 58.862 1.00 35.53 426 SER A O 1
ATOM 3440 N N . PRO A 1 427 ? -16.524 -6.559 57.427 1.00 47.41 427 PRO A N 1
ATOM 3441 C CA . PRO A 1 427 ? -17.332 -6.520 56.198 1.00 47.41 427 PRO A CA 1
ATOM 3442 C C . PRO A 1 427 ? -18.858 -6.604 56.491 1.00 47.41 427 PRO A C 1
ATOM 3444 O O . PRO A 1 427 ? -19.263 -7.027 57.572 1.00 47.41 427 PRO A O 1
ATOM 3447 N N . GLN A 1 428 ? -19.734 -6.344 55.511 1.00 37.22 428 GLN A N 1
ATOM 3448 C CA . GLN A 1 428 ? -21.145 -6.755 55.609 1.00 37.22 428 GLN A CA 1
ATOM 3449 C C . GLN A 1 428 ? -21.611 -7.541 54.381 1.00 37.22 428 GLN A C 1
ATOM 3451 O O . GLN A 1 428 ? -21.607 -7.064 53.251 1.00 37.22 428 GLN A O 1
ATOM 3456 N N . LYS A 1 429 ? -21.999 -8.787 54.668 1.00 36.47 429 LYS A N 1
ATOM 3457 C CA . LYS A 1 429 ? -22.815 -9.683 53.852 1.00 36.47 429 LYS A CA 1
ATOM 3458 C C . LYS A 1 429 ? -24.270 -9.215 53.903 1.00 36.47 429 LYS A C 1
ATOM 3460 O O . LYS A 1 429 ? -24.746 -8.899 54.986 1.00 36.47 429 LYS A O 1
ATOM 3465 N N . THR A 1 430 ? -25.004 -9.364 52.809 1.00 35.06 430 THR A N 1
ATOM 3466 C CA . THR A 1 430 ? -26.368 -9.921 52.810 1.00 35.06 430 THR A CA 1
ATOM 3467 C C . THR A 1 430 ? -26.628 -10.559 51.446 1.00 35.06 430 THR A C 1
ATOM 3469 O O . THR A 1 430 ? -26.119 -10.110 50.424 1.00 35.06 430 THR A O 1
ATOM 3472 N N . ALA A 1 431 ? -27.313 -11.697 51.482 1.00 34.66 431 ALA A N 1
ATOM 3473 C CA . ALA A 1 431 ? -27.580 -12.606 50.373 1.00 34.66 431 ALA A CA 1
ATOM 3474 C C . ALA A 1 431 ? -29.101 -12.562 50.029 1.00 34.66 431 ALA A C 1
ATOM 3476 O O . ALA A 1 431 ? -29.713 -11.530 50.286 1.00 34.66 431 ALA A O 1
ATOM 3477 N N . PRO A 1 432 ? -29.738 -13.592 49.432 1.00 54.56 432 PRO A N 1
ATOM 3478 C CA . PRO A 1 432 ? -30.243 -13.553 48.054 1.00 54.56 432 PRO A CA 1
ATOM 3479 C C . PRO A 1 432 ? -31.769 -13.812 47.942 1.00 54.56 432 PRO A C 1
ATOM 3481 O O . PRO A 1 432 ? -32.419 -14.070 48.949 1.00 54.56 432 PRO A O 1
ATOM 3484 N N . ALA A 1 433 ? -32.307 -13.828 46.707 1.00 32.66 433 ALA A N 1
ATOM 3485 C CA . ALA A 1 433 ? -33.233 -14.847 46.150 1.00 32.66 433 ALA A CA 1
ATOM 3486 C C . ALA A 1 433 ? -34.376 -14.302 45.260 1.00 32.66 433 ALA A C 1
ATOM 3488 O O . ALA A 1 433 ? -35.156 -13.448 45.665 1.00 32.66 433 ALA A O 1
ATOM 3489 N N . SER A 1 434 ? -34.513 -14.901 44.072 1.00 38.06 434 SER A N 1
ATOM 3490 C CA . SER A 1 434 ? -35.749 -15.321 43.359 1.00 38.06 434 SER A CA 1
ATOM 3491 C C . SER A 1 434 ? -35.276 -15.827 41.978 1.00 38.06 434 SER A C 1
ATOM 3493 O O . SER A 1 434 ? -34.540 -15.119 41.309 1.00 38.06 434 SER A O 1
ATOM 3495 N N . ARG A 1 435 ? -35.378 -17.093 41.535 1.00 34.62 435 ARG A N 1
ATOM 3496 C CA . ARG A 1 435 ? -36.464 -18.092 41.421 1.00 34.62 435 ARG A CA 1
ATOM 3497 C C . ARG A 1 435 ? -37.681 -17.605 40.631 1.00 34.62 435 ARG A C 1
ATOM 3499 O O . ARG A 1 435 ? -38.613 -17.092 41.234 1.00 34.62 435 ARG A O 1
ATOM 3506 N N . ILE A 1 436 ? -37.695 -17.905 39.326 1.00 38.62 436 ILE A N 1
ATOM 3507 C CA . ILE A 1 436 ? -38.904 -18.186 38.533 1.00 38.62 436 ILE A CA 1
ATOM 3508 C C . ILE A 1 436 ? -38.624 -19.403 37.626 1.00 38.62 436 ILE A C 1
ATOM 3510 O O . ILE A 1 436 ? -37.555 -19.513 37.032 1.00 38.62 436 ILE A O 1
ATOM 3514 N N . ASN A 1 437 ? -39.588 -20.327 37.623 1.00 34.78 437 ASN A N 1
ATOM 3515 C CA . ASN A 1 437 ? -39.707 -21.577 36.862 1.00 34.78 437 ASN A CA 1
ATOM 3516 C C . ASN A 1 437 ? -40.515 -21.367 35.563 1.00 34.78 437 ASN A C 1
ATOM 3518 O O . ASN A 1 437 ? -41.339 -20.458 35.517 1.00 34.78 437 ASN A O 1
ATOM 3522 N N . GLY A 1 438 ? -40.402 -22.319 34.624 1.00 31.20 438 GLY A N 1
ATOM 3523 C CA . GLY A 1 438 ? -41.356 -22.588 33.523 1.00 31.20 438 GLY A CA 1
ATOM 3524 C C . GLY A 1 438 ? -40.651 -22.595 32.159 1.00 31.20 438 GLY A C 1
ATOM 3525 O O . GLY A 1 438 ? -40.256 -21.527 31.722 1.00 31.20 438 GLY A O 1
ATOM 3526 N N . ASN A 1 439 ? -40.233 -23.707 31.537 1.00 33.56 439 ASN A N 1
ATOM 3527 C CA . ASN A 1 439 ? -40.880 -24.960 31.090 1.00 33.56 439 ASN A CA 1
ATOM 3528 C C . ASN A 1 439 ? -41.563 -24.851 29.704 1.00 33.56 439 ASN A C 1
ATOM 3530 O O . ASN A 1 439 ? -42.107 -23.806 29.383 1.00 33.56 439 ASN A O 1
ATOM 3534 N N . GLU A 1 440 ? -41.546 -25.980 28.974 1.00 34.88 440 GLU A N 1
ATOM 3535 C CA . GLU A 1 440 ? -42.124 -26.302 27.640 1.00 34.88 440 GLU A CA 1
ATOM 3536 C C . GLU A 1 440 ? -41.159 -26.166 26.442 1.00 34.88 440 GLU A C 1
ATOM 3538 O O . GLU A 1 440 ? -40.725 -25.086 26.066 1.00 34.88 440 GLU A O 1
ATOM 3543 N N . GLN A 1 441 ? -40.566 -27.272 25.970 1.00 33.75 441 GLN A N 1
ATOM 3544 C CA . GLN A 1 441 ? -41.114 -28.278 25.036 1.00 33.75 441 GLN A CA 1
ATOM 3545 C C . GLN A 1 441 ? -41.414 -27.713 23.640 1.00 33.75 441 GLN A C 1
ATOM 3547 O O . GLN A 1 441 ? -42.443 -27.088 23.430 1.00 33.75 441 GLN A O 1
ATOM 3552 N N . ASN A 1 442 ? -40.576 -28.058 22.654 1.00 35.66 442 ASN A N 1
ATOM 3553 C CA . ASN A 1 442 ? -41.100 -28.610 21.407 1.00 35.66 442 ASN A CA 1
ATOM 3554 C C . ASN A 1 442 ? -40.054 -29.420 20.635 1.00 35.66 442 ASN A C 1
ATOM 3556 O O . ASN A 1 442 ? -38.939 -28.979 20.367 1.00 35.66 442 ASN A O 1
ATOM 3560 N N . GLN A 1 443 ? -40.463 -30.645 20.319 1.00 36.03 443 GLN A N 1
ATOM 3561 C CA . GLN A 1 443 ? -39.817 -31.586 19.421 1.00 36.03 443 GLN A CA 1
ATOM 3562 C C . GLN A 1 443 ? -40.195 -31.223 17.984 1.00 36.03 443 GLN A C 1
ATOM 3564 O O . GLN A 1 443 ? -41.380 -31.106 17.692 1.00 36.03 443 GLN A O 1
ATOM 3569 N N . THR A 1 444 ? -39.229 -31.182 17.069 1.00 34.22 444 THR A N 1
ATOM 3570 C CA . THR A 1 444 ? -39.490 -31.490 15.656 1.00 34.22 444 THR A CA 1
ATOM 3571 C C . THR A 1 444 ? -38.277 -32.170 15.043 1.00 34.22 444 THR A C 1
ATOM 3573 O O . THR A 1 444 ? -37.205 -31.595 14.884 1.00 34.22 444 THR A O 1
ATOM 3576 N N . SER A 1 445 ? -38.491 -33.438 14.725 1.00 35.03 445 SER A N 1
ATOM 3577 C CA . SER A 1 445 ? -37.692 -34.327 13.898 1.00 35.03 445 SER A CA 1
ATOM 3578 C C . SER A 1 445 ? -37.821 -33.976 12.413 1.00 35.03 445 SER A C 1
ATOM 3580 O O . SER A 1 445 ? -38.953 -33.989 11.944 1.00 35.03 445 SER A O 1
ATOM 3582 N N . VAL A 1 446 ? -36.726 -33.819 11.654 1.00 35.53 446 VAL A N 1
ATOM 3583 C CA . VAL A 1 446 ? -36.673 -34.198 10.220 1.00 35.53 446 VAL A CA 1
ATOM 3584 C C . VAL A 1 446 ? -35.236 -34.568 9.797 1.00 35.53 446 VAL A C 1
ATOM 3586 O O . VAL A 1 446 ? -34.342 -33.737 9.727 1.00 35.53 446 VAL A O 1
ATOM 3589 N N . GLN A 1 447 ? -35.063 -35.871 9.564 1.00 33.69 447 GLN A N 1
ATOM 3590 C CA . GLN A 1 447 ? -34.290 -36.595 8.537 1.00 33.69 447 GLN A CA 1
ATOM 3591 C C . GLN A 1 447 ? -33.037 -35.973 7.870 1.00 33.69 447 GLN A C 1
ATOM 3593 O O . GLN A 1 447 ? -33.110 -35.072 7.041 1.00 33.69 447 GLN A O 1
ATOM 3598 N N . ARG A 1 448 ? -31.898 -36.652 8.096 1.00 35.09 448 ARG A N 1
ATOM 3599 C CA . ARG A 1 448 ? -30.744 -36.760 7.178 1.00 35.09 448 ARG A CA 1
ATOM 3600 C C . ARG A 1 448 ? -31.072 -37.662 5.976 1.00 35.09 448 ARG A C 1
ATOM 3602 O O . ARG A 1 448 ? -31.681 -38.712 6.187 1.00 35.09 448 ARG A O 1
ATOM 3609 N N . PRO A 1 449 ? -30.480 -37.404 4.797 1.00 45.62 449 PRO A N 1
ATOM 3610 C CA . PRO A 1 449 ? -30.078 -38.461 3.874 1.00 45.62 449 PRO A CA 1
ATOM 3611 C C . PRO A 1 449 ? -28.559 -38.688 3.898 1.00 45.62 449 PRO A C 1
ATOM 3613 O O . PRO A 1 449 ? -27.759 -37.763 4.028 1.00 45.62 449 PRO A O 1
ATOM 3616 N N . ALA A 1 450 ? -28.190 -39.961 3.778 1.00 36.81 450 ALA A N 1
ATOM 3617 C CA . ALA A 1 450 ? -26.833 -40.483 3.654 1.00 36.81 450 ALA A CA 1
ATOM 3618 C C . ALA A 1 450 ? -26.252 -40.268 2.230 1.00 36.81 450 ALA A C 1
ATOM 3620 O O . ALA A 1 450 ? -27.007 -39.967 1.302 1.00 36.81 450 ALA A O 1
ATOM 3621 N N . PRO A 1 451 ? -24.926 -40.433 2.037 1.00 44.69 451 PRO A N 1
ATOM 3622 C CA . PRO A 1 451 ? -24.233 -40.072 0.805 1.00 44.69 451 PRO A CA 1
ATOM 3623 C C . PRO A 1 451 ? -24.249 -41.205 -0.229 1.00 44.69 451 PRO A C 1
ATOM 3625 O O . PRO A 1 451 ? -24.058 -42.374 0.104 1.00 44.69 451 PRO A O 1
ATOM 3628 N N . ALA A 1 452 ? -24.401 -40.847 -1.505 1.00 36.09 452 ALA A N 1
ATOM 3629 C CA . ALA A 1 452 ? -24.174 -41.754 -2.623 1.00 36.09 452 ALA A CA 1
ATOM 3630 C C . ALA A 1 452 ? -22.744 -41.582 -3.153 1.00 36.09 452 ALA A C 1
ATOM 3632 O O . ALA A 1 452 ? -22.399 -40.598 -3.804 1.00 36.09 452 ALA A O 1
ATOM 3633 N N . SER A 1 453 ? -21.915 -42.581 -2.875 1.00 36.88 453 SER A N 1
ATOM 3634 C CA . SER A 1 453 ? -20.680 -42.868 -3.592 1.00 36.88 453 SER A CA 1
ATOM 3635 C C . SER A 1 453 ? -21.000 -43.395 -4.992 1.00 36.88 453 SER A C 1
ATOM 3637 O O . SER A 1 453 ? -21.650 -44.433 -5.097 1.00 36.88 453 SER A O 1
ATOM 3639 N N . THR A 1 454 ? -20.466 -42.784 -6.054 1.00 35.16 454 THR A N 1
ATOM 3640 C CA . THR A 1 454 ? -20.146 -43.560 -7.261 1.00 35.16 454 THR A CA 1
ATOM 3641 C C . THR A 1 454 ? -18.919 -43.016 -7.980 1.00 35.16 454 THR A C 1
ATOM 3643 O O . THR A 1 454 ? -18.837 -41.860 -8.378 1.00 35.16 454 THR A O 1
ATOM 3646 N N . VAL A 1 455 ? -17.974 -43.936 -8.107 1.00 35.22 455 VAL A N 1
ATOM 3647 C CA . VAL A 1 455 ? -16.817 -44.013 -8.989 1.00 35.22 455 VAL A CA 1
ATOM 3648 C C . VAL A 1 455 ? -17.097 -43.444 -10.384 1.00 35.22 455 VAL A C 1
ATOM 3650 O O . VAL A 1 455 ? -18.034 -43.886 -11.043 1.00 35.22 455 VAL A O 1
ATOM 3653 N N . ASN A 1 456 ? -16.198 -42.603 -10.907 1.00 32.31 456 ASN A N 1
ATOM 3654 C CA . ASN A 1 456 ? -15.787 -42.796 -12.293 1.00 32.31 456 ASN A CA 1
ATOM 3655 C C . ASN A 1 456 ? -14.303 -42.499 -12.518 1.00 32.31 456 ASN A C 1
ATOM 3657 O O . ASN A 1 456 ? -13.747 -41.494 -12.082 1.00 32.31 456 ASN A O 1
ATOM 3661 N N . ARG A 1 457 ? -13.685 -43.474 -13.174 1.00 35.16 457 ARG A N 1
ATOM 3662 C CA . ARG A 1 457 ? -12.279 -43.633 -13.537 1.00 35.16 457 ARG A CA 1
ATOM 3663 C C . ARG A 1 457 ? -12.228 -43.492 -15.063 1.00 35.16 457 ARG A C 1
ATOM 3665 O O . ARG A 1 457 ? -13.223 -43.795 -15.712 1.00 35.16 457 ARG A O 1
ATOM 3672 N N . ASN A 1 458 ? -11.060 -43.119 -15.590 1.00 34.69 458 ASN A N 1
ATOM 3673 C CA . ASN A 1 458 ? -10.657 -42.939 -17.002 1.00 34.69 458 ASN A CA 1
ATOM 3674 C C . ASN A 1 458 ? -10.414 -41.452 -17.304 1.00 34.69 458 ASN A C 1
ATOM 3676 O O . ASN A 1 458 ? -11.288 -40.629 -17.096 1.00 34.69 458 ASN A O 1
ATOM 3680 N N . GLY A 1 459 ? -9.262 -41.013 -17.795 1.00 31.42 459 GLY A N 1
ATOM 3681 C CA . GLY A 1 459 ? -8.112 -41.727 -18.331 1.00 31.42 459 GLY A CA 1
ATOM 3682 C C . GLY A 1 459 ? -7.492 -40.865 -19.431 1.00 31.42 459 GLY A C 1
ATOM 3683 O O . GLY A 1 459 ? -8.222 -40.352 -20.265 1.00 31.42 459 GLY A O 1
ATOM 3684 N N . LEU A 1 460 ? -6.160 -40.745 -19.399 1.00 32.50 460 LEU A N 1
ATOM 3685 C CA . LEU A 1 460 ? -5.241 -40.408 -20.496 1.00 32.50 460 LEU A CA 1
ATOM 3686 C C . LEU A 1 460 ? -5.593 -39.227 -21.434 1.00 32.50 460 LEU A C 1
ATOM 3688 O O . LEU A 1 460 ? -6.503 -39.313 -22.249 1.00 32.50 460 LEU A O 1
ATOM 3692 N N . LYS A 1 461 ? -4.664 -38.270 -21.560 1.00 37.34 461 LYS A N 1
ATOM 3693 C CA . LYS A 1 461 ? -3.643 -38.307 -22.631 1.00 37.34 461 LYS A CA 1
ATOM 3694 C C . LYS A 1 461 ? -2.621 -37.177 -22.473 1.00 37.34 461 LYS A C 1
ATOM 3696 O O . LYS A 1 461 ? -2.965 -36.004 -22.413 1.00 37.34 461 LYS A O 1
ATOM 3701 N N . GLN A 1 462 ? -1.357 -37.589 -22.443 1.00 36.88 462 GLN A N 1
ATOM 3702 C CA . GLN A 1 462 ? -0.191 -36.780 -22.777 1.00 36.88 462 GLN A CA 1
ATOM 3703 C C . GLN A 1 462 ? -0.266 -36.348 -24.247 1.00 36.88 462 GLN A C 1
ATOM 3705 O O . GLN A 1 462 ? -0.651 -37.148 -25.102 1.00 36.88 462 GLN A O 1
ATOM 3710 N N . ALA A 1 463 ? 0.174 -35.126 -24.536 1.00 38.31 463 ALA A N 1
ATOM 3711 C CA . ALA A 1 463 ? 0.679 -34.747 -25.847 1.00 38.31 463 ALA A CA 1
ATOM 3712 C C . ALA A 1 463 ? 1.750 -33.661 -25.672 1.00 38.31 463 ALA A C 1
ATOM 3714 O O . ALA A 1 463 ? 1.447 -32.480 -25.522 1.00 38.31 463 ALA A O 1
ATOM 3715 N N . ASP A 1 464 ? 3.005 -34.102 -25.689 1.00 36.81 464 ASP A N 1
ATOM 3716 C CA . ASP A 1 464 ? 4.146 -33.304 -26.122 1.00 36.81 464 ASP A CA 1
ATOM 3717 C C . ASP A 1 464 ? 3.960 -32.937 -27.598 1.00 36.81 464 ASP A C 1
ATOM 3719 O O . ASP A 1 464 ? 3.897 -33.847 -28.423 1.00 36.81 464 ASP A O 1
ATOM 3723 N N . VAL A 1 465 ? 3.971 -31.650 -27.965 1.00 40.81 465 VAL A N 1
ATOM 3724 C CA . VAL A 1 465 ? 4.461 -31.227 -29.288 1.00 40.81 465 VAL A CA 1
ATOM 3725 C C . VAL A 1 465 ? 5.185 -29.886 -29.185 1.00 40.81 465 VAL A C 1
ATOM 3727 O O . VAL A 1 465 ? 4.749 -28.934 -28.548 1.00 40.81 465 VAL A O 1
ATOM 3730 N N . LYS A 1 466 ? 6.334 -29.898 -29.856 1.00 33.97 466 LYS A N 1
ATOM 3731 C CA . LYS A 1 466 ? 7.378 -28.895 -30.030 1.00 33.97 466 LYS A CA 1
ATOM 3732 C C . LYS A 1 466 ? 6.894 -27.573 -30.620 1.00 33.97 466 LYS A C 1
ATOM 3734 O O . LYS A 1 466 ? 5.872 -27.488 -31.290 1.00 33.97 466 LYS A O 1
ATOM 3739 N N . GLY A 1 467 ? 7.728 -26.562 -30.397 1.00 32.84 467 GLY A N 1
ATOM 3740 C CA . GLY A 1 467 ? 7.481 -25.178 -30.762 1.00 32.84 467 GLY A CA 1
ATOM 3741 C C . GLY A 1 467 ? 7.578 -24.845 -32.246 1.00 32.84 467 GLY A C 1
ATOM 3742 O O . GLY A 1 467 ? 8.006 -25.634 -33.083 1.00 32.84 467 GLY A O 1
ATOM 3743 N N . SER A 1 468 ? 7.196 -23.610 -32.536 1.00 33.00 468 SER A N 1
ATOM 3744 C CA . SER A 1 468 ? 7.691 -22.796 -33.642 1.00 33.00 468 SER A CA 1
ATOM 3745 C C . SER A 1 468 ? 7.155 -21.373 -33.461 1.00 33.00 468 SER A C 1
ATOM 3747 O O . SER A 1 468 ? 5.963 -21.151 -33.303 1.00 33.00 468 SER A O 1
ATOM 3749 N N . ASN A 1 469 ? 8.074 -20.419 -33.454 1.00 34.75 469 ASN A N 1
ATOM 3750 C CA . ASN A 1 469 ? 7.879 -18.992 -33.702 1.00 34.75 469 ASN A CA 1
ATOM 3751 C C . ASN A 1 469 ? 9.003 -18.607 -34.691 1.00 34.75 469 ASN A C 1
ATOM 3753 O O . ASN A 1 469 ? 10.020 -19.310 -34.705 1.00 34.75 469 ASN A O 1
ATOM 3757 N N . PRO A 1 470 ? 8.938 -17.488 -35.437 1.00 50.12 470 PRO A N 1
ATOM 3758 C CA . PRO A 1 470 ? 7.835 -16.537 -35.587 1.00 50.12 470 PRO A CA 1
ATOM 3759 C C . PRO A 1 470 ? 7.507 -16.223 -37.068 1.00 50.12 470 PRO A C 1
ATOM 3761 O O . PRO A 1 470 ? 8.326 -16.417 -37.967 1.00 50.12 470 PRO A O 1
ATOM 3764 N N . SER A 1 471 ? 6.326 -15.663 -37.333 1.00 32.91 471 SER A N 1
ATOM 3765 C CA . SER A 1 471 ? 5.996 -15.041 -38.624 1.00 32.91 471 SER A CA 1
ATOM 3766 C C . SER A 1 471 ? 5.715 -13.560 -38.414 1.00 32.91 471 SER A C 1
ATOM 3768 O O . SER A 1 471 ? 4.768 -13.178 -37.733 1.00 32.91 471 SER A O 1
ATOM 3770 N N . VAL A 1 472 ? 6.582 -12.742 -38.999 1.00 35.75 472 VAL A N 1
ATOM 3771 C CA . VAL A 1 472 ? 6.466 -11.290 -39.125 1.00 35.75 472 VAL A CA 1
ATOM 3772 C C . VAL A 1 472 ? 5.300 -10.976 -40.064 1.00 35.75 472 VAL A C 1
ATOM 3774 O O . VAL A 1 472 ? 5.316 -11.395 -41.220 1.00 35.75 472 VAL A O 1
ATOM 3777 N N . VAL A 1 473 ? 4.297 -10.241 -39.579 1.00 42.12 473 VAL A N 1
ATOM 3778 C CA . VAL A 1 473 ? 3.218 -9.685 -40.406 1.00 42.12 473 VAL A CA 1
ATOM 3779 C C . VAL A 1 473 ? 3.577 -8.243 -40.751 1.00 42.12 473 VAL A C 1
ATOM 3781 O O . VAL A 1 473 ? 3.645 -7.377 -39.881 1.00 42.12 473 VAL A O 1
ATOM 3784 N N . VAL A 1 474 ? 3.827 -8.012 -42.037 1.00 37.41 474 VAL A N 1
ATOM 3785 C CA . VAL A 1 474 ? 3.915 -6.691 -42.663 1.00 37.41 474 VAL A CA 1
ATOM 3786 C C . VAL A 1 474 ? 2.486 -6.231 -42.948 1.00 37.41 474 VAL A C 1
ATOM 3788 O O . VAL A 1 474 ? 1.762 -6.908 -43.672 1.00 37.41 474 VAL A O 1
ATOM 3791 N N . ASN A 1 475 ? 2.077 -5.103 -42.367 1.00 38.34 475 ASN A N 1
ATOM 3792 C CA . ASN A 1 475 ? 0.809 -4.444 -42.674 1.00 38.34 475 ASN A CA 1
ATOM 3793 C C . ASN A 1 475 ? 1.074 -3.303 -43.667 1.00 38.34 475 ASN A C 1
ATOM 3795 O O . ASN A 1 475 ? 1.610 -2.260 -43.293 1.00 38.34 475 ASN A O 1
ATOM 3799 N N . GLU A 1 476 ? 0.690 -3.508 -44.925 1.00 39.19 476 GLU A N 1
ATOM 3800 C CA . GLU A 1 476 ? 0.474 -2.444 -45.905 1.00 39.19 476 GLU A CA 1
ATOM 3801 C C . GLU A 1 476 ? -0.969 -1.946 -45.762 1.00 39.19 476 GLU A C 1
ATOM 3803 O O . GLU A 1 476 ? -1.914 -2.704 -45.965 1.00 39.19 476 GLU A O 1
ATOM 3808 N N . ASN A 1 477 ? -1.147 -0.667 -45.429 1.00 41.72 477 ASN A N 1
ATOM 3809 C CA . ASN A 1 477 ? -2.430 0.017 -45.559 1.00 41.72 477 ASN A CA 1
ATOM 3810 C C . ASN A 1 477 ? -2.325 1.043 -46.691 1.00 41.72 477 ASN A C 1
ATOM 3812 O O . ASN A 1 477 ? -1.713 2.098 -46.535 1.00 41.72 477 ASN A O 1
ATOM 3816 N N . CYS A 1 478 ? -2.967 0.726 -47.815 1.00 35.03 478 CYS A N 1
ATOM 3817 C CA . CYS A 1 478 ? -3.461 1.700 -48.778 1.00 35.03 478 CYS A CA 1
ATOM 3818 C C . CYS A 1 478 ? -4.890 2.095 -48.388 1.00 35.03 478 CYS A C 1
ATOM 3820 O O . CYS A 1 478 ? -5.791 1.255 -48.433 1.00 35.03 478 CYS A O 1
ATOM 3822 N N . ARG A 1 479 ? -5.098 3.377 -48.089 1.00 38.84 479 ARG A N 1
ATOM 3823 C CA . ARG A 1 479 ? -6.244 4.167 -48.553 1.00 38.84 479 ARG A CA 1
ATOM 3824 C C . ARG A 1 479 ? -5.934 5.648 -48.442 1.00 38.84 479 ARG A C 1
ATOM 3826 O O . ARG A 1 479 ? -5.425 6.048 -47.374 1.00 38.84 479 ARG A O 1
#

Foldseek 3Di:
DVVLVCVVPVVVAQEEAEDEEQDPVVCVDPSVVSQVVSPPSYHYQYPHDPPVCSVVVVVVSCCCRVPVPNVVVVVVVVVVVVVVVVVVVVVVVVVVVVVVVVVVVVVVLLVVLLVLLVVVVVVQVVLDADLLPLFALAKAKFFDPPPVPVVVPPPPPPDDDDDDDDDDDDDDDDDDDDDPDPPPPPPPPPLALLVTWMWMWHWFSDSSAIETFDDTHTPVVDDSVRVVVLLLLLLLQNLSVVVSVLSGPYDGNLSPPDPSSVVSNVVSNVSSVVDDCNPRSSVSVVVVLVPGPCNVVRRVQWFWKQAPVRDTTTHGPVPCPDPRIHTDPNPDRDDDNDPDDPQDPVRVVVVVVLVVDPVSVVVVVVVVVVVVVVVVVVVVVVVVVVVVVVVPPDDDDDDDDDDDDDDDDDDDDDDDDDDDDDDDDDDDDDDDDDDDDDDDDDDDDDDDDDDDDDDDDDDDDDDDDDDDDDDDDDDDDDD

Organism: Mytilus edulis (NCBI:txid6550)

Sequence (479 aa):
MMEARFGAYNLQMPMVVCVVGTGKAWKLSEVSLMISKQGDMATVVKMQKKDSGAYDKVLECVKNYLLPETAKQRKVREKLAKLQAKQDKLKLEDMENELRQQGDNRFSFQEEVELIQRKFLRHISKMIRGDESELPKLLVLDFVTVDEDDNAQNVIDDMGSQGSLGGGFSSVNLFSKRPKSSKPKRKQIKDDWQEEQFCIRALCEDEQGWHLVGNPLSLTNLKKDEIMKTLKETAPYLARIYAILKQSSVSMNCLSSSLKGELFMDFIRKEGIDTKNFSDAYKTIHRIVAEHDDYEQFINQLNRCYLQTGKISWLCTTHQDRTGITLLPPGTVSMHSSGYTVLYDEDIMLSDFLKASKDYLKWKDEDFLLARRQSKARLVKRDSALKEAKKESLPKVEERKKEPEKNYAEKPKEKQPENKSQNRSSPQKTAPASRINGNEQNQTSVQRPAPASTVNRNGLKQADVKGSNPSVVVNENCR